Protein AF-A0A2V4A3V2-F1 (afdb_monomer_lite)

Secondary structure (DSSP, 8-state):
--SHHHHHHHHHHHHHHHHHHHHHHHHHHHHHHHHHHHHHHHHHHHHHHHHHHHHHHHHHHHHTT-HHHHHHHHHHHHHH-TT-HHHHHHHHHHS-TT-HHHHHHHHHHHHH-TT-HHHHHHHHHHHHHHHHHHHHTT--HHHHHHHHHHHHHHHHHHHHH-TT-HHHHHHHHHHHHHS-GGGT--HHHHHHHHHHHHHH-HHHHHHHHHHH--S---HHHHHHHHHHHH---HHHHHHHHHHHHHTT-HHHHHHHHHHHHHH-GGGTTHHHHHHHHHHHHHHTTSS-HHHHHHHHHHHHHHHHT--S---HHHHHHHHHHHHHHHHHTT-HHHHHHHHHHHHHH-TT---SSSPPP-PPPTTS-------SS---

InterPro domains:
  IPR011990 Tetratricopeptide-like helical domain superfamily [G3DSA:1.25.40.10] (43-217)
  IPR011990 Tetratricopeptide-like helical domain superfamily [G3DSA:1.25.40.10] (218-358)
  IPR011990 Tetratricopeptide-like helical domain superfamily [SSF48452] (54-351)
  IPR019734 Tetratricopeptide repeat [PF13174] (236-266)
  IPR019734 Tetratricopeptide repeat [PS50005] (234-267)
  IPR019734 Tetratricopeptide repeat [SM00028] (51-84)
  IPR019734 Tetratricopeptide repeat [SM00028] (234-267)
  IPR019734 Tetratricopeptide repeat [SM00028] (316-349)

Foldseek 3Di:
DVPVVVVVVVVVVVVVVVVVVVVVVVVVVVVVVVVVVVVVVVVVVVLVVVLQVLQLVLLVCVLQVVLVVSLVSLVVSCVVPVQPLLSLQSNLSSDDLLDPSNLVSLVSSCVSCVLQLQSLLVNLVSLVVVLLVCVVVVHDLQVSLVSLVVSLVSLVSSCVNVVLPLLSLLQNLLSQLQDDVSNPHNLVVSVVSLVSCVVRPVVSSLVSCVSNDPDPPQQLVSLVVVCVVPHDDLVSLQSNLLSCLVVVNLVSSCVSQVVSCVVPVVSLCSLQVSLLSLVVCCVVVVDPLVVSLVSNLVSLVSSVPRPDDDSLLQVLQSLQVQLVSCVVVVVNVSNVVSPVVSCVSHVDHDPDSQRDDDDDRSPDSDDDHDRPRDND

Sequence (376 aa):
MKNNNIIRKRLLGCFRYLMNAVRLFGKCSLLLVLIQGTIVFNSLQAQNTNSKDQILKAYELRLSGNNDEAQTILKSVLQADSTNAMAHYELAKTFPMLSDQRLHHYQKASEYEPENPMYCFYHADYIMLQAYVAMKKNEPEQSIKEIVNRSCDHLKEVLKIKPECKETLLFLVDIYGSLPENFGGNKAEAQKYVEKLKKSAPVYAAQGEWILSSDKMELSQYWLAYMDKNGKQKDVQIKLGKAYLLNDNIDKAKECFNKIITNNPDECILYLDLARAHLYRAMRGASAPEVEIPEIKKYINKYLDMEQNKPLNIEAWCYGWLGTLSGKIGEKEEAEMYFAKAKETLPNYSRASAIPKKENPPNIVAYQFSSYFSPF

Organism: NCBI:txid2184082

Radius of gyration: 30.03 Å; chains: 1; bounding box: 50×108×85 Å

Structure (mmCIF, N/CA/C/O backbone):
data_AF-A0A2V4A3V2-F1
#
_entry.id   AF-A0A2V4A3V2-F1
#
loop_
_atom_site.group_PDB
_atom_site.id
_atom_site.type_symbol
_atom_site.label_atom_id
_atom_site.label_alt_id
_atom_site.label_comp_id
_atom_site.label_asym_id
_atom_site.label_entity_id
_atom_site.label_seq_id
_atom_site.pdbx_PDB_ins_code
_atom_site.Cartn_x
_atom_site.Cartn_y
_atom_site.Cartn_z
_atom_site.occupancy
_atom_site.B_iso_or_equiv
_atom_site.auth_seq_id
_atom_site.auth_comp_id
_atom_site.auth_asym_id
_atom_site.auth_atom_id
_atom_site.pdbx_PDB_model_num
ATOM 1 N N . MET A 1 1 ? 6.192 -84.585 -54.159 1.00 55.28 1 MET A N 1
ATOM 2 C CA . MET A 1 1 ? 5.935 -83.121 -54.174 1.00 55.28 1 MET A CA 1
ATOM 3 C C . MET A 1 1 ? 4.705 -82.637 -53.370 1.00 55.28 1 MET A C 1
ATOM 5 O O . MET A 1 1 ? 4.537 -81.431 -53.259 1.00 55.28 1 MET A O 1
ATOM 9 N N . LYS A 1 2 ? 3.878 -83.491 -52.731 1.00 52.41 2 LYS A N 1
ATOM 10 C CA . LYS A 1 2 ? 2.710 -83.034 -51.930 1.00 52.41 2 LYS A CA 1
ATOM 11 C C . LYS A 1 2 ? 3.025 -82.537 -50.499 1.00 52.41 2 LYS A C 1
ATOM 13 O O . LYS A 1 2 ? 2.215 -81.806 -49.940 1.00 52.41 2 LYS A O 1
ATOM 18 N N . ASN A 1 3 ? 4.198 -82.844 -49.930 1.00 51.62 3 ASN A N 1
ATOM 19 C CA . ASN A 1 3 ? 4.523 -82.496 -48.531 1.00 51.62 3 ASN A CA 1
ATOM 20 C C . ASN A 1 3 ? 5.002 -81.043 -48.309 1.00 51.62 3 ASN A C 1
ATOM 22 O O . ASN A 1 3 ? 4.765 -80.474 -47.245 1.00 51.62 3 ASN A O 1
ATOM 26 N N . ASN A 1 4 ? 5.587 -80.387 -49.321 1.00 53.81 4 ASN A N 1
ATOM 27 C CA . ASN A 1 4 ? 6.122 -79.022 -49.167 1.00 53.81 4 ASN A CA 1
ATOM 28 C C . ASN A 1 4 ? 5.033 -77.935 -49.079 1.00 53.81 4 ASN A C 1
ATOM 30 O O . ASN A 1 4 ? 5.261 -76.878 -48.492 1.00 53.81 4 ASN A O 1
ATOM 34 N N . ASN A 1 5 ? 3.825 -78.193 -49.594 1.00 63.28 5 ASN A N 1
ATOM 35 C CA . ASN A 1 5 ? 2.715 -77.234 -49.519 1.00 63.28 5 ASN A CA 1
ATOM 36 C C . ASN A 1 5 ? 2.067 -77.159 -48.126 1.00 63.28 5 ASN A C 1
ATOM 38 O O . ASN A 1 5 ? 1.536 -76.112 -47.754 1.00 63.28 5 ASN A O 1
ATOM 42 N N . ILE A 1 6 ? 2.135 -78.235 -47.335 1.00 69.56 6 ILE A N 1
ATOM 43 C CA . ILE A 1 6 ? 1.562 -78.269 -45.981 1.00 69.56 6 ILE A CA 1
ATOM 44 C C . ILE A 1 6 ? 2.446 -77.474 -45.013 1.00 69.56 6 ILE A C 1
ATOM 46 O O . ILE A 1 6 ? 1.937 -76.669 -44.232 1.00 69.56 6 ILE A O 1
ATOM 50 N N . ILE A 1 7 ? 3.769 -77.621 -45.123 1.00 71.19 7 ILE A N 1
ATOM 51 C CA . ILE A 1 7 ? 4.740 -76.890 -44.295 1.00 71.19 7 ILE A CA 1
ATOM 52 C C . ILE A 1 7 ? 4.656 -75.383 -44.575 1.00 71.19 7 ILE A C 1
ATOM 54 O O . ILE A 1 7 ? 4.591 -74.583 -43.643 1.00 71.19 7 ILE A O 1
ATOM 58 N N . ARG A 1 8 ? 4.543 -74.982 -45.850 1.00 72.19 8 ARG A N 1
ATOM 59 C CA . ARG A 1 8 ? 4.442 -73.565 -46.236 1.00 72.19 8 ARG A CA 1
ATOM 60 C C . ARG A 1 8 ? 3.152 -72.904 -45.734 1.00 72.19 8 ARG A C 1
ATOM 62 O O . ARG A 1 8 ? 3.200 -71.777 -45.249 1.00 72.19 8 ARG A O 1
ATOM 69 N N . LYS A 1 9 ? 2.011 -73.611 -45.775 1.00 72.69 9 LYS A N 1
ATOM 70 C CA . LYS A 1 9 ? 0.744 -73.114 -45.202 1.00 72.69 9 LYS A CA 1
ATOM 71 C C . LYS A 1 9 ? 0.790 -73.010 -43.674 1.00 72.69 9 LYS A C 1
ATOM 73 O O . LYS A 1 9 ? 0.275 -72.033 -43.135 1.00 72.69 9 LYS A O 1
ATOM 78 N N . ARG A 1 10 ? 1.433 -73.958 -42.979 1.00 72.44 10 ARG A N 1
ATOM 79 C CA . ARG A 1 10 ? 1.604 -73.894 -41.515 1.00 72.44 10 ARG A CA 1
ATOM 80 C C . ARG A 1 10 ? 2.523 -72.742 -41.092 1.00 72.44 10 ARG A C 1
ATOM 82 O O . ARG A 1 10 ? 2.165 -72.002 -40.182 1.00 72.44 10 ARG A O 1
ATOM 89 N N . LEU A 1 11 ? 3.629 -72.513 -41.803 1.00 71.00 11 LEU A N 1
ATOM 90 C CA . LEU A 1 11 ? 4.541 -71.390 -41.534 1.00 71.00 11 LEU A CA 1
ATOM 91 C C . LEU A 1 11 ? 3.880 -70.020 -41.763 1.00 71.00 11 LEU A C 1
ATOM 93 O O . LEU A 1 11 ? 4.028 -69.124 -40.935 1.00 71.00 11 LEU A O 1
ATOM 97 N N . LEU A 1 12 ? 3.087 -69.866 -42.831 1.00 74.44 12 LEU A N 1
ATOM 98 C CA . LEU A 1 12 ? 2.322 -68.635 -43.089 1.00 74.44 12 LEU A CA 1
ATOM 99 C C . LEU A 1 12 ? 1.233 -68.379 -42.032 1.00 74.44 12 LEU A C 1
ATOM 101 O O . LEU A 1 12 ? 0.977 -67.226 -41.681 1.00 74.44 12 LEU A O 1
ATOM 105 N N . GLY A 1 13 ? 0.613 -69.439 -41.502 1.00 77.69 13 GLY A N 1
ATOM 106 C CA . GLY A 1 13 ? -0.334 -69.351 -40.387 1.00 77.69 13 GLY A CA 1
ATOM 107 C C . GLY A 1 13 ? 0.330 -68.863 -39.098 1.00 77.69 13 GLY A C 1
ATOM 108 O O . GLY A 1 13 ? -0.148 -67.902 -38.495 1.00 77.69 13 GLY A O 1
ATOM 109 N N . CYS A 1 14 ? 1.472 -69.453 -38.724 1.00 72.62 14 CYS A N 1
ATOM 110 C CA . CYS A 1 14 ? 2.240 -69.033 -37.548 1.00 72.62 14 CYS A CA 1
ATOM 111 C C . CYS A 1 14 ? 2.731 -67.582 -37.663 1.00 72.62 14 CYS A C 1
ATOM 113 O O . CYS A 1 14 ? 2.642 -66.829 -36.696 1.00 72.62 14 CYS A O 1
ATOM 115 N N . PHE A 1 15 ? 3.174 -67.151 -38.849 1.00 73.25 15 PHE A N 1
ATOM 116 C CA . PHE A 1 15 ? 3.637 -65.776 -39.061 1.00 73.25 15 PHE A CA 1
ATOM 117 C C . PHE A 1 15 ? 2.504 -64.743 -38.929 1.00 73.25 15 PHE A C 1
ATOM 11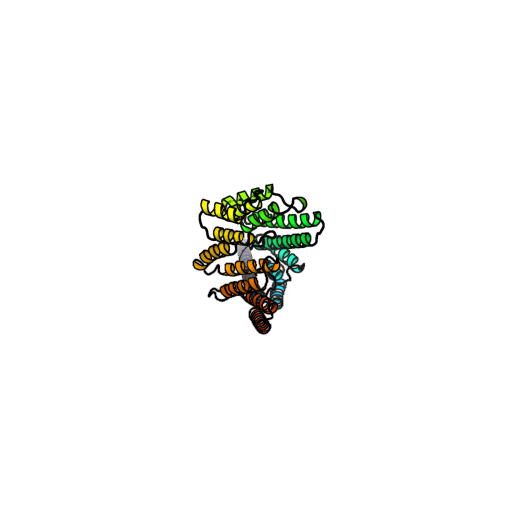9 O O . PHE A 1 15 ? 2.697 -63.678 -38.342 1.00 73.25 15 PHE A O 1
ATOM 126 N N . ARG A 1 16 ? 1.289 -65.064 -39.404 1.00 75.44 16 ARG A N 1
ATOM 127 C CA . ARG A 1 16 ? 0.104 -64.207 -39.201 1.00 75.44 16 ARG A CA 1
ATOM 128 C C . ARG A 1 16 ? -0.304 -64.114 -37.730 1.00 75.44 16 ARG A C 1
ATOM 130 O O . ARG A 1 16 ? -0.651 -63.025 -37.280 1.00 75.44 16 ARG A O 1
ATOM 137 N N . TYR A 1 17 ? -0.230 -65.216 -36.983 1.00 73.94 17 TYR A N 1
ATOM 138 C CA . TYR A 1 17 ? -0.486 -65.205 -35.539 1.00 73.94 17 TYR A CA 1
ATOM 139 C C . TYR A 1 17 ? 0.538 -64.353 -34.783 1.00 73.94 17 TYR A C 1
ATOM 141 O O . TYR A 1 17 ? 0.144 -63.540 -33.950 1.00 73.94 17 TYR A O 1
ATOM 149 N N . LEU A 1 18 ? 1.824 -64.461 -35.129 1.00 68.62 18 LEU A N 1
ATOM 150 C CA . LEU A 1 18 ? 2.887 -63.663 -34.515 1.00 68.62 18 LEU A CA 1
ATOM 151 C C . LEU A 1 18 ? 2.709 -62.159 -34.796 1.00 68.62 18 LEU A C 1
ATOM 153 O O . LEU A 1 18 ? 2.764 -61.345 -33.881 1.00 68.62 18 LEU A O 1
ATOM 157 N N . MET A 1 19 ? 2.405 -61.783 -36.043 1.00 73.62 19 MET A N 1
ATOM 158 C CA . MET A 1 19 ? 2.160 -60.384 -36.434 1.00 73.62 19 MET A CA 1
ATOM 159 C C . MET A 1 19 ? 0.915 -59.784 -35.761 1.00 73.62 19 MET A C 1
ATOM 161 O O . MET A 1 19 ? 0.917 -58.610 -35.383 1.00 73.62 19 MET A O 1
ATOM 165 N N . ASN A 1 20 ? -0.146 -60.577 -35.578 1.00 74.00 20 ASN A N 1
ATOM 166 C CA . ASN A 1 20 ? -1.336 -60.144 -34.844 1.00 74.00 20 ASN A CA 1
ATOM 167 C C . ASN A 1 20 ? -1.065 -60.020 -33.339 1.00 74.00 20 ASN A C 1
ATOM 169 O O . ASN A 1 20 ? -1.529 -59.056 -32.734 1.00 74.00 20 ASN A O 1
ATOM 173 N N . ALA A 1 21 ? -0.273 -60.923 -32.753 1.00 66.94 21 ALA A N 1
ATOM 174 C CA . ALA A 1 21 ? 0.145 -60.835 -31.356 1.00 66.94 21 ALA A CA 1
ATOM 175 C C . ALA A 1 21 ? 0.999 -59.584 -31.094 1.00 66.94 21 ALA A C 1
ATOM 177 O O . ALA A 1 21 ? 0.727 -58.867 -30.138 1.00 66.94 21 ALA A O 1
ATOM 178 N N . VAL A 1 22 ? 1.947 -59.250 -31.981 1.00 65.38 22 VAL A N 1
ATOM 179 C CA . VAL A 1 22 ? 2.772 -58.029 -31.878 1.00 65.38 22 VAL A CA 1
ATOM 180 C C . VAL A 1 22 ? 1.923 -56.756 -32.002 1.00 65.38 22 VAL A C 1
ATOM 182 O O . VAL A 1 22 ? 2.094 -55.823 -31.218 1.00 65.38 22 VAL A O 1
ATOM 185 N N . ARG A 1 23 ? 0.950 -56.713 -32.926 1.00 67.88 23 ARG A N 1
ATOM 186 C CA . ARG A 1 23 ? 0.009 -55.579 -33.039 1.00 67.88 23 ARG A CA 1
ATOM 187 C C . ARG A 1 23 ? -0.904 -55.443 -31.821 1.00 67.88 23 ARG A C 1
ATOM 189 O O . ARG A 1 23 ? -1.220 -54.321 -31.434 1.00 67.88 23 ARG A O 1
ATOM 196 N N . LEU A 1 24 ? -1.335 -56.558 -31.232 1.00 70.31 24 LEU A N 1
ATOM 197 C CA . LEU A 1 24 ? -2.150 -56.553 -30.019 1.00 70.31 24 LEU A CA 1
ATOM 198 C C . LEU A 1 24 ? -1.323 -56.081 -28.814 1.00 70.31 24 LEU A C 1
ATOM 200 O O . LEU A 1 24 ? -1.781 -55.217 -28.074 1.00 70.31 24 LEU A O 1
ATOM 204 N N . PHE A 1 25 ? -0.078 -56.550 -28.682 1.00 66.00 25 PHE A N 1
ATOM 205 C CA . PHE A 1 25 ? 0.846 -56.117 -27.629 1.00 66.00 25 PHE A CA 1
ATOM 206 C C . PHE A 1 25 ? 1.169 -54.622 -27.725 1.00 66.00 25 PHE A C 1
ATOM 208 O O . PHE A 1 25 ? 1.138 -53.933 -26.708 1.00 66.00 25 PHE A O 1
ATOM 215 N N . GLY A 1 26 ? 1.397 -54.099 -28.937 1.00 69.06 26 GLY A N 1
ATOM 216 C CA . GLY A 1 26 ? 1.618 -52.668 -29.179 1.00 69.06 26 GLY A CA 1
ATOM 217 C C . GLY A 1 26 ? 0.403 -51.795 -28.836 1.00 69.06 26 GLY A C 1
ATOM 218 O O . GLY A 1 26 ? 0.551 -50.717 -28.268 1.00 69.06 26 GLY A O 1
ATOM 219 N N . LYS A 1 27 ? -0.818 -52.272 -29.116 1.00 69.75 27 LYS A N 1
ATOM 220 C CA . LYS A 1 27 ? -2.054 -51.563 -28.737 1.00 69.75 27 LYS A CA 1
ATOM 221 C C . LYS A 1 27 ? -2.316 -51.606 -27.229 1.00 69.75 27 LYS A C 1
ATOM 223 O O . LYS A 1 27 ? -2.709 -50.590 -26.665 1.00 69.75 27 LYS A O 1
ATOM 228 N N . CYS A 1 28 ? -2.068 -52.741 -26.571 1.00 67.56 28 CYS A N 1
ATOM 229 C CA . CYS A 1 28 ? -2.228 -52.870 -25.120 1.00 67.56 28 CYS A CA 1
ATOM 230 C C . CYS A 1 28 ? -1.209 -52.025 -24.342 1.00 67.56 28 CYS A C 1
ATOM 232 O O . CYS A 1 28 ? -1.570 -51.425 -23.335 1.00 67.56 28 CYS A O 1
ATOM 234 N N . SER A 1 29 ? 0.036 -51.931 -24.818 1.00 61.75 29 SER A N 1
ATOM 235 C CA . SER A 1 29 ? 1.067 -51.089 -24.191 1.00 61.75 29 SER A CA 1
ATOM 236 C C . SER A 1 29 ? 0.776 -49.593 -24.347 1.00 61.75 29 SER A C 1
ATOM 238 O O . SER A 1 29 ? 0.912 -48.855 -23.375 1.00 61.75 29 SER A O 1
ATOM 240 N N . LEU A 1 30 ? 0.264 -49.148 -25.502 1.00 65.38 30 LEU A N 1
ATOM 241 C CA . LEU A 1 30 ? -0.198 -47.764 -25.676 1.00 65.38 30 LEU A CA 1
ATOM 242 C C . LEU A 1 30 ? -1.379 -47.427 -24.746 1.00 65.38 30 LEU A C 1
ATOM 244 O O . LEU A 1 30 ? -1.418 -46.352 -24.154 1.00 65.38 30 LEU A O 1
ATOM 248 N N . LEU A 1 31 ? -2.326 -48.358 -24.581 1.00 67.56 31 LEU A N 1
ATOM 249 C CA . LEU A 1 31 ? -3.481 -48.178 -23.697 1.00 67.56 31 LEU A CA 1
ATOM 250 C C . LEU A 1 31 ? -3.060 -48.070 -22.221 1.00 67.56 31 LEU A C 1
ATOM 252 O O . LEU A 1 31 ? -3.586 -47.233 -21.496 1.00 67.56 31 LEU A O 1
ATOM 256 N N . LEU A 1 32 ? -2.086 -48.875 -21.784 1.00 66.44 32 LEU A N 1
ATOM 257 C CA . LEU A 1 32 ? -1.547 -48.844 -20.420 1.00 66.44 32 LEU A CA 1
ATOM 258 C C . LEU A 1 32 ? -0.839 -47.518 -20.106 1.00 66.44 32 LEU A C 1
ATOM 260 O O . LEU A 1 32 ? -1.061 -46.958 -19.035 1.00 66.44 32 LEU A O 1
ATOM 264 N N . VAL A 1 33 ? -0.061 -46.980 -21.053 1.00 67.88 33 VAL A N 1
ATOM 265 C CA . VAL A 1 33 ? 0.578 -45.656 -20.926 1.00 67.88 33 VAL A CA 1
ATOM 266 C C . VAL A 1 33 ? -0.466 -44.539 -20.858 1.00 67.88 33 VAL A C 1
ATOM 268 O O . VAL A 1 33 ? -0.338 -43.634 -20.037 1.00 67.88 33 VAL A O 1
ATOM 271 N N . LEU A 1 34 ? -1.534 -44.614 -21.662 1.00 67.81 34 LEU A N 1
ATOM 272 C CA . LEU A 1 34 ? -2.628 -43.639 -21.608 1.00 67.81 34 LEU A CA 1
ATOM 273 C C . LEU A 1 34 ? -3.394 -43.711 -20.279 1.00 67.81 34 LEU A C 1
ATOM 275 O O . LEU A 1 34 ? -3.658 -42.672 -19.680 1.00 67.81 34 LEU A O 1
ATOM 279 N N . ILE A 1 35 ? -3.693 -44.912 -19.773 1.00 70.06 35 ILE A N 1
ATOM 280 C CA . ILE A 1 35 ? -4.374 -45.094 -18.481 1.00 70.06 35 ILE A CA 1
ATOM 281 C C . ILE A 1 35 ? -3.503 -44.563 -17.334 1.00 70.06 35 ILE A C 1
ATOM 283 O O . ILE A 1 35 ? -3.987 -43.774 -16.521 1.00 70.06 35 ILE A O 1
ATOM 287 N N . GLN A 1 36 ? -2.213 -44.913 -17.291 1.00 66.44 36 GLN A N 1
ATOM 288 C CA . GLN A 1 36 ? -1.283 -44.381 -16.287 1.00 66.44 36 GLN A CA 1
ATOM 289 C C . GLN A 1 36 ? -1.159 -42.854 -16.379 1.00 66.44 36 GLN A C 1
ATOM 291 O O . GLN A 1 36 ? -1.213 -42.180 -15.353 1.00 66.44 36 GLN A O 1
ATOM 296 N N . GLY A 1 37 ? -1.099 -42.300 -17.595 1.00 64.00 37 GLY A N 1
ATOM 297 C CA . GLY A 1 37 ? -1.116 -40.855 -17.826 1.00 64.00 37 GLY A CA 1
ATOM 298 C C . GLY A 1 37 ? -2.376 -40.180 -17.279 1.00 64.00 37 GLY A C 1
ATOM 299 O O . GLY A 1 37 ? -2.273 -39.168 -16.591 1.00 64.00 37 GLY A O 1
ATOM 300 N N . THR A 1 38 ? -3.560 -40.760 -17.503 1.00 66.38 38 THR A N 1
ATOM 301 C CA . THR A 1 38 ? -4.823 -40.200 -16.983 1.00 66.38 38 THR A CA 1
ATOM 302 C C . THR A 1 38 ? -4.934 -40.269 -15.460 1.00 66.38 38 THR A C 1
ATOM 304 O O . THR A 1 38 ? -5.436 -39.329 -14.851 1.00 66.38 38 THR A O 1
ATOM 307 N N . ILE A 1 39 ? -4.433 -41.335 -14.823 1.00 65.44 39 ILE A N 1
ATOM 308 C CA . ILE A 1 39 ? -4.452 -41.466 -13.357 1.00 65.44 39 ILE A CA 1
ATOM 309 C C . ILE A 1 39 ? -3.522 -40.427 -12.722 1.00 65.44 39 ILE A C 1
ATOM 311 O O . ILE A 1 39 ? -3.938 -39.728 -11.800 1.00 65.44 39 ILE A O 1
ATOM 315 N N . VAL A 1 40 ? -2.302 -40.274 -13.252 1.00 65.81 40 VAL A N 1
ATOM 316 C CA . VAL A 1 40 ? -1.334 -39.276 -12.769 1.00 65.81 40 VAL A CA 1
ATOM 317 C C . VAL A 1 40 ? -1.870 -37.856 -12.968 1.00 65.81 40 VAL A C 1
ATOM 319 O O . VAL A 1 40 ? -1.812 -37.040 -12.048 1.00 65.81 40 VAL A O 1
ATOM 322 N N . PHE A 1 41 ? -2.471 -37.571 -14.126 1.00 61.50 41 PHE A N 1
ATOM 323 C CA . PHE A 1 41 ? -3.055 -36.263 -14.417 1.00 61.50 41 PHE A CA 1
ATOM 324 C C . PHE A 1 41 ? -4.226 -35.921 -13.481 1.00 61.50 41 PHE A C 1
ATOM 326 O O . PHE A 1 41 ? -4.261 -34.828 -12.919 1.00 61.50 41 PHE A O 1
ATOM 333 N N . ASN A 1 42 ? -5.131 -36.874 -13.227 1.00 58.97 42 ASN A N 1
ATOM 334 C CA . ASN A 1 42 ? -6.239 -36.680 -12.290 1.00 58.97 42 ASN A CA 1
ATOM 335 C C . ASN A 1 42 ? -5.750 -36.498 -10.843 1.00 58.97 42 ASN A C 1
ATOM 337 O O . ASN A 1 42 ? -6.292 -35.662 -10.120 1.00 58.97 42 ASN A O 1
ATOM 341 N N . SER A 1 43 ? -4.706 -37.224 -10.417 1.00 60.59 43 SER A N 1
ATOM 342 C CA . SER A 1 43 ? -4.124 -37.033 -9.081 1.00 60.59 43 SER A CA 1
ATOM 343 C C . SER A 1 43 ? -3.452 -35.668 -8.916 1.00 60.59 43 SER A C 1
ATOM 345 O O . SER A 1 43 ? -3.616 -35.042 -7.872 1.00 60.59 43 SER A O 1
ATOM 347 N N . LEU A 1 44 ? -2.770 -35.167 -9.953 1.00 60.34 44 LEU A N 1
ATOM 348 C CA . LEU A 1 44 ? -2.132 -33.848 -9.937 1.00 60.34 44 LEU A CA 1
ATOM 349 C C . LEU A 1 44 ? -3.169 -32.721 -9.905 1.00 60.34 44 LEU A C 1
ATOM 351 O O . LEU A 1 44 ? -3.011 -31.763 -9.151 1.00 60.34 44 LEU A O 1
ATOM 355 N N . GLN A 1 45 ? -4.256 -32.842 -10.674 1.00 57.12 45 GLN A N 1
ATOM 356 C CA . GLN A 1 45 ? -5.345 -31.863 -10.639 1.00 57.12 45 GLN A CA 1
ATOM 357 C C . GLN A 1 45 ? -6.039 -31.830 -9.272 1.00 57.12 45 GLN A C 1
ATOM 359 O O . GLN A 1 45 ? -6.233 -30.748 -8.723 1.00 57.12 45 GLN A O 1
ATOM 364 N N . ALA A 1 46 ? -6.346 -32.993 -8.687 1.00 60.00 46 ALA A N 1
ATOM 365 C CA . ALA A 1 46 ? -6.962 -33.071 -7.362 1.00 60.00 46 ALA A CA 1
ATOM 366 C C . ALA A 1 46 ? -6.054 -32.501 -6.255 1.00 60.00 46 ALA A C 1
ATOM 368 O O . ALA A 1 46 ? -6.531 -31.786 -5.372 1.00 60.00 46 ALA A O 1
ATOM 369 N N . GLN A 1 47 ? -4.744 -32.768 -6.318 1.00 66.44 47 GLN A N 1
ATOM 370 C CA . GLN A 1 47 ? -3.768 -32.188 -5.392 1.00 66.44 47 GLN A CA 1
ATOM 371 C C . GLN A 1 47 ? -3.674 -30.665 -5.536 1.00 66.44 47 GLN A C 1
ATOM 373 O O . GLN A 1 47 ? -3.674 -29.965 -4.529 1.00 66.44 47 GLN A O 1
ATOM 378 N N . ASN A 1 48 ? -3.661 -30.138 -6.764 1.00 67.75 48 ASN A N 1
ATOM 379 C CA . ASN A 1 48 ? -3.544 -28.700 -7.007 1.00 67.75 48 ASN A CA 1
ATOM 380 C C . ASN A 1 48 ? -4.782 -27.920 -6.517 1.00 67.75 48 ASN A C 1
ATOM 382 O O . ASN A 1 48 ? -4.650 -26.886 -5.862 1.00 67.75 48 ASN A O 1
ATOM 386 N N . THR A 1 49 ? -5.992 -28.445 -6.747 1.00 73.69 49 THR A N 1
ATOM 387 C CA . THR A 1 49 ? -7.224 -27.846 -6.202 1.00 73.69 49 THR A CA 1
ATOM 388 C C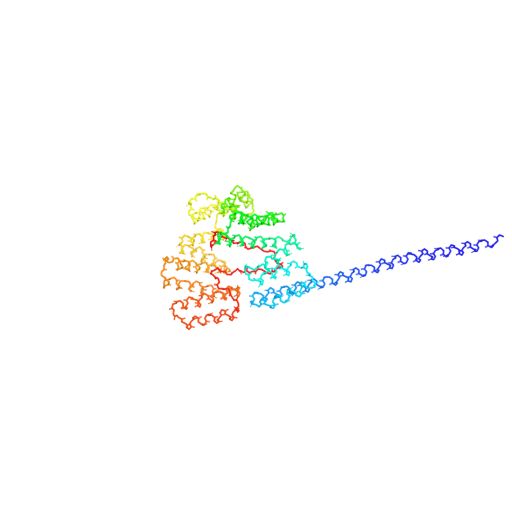 . THR A 1 49 ? -7.208 -27.830 -4.673 1.00 73.69 49 THR A C 1
ATOM 390 O O . THR A 1 49 ? -7.483 -26.792 -4.075 1.00 73.69 49 THR A O 1
ATOM 393 N N . ASN A 1 50 ? -6.793 -28.933 -4.042 1.00 88.00 50 ASN A N 1
ATOM 394 C CA . ASN A 1 50 ? -6.685 -29.009 -2.586 1.00 88.00 50 ASN A CA 1
ATOM 395 C C . ASN A 1 50 ? -5.659 -28.004 -2.021 1.00 88.00 50 ASN A C 1
ATOM 397 O O . ASN A 1 50 ? -5.956 -27.304 -1.055 1.00 88.00 50 ASN A O 1
ATOM 401 N N . SER A 1 51 ? -4.485 -27.867 -2.650 1.00 94.06 51 SER A N 1
ATOM 402 C CA . SER A 1 51 ? -3.462 -26.899 -2.228 1.00 94.06 51 SER A CA 1
ATOM 403 C C . SER A 1 51 ? -3.956 -25.456 -2.325 1.00 94.06 51 SER A C 1
ATOM 405 O O . SER A 1 51 ? -3.743 -24.669 -1.404 1.00 94.06 51 SER A O 1
ATOM 407 N N . LYS A 1 52 ? -4.655 -25.095 -3.408 1.00 96.50 52 LYS A N 1
ATOM 408 C CA . LYS A 1 52 ? -5.217 -23.748 -3.570 1.00 96.50 52 LYS A CA 1
ATOM 409 C C . LYS A 1 52 ? -6.211 -23.411 -2.456 1.00 96.50 52 LYS A C 1
ATOM 411 O O . LYS A 1 52 ? -6.104 -22.340 -1.862 1.00 96.50 52 LYS A O 1
ATOM 416 N N . ASP A 1 53 ? -7.131 -24.317 -2.139 1.00 96.88 53 ASP A N 1
ATOM 417 C CA . ASP A 1 53 ? -8.125 -24.096 -1.083 1.00 96.88 53 ASP A CA 1
ATOM 418 C C . ASP A 1 53 ? -7.464 -23.971 0.299 1.00 96.88 53 ASP A C 1
ATOM 420 O O . ASP A 1 53 ? -7.845 -23.120 1.106 1.00 96.88 53 ASP A O 1
ATOM 424 N N . GLN A 1 54 ? -6.412 -24.755 0.558 1.00 97.94 54 GLN A N 1
ATOM 425 C CA . GLN A 1 54 ? -5.598 -24.629 1.769 1.00 97.94 54 GLN A CA 1
ATOM 426 C C . GLN A 1 54 ? -4.896 -23.267 1.862 1.00 97.94 54 GLN A C 1
ATOM 428 O O . GLN A 1 54 ? -4.899 -22.652 2.929 1.00 97.94 54 GLN A O 1
ATOM 433 N N . ILE A 1 55 ? -4.332 -22.762 0.760 1.00 98.50 55 ILE A N 1
ATOM 434 C CA . ILE A 1 55 ? -3.688 -21.441 0.727 1.00 98.50 55 ILE A CA 1
ATOM 435 C C . ILE A 1 55 ? -4.715 -20.326 0.959 1.00 98.50 55 ILE A C 1
ATOM 437 O O . ILE A 1 55 ? -4.445 -19.401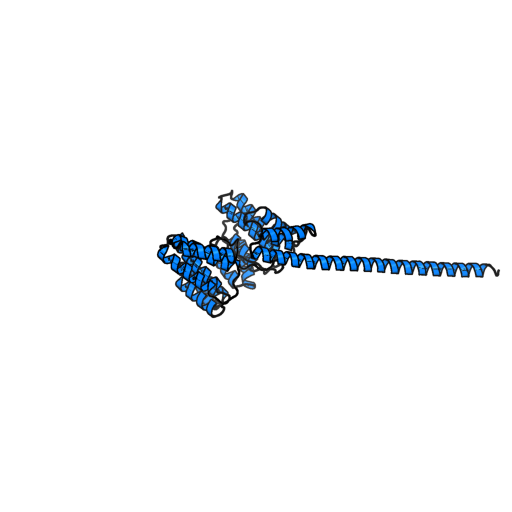 1.723 1.00 98.50 55 ILE A O 1
ATOM 441 N N . LEU A 1 56 ? -5.911 -20.420 0.368 1.00 98.12 56 LEU A N 1
ATOM 442 C CA . LEU A 1 56 ? -6.985 -19.447 0.602 1.00 98.12 56 LEU A CA 1
ATOM 443 C C . LEU A 1 56 ? -7.479 -19.474 2.050 1.00 98.12 56 LEU A C 1
ATOM 445 O O . LEU A 1 56 ? -7.678 -18.422 2.651 1.00 98.12 56 LEU A O 1
ATOM 449 N N . LYS A 1 57 ? -7.580 -20.658 2.659 1.00 97.88 57 LYS A N 1
ATOM 450 C CA . LYS A 1 57 ? -7.854 -20.778 4.094 1.00 97.88 57 LYS A CA 1
ATOM 451 C C . LYS A 1 57 ? -6.764 -20.110 4.941 1.00 97.88 57 LYS A C 1
ATOM 453 O O . LYS A 1 57 ? -7.082 -19.429 5.913 1.00 97.88 57 LYS A O 1
ATOM 458 N N . ALA A 1 58 ? -5.489 -20.291 4.591 1.00 98.25 58 ALA A N 1
ATOM 459 C CA . ALA A 1 58 ? -4.383 -19.636 5.286 1.00 98.25 58 ALA A CA 1
ATOM 460 C C . ALA A 1 58 ? -4.413 -18.106 5.124 1.00 98.25 58 ALA A C 1
ATOM 462 O O . ALA A 1 58 ? -4.123 -17.390 6.081 1.00 98.25 58 ALA A O 1
ATOM 463 N N . TYR A 1 59 ? -4.816 -17.610 3.952 1.00 97.69 59 TYR A N 1
ATOM 464 C CA . TYR A 1 59 ? -5.048 -16.186 3.712 1.00 97.69 59 TYR A CA 1
ATOM 465 C C . TYR A 1 59 ? -6.115 -15.611 4.651 1.00 97.69 59 TYR A C 1
ATOM 467 O O . TYR A 1 59 ? -5.847 -14.618 5.328 1.00 97.69 59 TYR A O 1
ATOM 475 N N . GLU A 1 60 ? -7.273 -16.265 4.772 1.00 95.88 60 GLU A N 1
ATOM 476 C CA . GLU A 1 60 ? -8.332 -15.825 5.692 1.00 95.88 60 GLU A CA 1
ATOM 477 C C . GLU A 1 60 ? -7.860 -15.840 7.154 1.00 95.88 60 GLU A C 1
ATOM 479 O O . GLU A 1 60 ? -8.069 -14.875 7.887 1.00 95.88 60 GLU A O 1
ATOM 484 N N . LEU A 1 61 ? -7.133 -16.888 7.565 1.00 95.44 61 LEU A N 1
ATOM 485 C CA . LEU A 1 61 ? -6.536 -16.968 8.904 1.00 95.44 61 LEU A CA 1
ATOM 486 C C . LEU A 1 61 ? -5.549 -15.826 9.168 1.00 95.44 61 LEU A C 1
ATOM 488 O O . LEU A 1 61 ? -5.541 -15.255 10.257 1.00 95.44 61 LEU A O 1
ATOM 492 N N . ARG A 1 62 ? -4.723 -15.456 8.183 1.00 95.56 62 ARG A N 1
ATOM 493 C CA . ARG A 1 62 ? -3.811 -14.314 8.313 1.00 95.56 62 ARG A CA 1
ATOM 494 C C . ARG A 1 62 ? -4.586 -13.003 8.440 1.00 95.56 62 ARG A C 1
ATOM 496 O O . ARG A 1 62 ? -4.238 -12.179 9.285 1.00 95.56 62 ARG A O 1
ATOM 503 N N . LEU A 1 63 ? -5.635 -12.802 7.640 1.00 92.56 63 LEU A N 1
ATOM 504 C CA . LEU A 1 63 ? -6.482 -11.611 7.739 1.00 92.56 63 LEU A CA 1
ATOM 505 C C . LEU A 1 63 ? -7.220 -11.516 9.080 1.00 92.56 63 LEU A C 1
ATOM 507 O O . LEU A 1 63 ? -7.434 -10.405 9.563 1.00 92.56 63 LEU A O 1
ATOM 511 N N . SER A 1 64 ? -7.532 -12.653 9.706 1.00 90.81 64 SER A N 1
ATOM 512 C CA . SER A 1 64 ? -8.088 -12.733 11.061 1.00 90.81 64 SER A CA 1
ATOM 513 C C . SER A 1 64 ? -7.024 -12.746 12.170 1.00 90.81 64 SER A C 1
ATOM 515 O O . SER A 1 64 ? -7.351 -12.944 13.339 1.00 90.81 64 SER A O 1
ATOM 517 N N . GLY A 1 65 ? -5.745 -12.529 11.840 1.00 89.50 65 GLY A N 1
ATOM 518 C CA . GLY A 1 65 ? -4.652 -12.384 12.807 1.00 89.50 65 GLY A CA 1
ATOM 519 C C . GLY A 1 65 ? -4.066 -13.699 13.330 1.00 89.50 65 GLY A C 1
ATOM 520 O O . GLY A 1 65 ? -3.150 -13.662 14.154 1.00 89.50 65 GLY A O 1
ATOM 521 N N . ASN A 1 66 ? -4.528 -14.847 12.833 1.00 92.81 66 ASN A N 1
ATOM 522 C CA . ASN A 1 66 ? -4.085 -16.193 13.209 1.00 92.81 66 ASN A CA 1
ATOM 523 C C . ASN A 1 66 ? -2.859 -16.623 12.381 1.00 92.81 66 ASN A C 1
ATOM 525 O O . ASN A 1 66 ? -2.874 -17.621 11.657 1.00 92.81 66 ASN A O 1
ATOM 529 N N . ASN A 1 67 ? -1.776 -15.843 12.474 1.00 93.75 67 ASN A N 1
ATOM 530 C CA . ASN A 1 67 ? -0.577 -16.014 11.644 1.00 93.75 67 ASN A CA 1
ATOM 531 C C . ASN A 1 67 ? 0.117 -17.371 11.830 1.00 93.75 67 ASN A C 1
ATOM 533 O O . ASN A 1 67 ? 0.667 -17.897 10.865 1.00 93.75 67 ASN A O 1
ATOM 537 N N . ASP A 1 68 ? 0.106 -17.942 13.035 1.00 95.00 68 ASP A N 1
ATOM 538 C CA . ASP A 1 68 ? 0.783 -19.215 13.316 1.00 95.00 68 ASP A CA 1
ATOM 539 C C . ASP A 1 68 ? 0.056 -20.401 12.665 1.00 95.00 68 ASP A C 1
ATOM 541 O O . ASP A 1 68 ? 0.682 -21.285 12.071 1.00 95.00 68 ASP A O 1
ATOM 545 N N . GLU A 1 69 ? -1.279 -20.390 12.691 1.00 96.31 69 GLU A N 1
ATOM 546 C CA . GLU A 1 69 ? -2.108 -21.382 12.001 1.00 96.31 69 GLU A CA 1
ATOM 547 C C . GLU A 1 69 ? -1.976 -21.254 10.481 1.00 96.31 69 GLU A C 1
ATOM 549 O O . GLU A 1 69 ? -1.767 -22.256 9.792 1.00 96.31 69 GLU A O 1
ATOM 554 N N . ALA A 1 70 ? -2.007 -20.021 9.960 1.00 97.81 70 ALA A N 1
ATOM 555 C CA . ALA A 1 70 ? -1.758 -19.750 8.546 1.00 97.81 70 ALA A CA 1
ATOM 556 C C . ALA A 1 70 ? -0.387 -20.294 8.106 1.00 97.81 70 ALA A C 1
ATOM 558 O O . ALA A 1 70 ? -0.298 -21.041 7.132 1.00 97.81 70 ALA A O 1
ATOM 559 N N . GLN A 1 71 ? 0.678 -20.002 8.865 1.00 98.31 71 GLN A N 1
ATOM 560 C CA . GLN A 1 71 ? 2.019 -20.538 8.609 1.00 98.31 71 GLN A CA 1
ATOM 561 C C . GLN A 1 71 ? 2.054 -22.064 8.620 1.00 98.31 71 GLN A C 1
ATOM 563 O O . GLN A 1 71 ? 2.757 -22.662 7.809 1.00 98.31 71 GLN A O 1
ATOM 568 N N . THR A 1 72 ? 1.326 -22.694 9.542 1.00 98.25 72 THR A N 1
ATOM 569 C CA . THR A 1 72 ? 1.289 -24.154 9.678 1.00 98.25 72 THR A CA 1
ATOM 570 C C . THR A 1 72 ? 0.683 -24.795 8.432 1.00 98.25 72 THR A C 1
ATOM 572 O O . THR A 1 72 ? 1.273 -25.717 7.867 1.00 98.25 72 THR A O 1
ATOM 575 N N . ILE A 1 73 ? -0.437 -24.255 7.943 1.00 98.31 73 ILE A N 1
ATOM 576 C CA . ILE A 1 73 ? -1.082 -24.718 6.708 1.00 98.31 73 ILE A CA 1
ATOM 577 C C . ILE A 1 73 ? -0.158 -24.506 5.503 1.00 98.31 73 ILE A C 1
ATOM 579 O O . ILE A 1 73 ? 0.076 -25.439 4.739 1.00 98.31 73 ILE A O 1
ATOM 583 N N . LEU A 1 74 ? 0.423 -23.314 5.355 1.00 98.62 74 LEU A N 1
ATOM 584 C CA . LEU A 1 74 ? 1.294 -22.987 4.219 1.00 98.62 74 LEU A CA 1
ATOM 585 C C . LEU A 1 74 ? 2.559 -23.852 4.193 1.00 98.62 74 LEU A C 1
ATOM 587 O O . LEU A 1 74 ? 2.962 -24.324 3.134 1.00 98.62 74 LEU A O 1
ATOM 591 N N . LYS A 1 75 ? 3.160 -24.130 5.356 1.00 98.38 75 LYS A N 1
ATOM 592 C CA . LYS A 1 75 ? 4.298 -25.055 5.470 1.00 98.38 75 LYS A CA 1
ATOM 593 C C . LYS A 1 75 ? 3.909 -26.484 5.094 1.00 98.38 75 LYS A C 1
ATOM 595 O O . LYS A 1 75 ? 4.702 -27.153 4.445 1.00 98.38 75 LYS A O 1
ATOM 600 N N . SER A 1 76 ? 2.704 -26.941 5.444 1.00 97.44 76 SER A N 1
ATOM 601 C CA . SER A 1 76 ? 2.200 -28.248 4.998 1.00 97.44 76 SER A CA 1
ATOM 602 C C . SER A 1 76 ? 2.014 -28.307 3.480 1.00 97.44 76 SER A C 1
ATOM 604 O O . SER A 1 76 ? 2.349 -29.328 2.883 1.00 97.44 76 SER A O 1
ATOM 606 N N . VAL A 1 77 ? 1.522 -27.234 2.849 1.00 98.00 77 VAL A N 1
ATOM 607 C CA . VAL A 1 77 ? 1.433 -27.150 1.380 1.00 98.00 77 VAL A CA 1
ATOM 608 C C . VAL A 1 77 ? 2.831 -27.237 0.762 1.00 98.00 77 VAL A C 1
ATOM 610 O O . VAL A 1 77 ? 3.052 -28.044 -0.135 1.00 98.00 77 VAL A O 1
ATOM 613 N N . LEU A 1 78 ? 3.800 -26.491 1.302 1.00 97.88 78 LEU A N 1
ATOM 614 C CA . LEU A 1 78 ? 5.186 -26.484 0.817 1.00 97.88 78 LEU A CA 1
ATOM 615 C C . LEU A 1 78 ? 5.959 -27.787 1.087 1.00 97.88 78 LEU A C 1
ATOM 617 O O . LEU A 1 78 ? 6.953 -28.060 0.421 1.00 97.88 78 LEU A O 1
ATOM 621 N N . GLN A 1 79 ? 5.526 -28.606 2.049 1.00 97.00 79 GLN A N 1
ATOM 622 C CA . GLN A 1 79 ? 6.058 -29.962 2.233 1.00 97.00 79 GLN A CA 1
ATOM 623 C C . GLN A 1 79 ? 5.606 -30.910 1.117 1.00 97.00 79 GLN A C 1
ATOM 625 O O . GLN A 1 79 ? 6.365 -31.801 0.740 1.00 97.00 79 GLN A O 1
ATOM 630 N N . ALA A 1 80 ? 4.387 -30.731 0.600 1.00 95.94 80 ALA A N 1
ATOM 631 C CA . ALA A 1 80 ? 3.856 -31.523 -0.507 1.00 95.94 80 ALA A CA 1
ATOM 632 C C . ALA A 1 80 ? 4.353 -31.019 -1.874 1.00 95.94 80 ALA A C 1
ATOM 634 O O . ALA A 1 80 ? 4.665 -31.823 -2.748 1.00 95.94 80 ALA A O 1
ATOM 635 N N . ASP A 1 81 ? 4.452 -29.699 -2.038 1.00 97.38 81 ASP A N 1
ATOM 636 C CA . ASP A 1 81 ? 4.967 -29.023 -3.228 1.00 97.38 81 ASP A CA 1
ATOM 637 C C . ASP A 1 81 ? 5.825 -27.822 -2.814 1.00 97.38 81 ASP A C 1
ATOM 639 O O . ASP A 1 81 ? 5.332 -26.717 -2.577 1.00 97.38 81 ASP A O 1
ATOM 643 N N . SER A 1 82 ? 7.138 -28.038 -2.749 1.00 97.56 82 SER A N 1
ATOM 644 C CA . SER A 1 82 ? 8.111 -27.015 -2.352 1.00 97.56 82 SER A CA 1
ATOM 645 C C . SER A 1 82 ? 8.290 -25.897 -3.379 1.00 97.56 82 SER A C 1
ATOM 647 O O . SER A 1 82 ? 8.992 -24.929 -3.097 1.00 97.56 82 SER A O 1
ATOM 649 N N . THR A 1 83 ? 7.672 -26.021 -4.555 1.00 97.94 83 THR A N 1
ATOM 650 C CA . THR A 1 83 ? 7.722 -25.029 -5.633 1.00 97.94 83 THR A CA 1
ATOM 651 C C . THR A 1 83 ? 6.434 -24.220 -5.755 1.00 97.94 83 THR A C 1
ATOM 653 O O . THR A 1 83 ? 6.306 -23.399 -6.659 1.00 97.94 83 THR A O 1
ATOM 656 N N . ASN A 1 84 ? 5.480 -24.392 -4.834 1.00 98.19 84 ASN A N 1
ATOM 657 C CA . ASN A 1 84 ? 4.210 -23.680 -4.888 1.00 98.19 84 ASN A CA 1
ATOM 658 C C . ASN A 1 84 ? 4.394 -22.166 -4.652 1.00 98.19 84 ASN A C 1
ATOM 660 O O . ASN A 1 84 ? 4.516 -21.696 -3.514 1.00 98.19 84 ASN A O 1
ATOM 664 N N . ALA A 1 85 ? 4.401 -21.387 -5.737 1.00 98.38 85 ALA A N 1
ATOM 665 C CA . ALA A 1 85 ? 4.651 -19.947 -5.701 1.00 98.38 85 ALA A CA 1
ATOM 666 C C . ALA A 1 85 ? 3.612 -19.184 -4.865 1.00 98.38 85 ALA A C 1
ATOM 668 O O . ALA A 1 85 ? 3.971 -18.301 -4.084 1.00 98.38 85 ALA A O 1
ATOM 669 N N . MET A 1 86 ? 2.335 -19.566 -4.960 1.00 98.38 86 MET A N 1
ATOM 670 C CA . MET A 1 86 ? 1.249 -18.937 -4.207 1.00 98.38 86 MET A CA 1
ATOM 671 C C . MET A 1 86 ? 1.381 -19.170 -2.697 1.00 98.38 86 MET A C 1
ATOM 673 O O . MET A 1 86 ? 1.182 -18.235 -1.918 1.00 98.38 86 MET A O 1
ATOM 677 N N . ALA A 1 87 ? 1.772 -20.378 -2.275 1.00 98.62 87 ALA A N 1
ATOM 678 C CA . ALA A 1 87 ? 2.034 -20.673 -0.869 1.00 98.62 87 ALA A CA 1
ATOM 679 C C . ALA A 1 87 ? 3.236 -19.879 -0.342 1.00 98.62 87 ALA A C 1
ATOM 681 O O . ALA A 1 87 ? 3.167 -19.322 0.751 1.00 98.62 87 ALA A O 1
ATOM 682 N N . HIS A 1 88 ? 4.314 -19.765 -1.126 1.00 98.75 88 HIS A N 1
ATOM 683 C CA . HIS A 1 88 ? 5.446 -18.907 -0.781 1.00 98.75 88 HIS A CA 1
ATOM 684 C C . HIS A 1 88 ? 5.044 -17.432 -0.661 1.00 98.75 88 HIS A C 1
ATOM 686 O O . HIS A 1 88 ? 5.373 -16.789 0.335 1.00 98.75 88 HIS A O 1
ATOM 692 N N . TYR A 1 89 ? 4.288 -16.903 -1.623 1.00 98.56 89 TYR A N 1
ATOM 693 C CA . TYR A 1 89 ? 3.805 -15.524 -1.591 1.00 98.56 89 TYR A CA 1
ATOM 694 C C . TYR A 1 89 ? 2.969 -15.239 -0.338 1.00 98.56 89 TYR A C 1
ATOM 696 O O . TYR A 1 89 ? 3.208 -14.250 0.357 1.00 98.56 89 TYR A O 1
ATOM 704 N N . GLU A 1 90 ? 2.020 -16.118 -0.013 1.00 98.56 90 GLU A N 1
ATOM 705 C CA . GLU A 1 90 ? 1.166 -15.933 1.158 1.00 98.56 90 GLU A CA 1
ATOM 706 C C . GLU A 1 90 ? 1.947 -16.120 2.471 1.00 98.56 90 GLU A C 1
ATOM 708 O O . GLU A 1 90 ? 1.746 -15.372 3.429 1.00 98.56 90 GLU A O 1
ATOM 713 N N . LEU A 1 91 ? 2.919 -17.038 2.500 1.00 98.50 91 LEU A N 1
ATOM 714 C CA . LEU A 1 91 ? 3.787 -17.272 3.655 1.00 98.50 91 LEU A CA 1
ATOM 715 C C . LEU A 1 91 ? 4.721 -16.085 3.928 1.00 98.50 91 LEU A C 1
ATOM 717 O O . LEU A 1 91 ? 4.953 -15.734 5.081 1.00 98.50 91 LEU A O 1
ATOM 721 N N . ALA A 1 92 ? 5.206 -15.388 2.897 1.00 98.31 92 ALA A N 1
ATOM 722 C CA . ALA A 1 92 ? 5.971 -14.151 3.082 1.00 98.31 92 ALA A CA 1
ATOM 723 C C . ALA A 1 92 ? 5.188 -13.119 3.922 1.00 98.31 92 ALA A C 1
ATOM 725 O O . ALA A 1 92 ? 5.746 -12.431 4.787 1.00 98.31 92 ALA A O 1
ATOM 726 N N . LYS A 1 93 ? 3.869 -13.045 3.715 1.00 96.31 93 LYS A N 1
ATOM 727 C CA . LYS A 1 93 ? 2.980 -12.065 4.352 1.00 96.31 93 LYS A CA 1
ATOM 728 C C . LYS A 1 93 ? 2.666 -12.388 5.812 1.00 96.31 93 LYS A C 1
ATOM 730 O O . LYS A 1 93 ? 2.287 -11.473 6.541 1.00 96.31 93 LYS A O 1
ATOM 735 N N . THR A 1 94 ? 2.878 -13.623 6.274 1.00 96.38 94 THR A N 1
ATOM 736 C CA . THR A 1 94 ? 2.718 -13.982 7.696 1.00 96.38 94 THR A CA 1
ATOM 737 C C . THR A 1 94 ? 3.901 -13.543 8.560 1.00 96.38 94 THR A C 1
ATOM 739 O O . THR A 1 94 ? 3.769 -13.445 9.778 1.00 96.38 94 THR A O 1
ATOM 742 N N . PHE A 1 95 ? 5.072 -13.297 7.963 1.00 95.81 95 PHE A N 1
ATOM 743 C CA . PHE A 1 95 ? 6.266 -12.872 8.698 1.00 95.81 95 PHE A CA 1
ATOM 744 C C . PHE A 1 95 ? 6.250 -11.377 9.032 1.00 95.81 95 PHE A C 1
ATOM 746 O O . PHE A 1 95 ? 5.586 -10.609 8.335 1.00 95.81 95 PHE A O 1
ATOM 753 N N . PRO A 1 96 ? 7.011 -10.919 10.044 1.00 92.25 96 PRO A N 1
ATOM 754 C CA . PRO A 1 96 ? 7.187 -9.496 10.319 1.00 92.25 96 PRO A CA 1
ATOM 755 C C . PRO A 1 96 ? 7.712 -8.706 9.113 1.00 92.25 96 PRO A C 1
ATOM 757 O O . PRO A 1 96 ? 8.438 -9.228 8.267 1.00 92.25 96 PRO A O 1
ATOM 760 N N . MET A 1 97 ? 7.387 -7.412 9.071 1.00 89.56 97 MET A N 1
ATOM 761 C CA . MET A 1 97 ? 7.657 -6.533 7.928 1.00 89.56 97 MET A CA 1
ATOM 762 C C . MET A 1 97 ? 9.141 -6.393 7.552 1.00 89.56 97 MET A C 1
ATOM 764 O O . MET A 1 97 ? 9.413 -6.076 6.409 1.00 89.56 97 MET A O 1
ATOM 768 N N . LEU A 1 98 ? 10.088 -6.614 8.466 1.00 90.19 98 LEU A N 1
ATOM 769 C CA . LEU A 1 98 ? 11.532 -6.510 8.190 1.00 90.19 98 LEU A CA 1
ATOM 770 C C . LEU A 1 98 ? 12.263 -7.840 8.437 1.00 90.19 98 LEU A C 1
ATOM 772 O O . LEU A 1 98 ? 13.385 -7.857 8.929 1.00 90.19 98 LEU A O 1
ATOM 776 N N . SER A 1 99 ? 11.601 -8.962 8.151 1.00 94.50 99 SER A N 1
ATOM 777 C CA . SER A 1 99 ? 12.168 -10.304 8.310 1.00 94.50 99 SER A CA 1
ATOM 778 C C . SER A 1 99 ? 12.891 -10.784 7.047 1.00 94.50 99 SER A C 1
ATOM 780 O O . SER A 1 99 ? 12.359 -10.665 5.943 1.00 94.50 99 SER A O 1
ATOM 782 N N . ASP A 1 100 ? 14.046 -11.432 7.203 1.00 94.62 100 ASP A N 1
ATOM 783 C CA . ASP A 1 100 ? 14.732 -12.109 6.090 1.00 94.62 100 ASP A CA 1
ATOM 784 C C . ASP A 1 100 ? 13.889 -13.248 5.495 1.00 94.62 100 ASP A C 1
ATOM 786 O O . ASP A 1 100 ? 13.922 -13.488 4.289 1.00 94.62 100 ASP A O 1
ATOM 790 N N . GLN A 1 101 ? 13.059 -13.904 6.317 1.00 97.44 101 GLN A N 1
ATOM 791 C CA . GLN A 1 101 ? 12.135 -14.952 5.865 1.00 97.44 101 GLN A CA 1
ATOM 792 C C . GLN A 1 101 ? 11.099 -14.404 4.877 1.00 97.44 101 GLN A C 1
ATOM 794 O O . GLN A 1 101 ? 10.749 -15.068 3.902 1.00 97.44 101 GLN A O 1
ATOM 799 N N . ARG A 1 102 ? 10.637 -13.163 5.087 1.00 97.44 102 ARG A N 1
ATOM 800 C CA . ARG A 1 102 ? 9.696 -12.503 4.175 1.00 97.44 102 ARG A CA 1
ATOM 801 C C . ARG A 1 102 ? 10.324 -12.280 2.798 1.00 97.44 102 ARG A C 1
ATOM 803 O O . ARG A 1 102 ? 9.700 -12.631 1.799 1.00 97.44 102 ARG A O 1
ATOM 810 N N . LEU A 1 103 ? 11.557 -11.762 2.740 1.00 96.44 103 LEU A N 1
ATOM 811 C CA . LEU A 1 103 ? 12.283 -11.596 1.473 1.00 96.44 103 LEU A CA 1
ATOM 812 C C . LEU A 1 103 ? 12.492 -12.939 0.777 1.00 96.44 103 LEU A C 1
ATOM 814 O O . LEU A 1 103 ? 12.185 -13.066 -0.405 1.00 96.44 103 LEU A O 1
ATOM 818 N N . HIS A 1 104 ? 12.973 -13.938 1.522 1.00 97.88 104 HIS A N 1
ATOM 819 C CA . HIS A 1 104 ? 13.227 -15.274 0.994 1.00 97.88 104 HIS A CA 1
ATOM 820 C C . HIS A 1 104 ? 11.995 -15.853 0.289 1.00 97.88 104 HIS A C 1
ATOM 822 O O . HIS A 1 104 ? 12.089 -16.350 -0.832 1.00 97.88 104 HIS A O 1
ATOM 828 N N . HIS A 1 105 ? 10.821 -15.753 0.910 1.00 98.69 105 HIS A N 1
ATOM 829 C CA . HIS A 1 105 ? 9.602 -16.302 0.332 1.00 98.69 105 HIS A CA 1
ATOM 830 C C . HIS A 1 105 ? 9.031 -15.475 -0.826 1.00 98.69 105 HIS A C 1
ATOM 832 O O . HIS A 1 105 ? 8.535 -16.069 -1.783 1.00 98.69 105 HIS A O 1
ATOM 838 N N . TYR A 1 106 ? 9.157 -14.143 -0.820 1.00 98.44 106 TYR A N 1
ATOM 839 C CA . TYR A 1 106 ? 8.830 -13.354 -2.015 1.00 98.44 106 TYR A CA 1
ATOM 840 C C . TYR A 1 106 ? 9.742 -13.692 -3.196 1.00 98.44 106 TYR A C 1
ATOM 842 O O . TYR A 1 106 ? 9.255 -13.849 -4.317 1.00 98.44 106 TYR A O 1
ATOM 850 N N . GLN A 1 107 ? 11.040 -13.873 -2.940 1.00 98.38 107 GLN A N 1
ATOM 851 C CA . GLN A 1 107 ? 11.987 -14.329 -3.948 1.00 98.38 107 GLN A CA 1
ATOM 852 C C . GLN A 1 107 ? 11.554 -15.681 -4.526 1.00 98.38 107 GLN A C 1
ATOM 854 O O . GLN A 1 107 ? 11.400 -15.788 -5.741 1.00 98.38 107 GLN A O 1
ATOM 859 N N . LYS A 1 108 ? 11.260 -16.674 -3.674 1.00 98.69 108 LYS A N 1
ATOM 860 C CA . LYS A 1 108 ? 10.781 -17.995 -4.114 1.00 98.69 108 LYS A CA 1
ATOM 861 C C . LYS A 1 108 ? 9.503 -17.939 -4.940 1.00 98.69 108 LYS A C 1
ATOM 863 O O . LYS A 1 108 ? 9.450 -18.574 -5.987 1.00 98.69 108 LYS A O 1
ATOM 868 N N . ALA A 1 109 ? 8.516 -17.144 -4.535 1.00 98.69 109 ALA A N 1
ATOM 869 C CA . ALA A 1 109 ? 7.301 -16.966 -5.326 1.00 98.69 109 ALA A CA 1
ATOM 870 C C . ALA A 1 109 ? 7.607 -16.439 -6.740 1.00 98.69 109 ALA A C 1
ATOM 872 O O . ALA A 1 109 ? 7.089 -16.966 -7.719 1.00 98.69 109 ALA A O 1
ATOM 873 N N . SER A 1 110 ? 8.497 -15.445 -6.858 1.00 97.88 110 SER A N 1
ATOM 874 C CA . SER A 1 110 ? 8.897 -14.895 -8.161 1.00 97.88 110 SER A CA 1
ATOM 875 C C . SER A 1 110 ? 9.799 -15.820 -8.993 1.00 97.88 110 SER A C 1
ATOM 877 O O . SER A 1 110 ? 9.800 -15.713 -10.213 1.00 97.88 110 SER A O 1
ATOM 879 N N . GLU A 1 111 ? 10.564 -16.715 -8.358 1.00 98.19 111 GLU A N 1
ATOM 880 C CA . GLU A 1 111 ? 11.403 -17.712 -9.044 1.00 98.19 111 GLU A CA 1
ATOM 881 C C . GLU A 1 111 ? 10.575 -18.872 -9.606 1.00 98.19 111 GLU A C 1
ATOM 883 O O . GLU A 1 111 ? 10.877 -19.365 -10.692 1.00 98.19 111 GLU A O 1
ATOM 888 N N . TYR A 1 112 ? 9.560 -19.327 -8.865 1.00 98.50 112 TYR A N 1
ATOM 889 C CA . TYR A 1 112 ? 8.771 -20.500 -9.239 1.00 98.50 112 TYR A CA 1
ATOM 890 C C . TYR A 1 112 ? 7.631 -20.203 -10.218 1.00 98.50 112 TYR A C 1
ATOM 892 O O . TYR A 1 112 ? 7.267 -21.090 -10.983 1.00 98.50 112 TYR A O 1
ATOM 900 N N . GLU A 1 113 ? 7.104 -18.977 -10.237 1.00 97.81 113 GLU A N 1
ATOM 901 C CA . GLU A 1 113 ? 6.094 -18.536 -11.212 1.00 97.81 113 GLU A CA 1
ATOM 902 C C . GLU A 1 113 ? 6.503 -17.172 -11.806 1.00 97.81 113 GLU A C 1
ATOM 904 O O . GLU A 1 113 ? 5.900 -16.136 -11.497 1.00 97.81 113 GLU A O 1
ATOM 909 N N . PRO A 1 114 ? 7.583 -17.129 -12.614 1.00 96.94 114 PRO A N 1
ATOM 910 C CA . PRO A 1 114 ? 8.151 -15.886 -13.138 1.00 96.94 114 PRO A CA 1
ATOM 911 C C . PRO A 1 114 ? 7.202 -15.128 -14.073 1.00 96.94 114 PRO A C 1
ATOM 913 O O . PRO A 1 114 ? 7.357 -13.925 -14.253 1.00 96.94 114 PRO A O 1
ATOM 916 N N . GLU A 1 115 ? 6.210 -15.796 -14.656 1.00 96.50 115 GLU A N 1
ATOM 917 C CA . GLU A 1 115 ? 5.153 -15.208 -15.475 1.00 96.50 115 GLU A CA 1
ATOM 918 C C . GLU A 1 115 ? 4.066 -14.497 -14.660 1.00 96.50 115 GLU A C 1
ATOM 920 O O . GLU A 1 115 ? 3.216 -13.827 -15.249 1.00 96.50 115 GLU A O 1
ATOM 925 N N . ASN A 1 116 ? 4.078 -14.611 -13.327 1.00 97.44 116 ASN A N 1
ATOM 926 C CA . ASN A 1 116 ? 3.140 -13.913 -12.463 1.00 97.44 116 ASN A CA 1
ATOM 927 C C . ASN A 1 116 ? 3.698 -12.539 -12.054 1.00 97.44 116 ASN A C 1
ATOM 929 O O . ASN A 1 116 ? 4.514 -12.423 -11.129 1.00 97.44 116 ASN A O 1
ATOM 933 N N . PRO A 1 117 ? 3.235 -11.446 -12.689 1.00 97.19 117 PRO A N 1
ATOM 934 C CA . PRO A 1 117 ? 3.786 -10.117 -12.448 1.00 97.19 117 PRO A CA 1
ATOM 935 C C . PRO A 1 117 ? 3.534 -9.617 -11.020 1.00 97.19 117 PRO A C 1
ATOM 937 O O . PRO A 1 117 ? 4.219 -8.700 -10.571 1.00 97.19 117 PRO A O 1
ATOM 940 N N . MET A 1 118 ? 2.556 -10.180 -10.301 1.00 97.75 118 MET A N 1
ATOM 941 C CA . MET A 1 118 ? 2.275 -9.800 -8.918 1.00 97.75 118 MET A CA 1
ATOM 942 C C . MET A 1 118 ? 3.409 -10.227 -7.983 1.00 97.75 118 MET A C 1
ATOM 944 O O . MET A 1 118 ? 3.852 -9.423 -7.163 1.00 97.75 118 MET A O 1
ATOM 948 N N . TYR A 1 119 ? 3.907 -11.460 -8.104 1.00 98.06 119 TYR A N 1
ATOM 949 C CA . TYR A 1 119 ? 4.969 -11.961 -7.225 1.00 98.06 119 TYR A CA 1
ATOM 950 C C . TYR A 1 119 ? 6.267 -11.184 -7.425 1.00 98.06 119 TYR A C 1
ATOM 952 O O . TYR A 1 119 ? 6.893 -10.766 -6.452 1.00 98.06 119 TYR A O 1
ATOM 960 N N . CYS A 1 120 ? 6.614 -10.895 -8.680 1.00 98.00 120 CYS A N 1
ATOM 961 C CA . CYS A 1 120 ? 7.763 -10.054 -8.993 1.00 98.00 120 CYS A CA 1
ATOM 962 C C . CYS A 1 120 ? 7.586 -8.611 -8.470 1.00 98.00 120 CYS A C 1
ATOM 964 O O . CYS A 1 120 ? 8.515 -8.051 -7.889 1.00 98.00 120 CYS A O 1
ATOM 966 N N . PHE A 1 121 ? 6.380 -8.034 -8.572 1.00 98.44 121 PHE A N 1
ATOM 967 C CA . PHE A 1 121 ? 6.082 -6.702 -8.028 1.00 98.44 121 PHE A CA 1
ATOM 968 C C . PHE A 1 121 ? 6.267 -6.632 -6.507 1.00 98.44 121 PHE A C 1
ATOM 970 O O . PHE A 1 121 ? 6.939 -5.728 -6.019 1.00 98.44 121 PHE A O 1
ATOM 977 N N . TYR A 1 122 ? 5.705 -7.578 -5.746 1.00 97.88 122 TYR A N 1
ATOM 978 C CA . TYR A 1 122 ? 5.823 -7.567 -4.282 1.00 97.88 122 TYR A CA 1
ATOM 979 C C . TYR A 1 122 ? 7.237 -7.906 -3.796 1.00 97.88 122 TYR A C 1
ATOM 981 O O . TYR A 1 122 ? 7.665 -7.383 -2.766 1.00 97.88 122 TYR A O 1
ATOM 989 N N . HIS A 1 123 ? 7.989 -8.714 -4.548 1.00 98.06 123 HIS A N 1
ATOM 990 C CA . HIS A 1 123 ? 9.417 -8.896 -4.302 1.00 98.06 123 HIS A CA 1
ATOM 991 C C . HIS A 1 123 ? 10.176 -7.567 -4.470 1.00 98.06 123 HIS A C 1
ATOM 993 O O . HIS A 1 123 ? 10.919 -7.165 -3.573 1.00 98.06 123 HIS A O 1
ATOM 999 N N . ALA A 1 124 ? 9.925 -6.833 -5.559 1.00 98.31 124 ALA A N 1
ATOM 1000 C CA . ALA A 1 124 ? 10.539 -5.530 -5.802 1.00 98.31 124 ALA A CA 1
ATOM 1001 C C . ALA A 1 124 ? 10.168 -4.475 -4.745 1.00 98.31 124 ALA A C 1
ATOM 1003 O O . ALA A 1 124 ? 11.046 -3.749 -4.271 1.00 98.31 124 ALA A O 1
ATOM 1004 N N . ASP A 1 125 ? 8.892 -4.413 -4.355 1.00 97.75 125 ASP A N 1
ATOM 1005 C CA . ASP A 1 125 ? 8.391 -3.521 -3.303 1.00 97.75 125 ASP A CA 1
ATOM 1006 C C . ASP A 1 125 ? 9.095 -3.793 -1.967 1.00 97.75 125 ASP A C 1
ATOM 1008 O O . ASP A 1 125 ? 9.558 -2.870 -1.297 1.00 97.75 125 ASP A O 1
ATOM 1012 N N . TYR A 1 126 ? 9.287 -5.068 -1.614 1.00 97.38 126 TYR A N 1
ATOM 1013 C CA . TYR A 1 126 ? 10.006 -5.428 -0.396 1.00 97.38 126 TYR A CA 1
ATOM 1014 C C . TYR A 1 126 ? 11.482 -5.010 -0.423 1.00 97.38 126 TYR A C 1
ATOM 1016 O O . TYR A 1 126 ? 12.004 -4.510 0.575 1.00 97.38 126 TYR A O 1
ATOM 1024 N N . ILE A 1 127 ? 12.160 -5.172 -1.564 1.00 98.19 127 ILE A N 1
ATOM 1025 C CA . ILE A 1 127 ? 13.539 -4.690 -1.736 1.00 98.19 127 ILE A CA 1
ATOM 1026 C C . ILE A 1 127 ? 13.583 -3.159 -1.589 1.00 98.19 127 ILE A C 1
ATOM 1028 O O . ILE A 1 127 ? 14.484 -2.629 -0.938 1.00 98.19 127 ILE A O 1
ATOM 1032 N N . MET A 1 128 ? 12.590 -2.434 -2.117 1.00 98.00 128 MET A N 1
ATOM 1033 C CA . MET A 1 128 ? 12.516 -0.978 -1.955 1.00 98.00 128 MET A CA 1
ATOM 1034 C C . MET A 1 128 ? 12.301 -0.572 -0.492 1.00 98.00 128 MET A C 1
ATOM 1036 O O . MET A 1 128 ? 12.927 0.377 -0.017 1.00 98.00 128 MET A O 1
ATOM 1040 N N . LEU A 1 129 ? 11.490 -1.316 0.265 1.00 96.69 129 LEU A N 1
ATOM 1041 C CA . LEU A 1 129 ? 11.360 -1.110 1.707 1.00 96.69 129 LEU A CA 1
ATOM 1042 C C . LEU A 1 129 ? 12.708 -1.279 2.428 1.00 96.69 129 LEU A C 1
ATOM 1044 O O . LEU A 1 129 ? 13.028 -0.484 3.314 1.00 96.69 129 LEU A O 1
ATOM 1048 N N . GLN A 1 130 ? 13.520 -2.270 2.044 1.00 97.38 130 GLN A N 1
ATOM 1049 C CA . GLN A 1 130 ? 14.871 -2.427 2.593 1.00 97.38 130 GLN A CA 1
ATOM 1050 C C . GLN A 1 130 ? 15.761 -1.224 2.259 1.00 97.38 130 GLN A C 1
ATOM 1052 O O . GLN A 1 130 ? 16.437 -0.717 3.156 1.00 97.38 130 GLN A O 1
ATOM 1057 N N . ALA A 1 131 ? 15.710 -0.712 1.023 1.00 97.94 131 ALA A N 1
ATOM 1058 C CA . ALA A 1 131 ? 16.420 0.513 0.646 1.00 97.94 131 ALA A CA 1
ATOM 1059 C C . ALA A 1 131 ? 15.957 1.715 1.482 1.00 97.94 131 ALA A C 1
ATOM 1061 O O . ALA A 1 131 ? 16.780 2.483 1.976 1.00 97.94 131 ALA A O 1
ATOM 1062 N N . TYR A 1 132 ? 14.647 1.857 1.703 1.00 96.94 132 TYR A N 1
ATOM 1063 C CA . TYR A 1 132 ? 14.090 2.919 2.538 1.00 96.94 132 TYR A CA 1
ATOM 1064 C C . TYR A 1 132 ? 14.586 2.848 3.985 1.00 96.94 132 TYR A C 1
ATOM 1066 O O . TYR A 1 132 ? 14.996 3.860 4.555 1.00 96.94 132 TYR A O 1
ATOM 1074 N N . VAL A 1 133 ? 14.611 1.654 4.580 1.00 96.38 133 VAL A N 1
ATOM 1075 C CA . VAL A 1 133 ? 15.159 1.458 5.929 1.00 96.38 133 VAL A CA 1
ATOM 1076 C C . VAL A 1 133 ? 16.662 1.748 5.968 1.00 96.38 133 VAL A C 1
ATOM 1078 O O . VAL A 1 133 ? 17.115 2.403 6.905 1.00 96.38 133 VAL A O 1
ATOM 1081 N N . ALA A 1 134 ? 17.424 1.319 4.958 1.00 97.31 134 ALA A N 1
ATOM 1082 C CA . ALA A 1 134 ? 18.854 1.602 4.846 1.00 97.31 134 ALA A CA 1
ATOM 1083 C C . ALA A 1 134 ? 19.134 3.115 4.760 1.00 97.31 134 ALA A C 1
ATOM 1085 O O . ALA A 1 134 ? 19.984 3.623 5.491 1.00 97.31 134 ALA A O 1
ATOM 1086 N N . MET A 1 135 ? 18.341 3.861 3.977 1.00 97.38 135 MET A N 1
ATOM 1087 C CA . MET A 1 135 ? 18.394 5.329 3.936 1.00 97.38 135 MET A CA 1
ATOM 1088 C C . MET A 1 135 ? 18.142 5.947 5.317 1.00 97.38 135 MET A C 1
ATOM 1090 O O . MET A 1 135 ? 18.878 6.832 5.742 1.00 97.38 135 MET A O 1
ATOM 1094 N N . LYS A 1 136 ? 17.139 5.466 6.065 1.00 95.81 136 LYS A N 1
ATOM 1095 C CA . LYS A 1 136 ? 16.844 5.971 7.421 1.00 95.81 136 LYS A CA 1
ATOM 1096 C C . LYS A 1 136 ? 17.924 5.645 8.451 1.00 95.81 136 LYS A C 1
ATOM 1098 O O . LYS A 1 136 ? 18.025 6.349 9.453 1.00 95.81 136 LYS A O 1
ATOM 1103 N N . LYS A 1 137 ? 18.708 4.595 8.216 1.00 97.31 137 LYS A N 1
ATOM 1104 C CA . LYS A 1 137 ? 19.847 4.204 9.053 1.00 97.31 137 LYS A CA 1
ATOM 1105 C C . LYS A 1 137 ? 21.162 4.871 8.639 1.00 97.31 137 LYS A C 1
ATOM 1107 O O . LYS A 1 137 ? 22.159 4.657 9.318 1.00 97.31 137 LYS A O 1
ATOM 1112 N N . ASN A 1 138 ? 21.158 5.697 7.588 1.00 96.88 138 ASN A N 1
ATOM 1113 C CA . ASN A 1 138 ? 22.358 6.295 6.996 1.00 96.88 138 ASN A CA 1
ATOM 1114 C C . ASN A 1 138 ? 23.407 5.241 6.597 1.00 96.88 138 ASN A C 1
ATOM 1116 O O . ASN A 1 138 ? 24.603 5.435 6.809 1.00 96.88 138 ASN A O 1
ATOM 1120 N N . GLU A 1 139 ? 22.953 4.112 6.044 1.00 97.88 139 GLU A N 1
ATOM 1121 C CA . GLU A 1 139 ? 23.849 3.117 5.448 1.00 97.88 139 GLU A CA 1
ATOM 1122 C C . GLU A 1 139 ? 24.638 3.729 4.269 1.00 97.88 139 GLU A C 1
ATOM 1124 O O . GLU A 1 139 ? 24.204 4.733 3.693 1.00 97.88 139 GLU A O 1
ATOM 1129 N N . PRO A 1 140 ? 25.784 3.148 3.865 1.00 98.19 140 PRO A N 1
ATOM 1130 C CA . PRO A 1 140 ? 26.599 3.697 2.783 1.00 98.19 140 PRO A CA 1
ATOM 1131 C C . PRO A 1 140 ? 25.817 3.877 1.475 1.00 98.19 140 PRO A C 1
ATOM 1133 O O . PRO A 1 140 ? 25.096 2.975 1.045 1.00 98.19 140 PRO A O 1
ATOM 1136 N N . GLU A 1 141 ? 26.018 5.011 0.794 1.00 98.06 141 GLU A N 1
ATOM 1137 C CA . GLU A 1 141 ? 25.240 5.379 -0.400 1.00 98.06 141 GLU A CA 1
ATOM 1138 C C . GLU A 1 141 ? 25.293 4.322 -1.503 1.00 98.06 141 GLU A C 1
ATOM 1140 O O . GLU A 1 141 ? 24.277 4.006 -2.119 1.00 98.06 141 GLU A O 1
ATOM 1145 N N . GLN A 1 142 ? 26.466 3.717 -1.692 1.00 98.00 142 GLN A N 1
ATOM 1146 C CA . GLN A 1 142 ? 26.668 2.648 -2.661 1.00 98.00 142 GLN A CA 1
ATOM 1147 C C . GLN A 1 142 ? 25.809 1.410 -2.351 1.00 98.00 142 GLN A C 1
ATOM 1149 O O . GLN A 1 142 ? 25.198 0.852 -3.258 1.00 98.00 142 GLN A O 1
ATOM 1154 N N . SER A 1 143 ? 25.696 1.027 -1.074 1.00 98.06 143 SER A N 1
ATOM 1155 C CA . SER A 1 143 ? 24.846 -0.091 -0.637 1.00 98.06 143 SER A CA 1
ATOM 1156 C C . SER A 1 143 ? 23.367 0.212 -0.895 1.00 98.06 143 SER A C 1
ATOM 1158 O O . SER A 1 143 ? 22.647 -0.599 -1.476 1.00 98.06 143 SER A O 1
ATOM 1160 N N . ILE A 1 144 ? 22.917 1.428 -0.561 1.00 98.50 144 ILE A N 1
ATOM 1161 C CA . ILE A 1 144 ? 21.545 1.878 -0.841 1.00 98.50 144 ILE A CA 1
ATOM 1162 C C . ILE A 1 144 ? 21.264 1.831 -2.348 1.00 98.50 144 ILE A C 1
ATOM 1164 O O . ILE A 1 144 ? 20.248 1.272 -2.764 1.00 98.50 144 ILE A O 1
ATOM 1168 N N . LYS A 1 145 ? 22.175 2.365 -3.170 1.00 98.50 145 LYS A N 1
ATOM 1169 C CA . LYS A 1 145 ? 22.051 2.383 -4.633 1.00 98.50 145 LYS A CA 1
ATOM 1170 C C . LYS A 1 145 ? 21.942 0.979 -5.224 1.00 98.50 145 LYS A C 1
ATOM 1172 O O . LYS A 1 145 ? 21.150 0.764 -6.138 1.00 98.50 145 LYS A O 1
ATOM 1177 N N . GLU A 1 146 ? 22.701 0.017 -4.708 1.00 98.56 146 GLU A N 1
ATOM 1178 C CA . GLU A 1 146 ? 22.625 -1.383 -5.135 1.00 98.56 146 GLU A CA 1
ATOM 1179 C C . GLU A 1 146 ? 21.263 -2.011 -4.816 1.00 98.56 146 GLU A C 1
ATOM 1181 O O . GLU A 1 146 ? 20.680 -2.678 -5.673 1.00 98.56 146 GLU A O 1
ATOM 1186 N N . ILE A 1 147 ? 20.710 -1.753 -3.626 1.00 98.44 147 ILE A N 1
ATOM 1187 C CA . ILE A 1 147 ? 19.373 -2.236 -3.246 1.00 98.44 147 ILE A CA 1
ATOM 1188 C C . ILE A 1 147 ? 18.294 -1.585 -4.130 1.00 98.44 147 ILE A C 1
ATOM 1190 O O . ILE A 1 147 ? 17.426 -2.287 -4.653 1.00 98.44 147 ILE A O 1
ATOM 1194 N N . VAL A 1 148 ? 18.369 -0.269 -4.359 1.00 98.69 148 VAL A N 1
ATOM 1195 C CA . VAL A 1 148 ? 17.437 0.460 -5.240 1.00 98.69 148 VAL A CA 1
ATOM 1196 C C . VAL A 1 148 ? 17.485 -0.086 -6.667 1.00 98.69 148 VAL A C 1
ATOM 1198 O O . VAL A 1 148 ? 16.440 -0.396 -7.238 1.00 98.69 148 VAL A O 1
ATOM 1201 N N . ASN A 1 149 ? 18.680 -0.273 -7.235 1.00 98.62 149 ASN A N 1
ATOM 1202 C CA . ASN A 1 149 ? 18.831 -0.816 -8.586 1.00 98.62 149 ASN A CA 1
ATOM 1203 C C . ASN A 1 149 ? 18.214 -2.216 -8.708 1.00 98.62 149 ASN A C 1
ATOM 1205 O O . ASN A 1 149 ? 17.477 -2.467 -9.659 1.00 98.62 149 ASN A O 1
ATOM 1209 N N . ARG A 1 150 ? 18.425 -3.091 -7.714 1.00 98.44 150 ARG A N 1
ATOM 1210 C CA . ARG A 1 150 ? 17.801 -4.424 -7.675 1.00 98.44 150 ARG A CA 1
ATOM 1211 C C . ARG A 1 150 ? 16.273 -4.352 -7.668 1.00 98.44 150 ARG A C 1
ATOM 1213 O O . ARG A 1 150 ? 15.632 -5.103 -8.399 1.00 98.44 150 ARG A O 1
ATOM 1220 N N . SER A 1 151 ? 15.682 -3.451 -6.880 1.00 98.62 151 SER A N 1
ATOM 1221 C CA . SER A 1 151 ? 14.228 -3.230 -6.891 1.00 98.62 151 SER A CA 1
ATOM 1222 C C . SER A 1 151 ? 13.743 -2.788 -8.278 1.00 98.62 151 SER A C 1
ATOM 1224 O O . SER A 1 151 ? 12.828 -3.392 -8.842 1.00 98.62 151 SER A O 1
ATOM 1226 N N . CYS A 1 152 ? 14.410 -1.798 -8.880 1.00 98.69 152 CYS A N 1
ATOM 1227 C CA . CYS A 1 152 ? 14.091 -1.310 -10.221 1.00 98.69 152 CYS A CA 1
ATOM 1228 C C . CYS A 1 152 ? 14.203 -2.394 -11.300 1.00 98.69 152 CYS A C 1
ATOM 1230 O O . CYS A 1 152 ? 13.383 -2.420 -12.217 1.00 98.69 152 CYS A O 1
ATOM 1232 N N . ASP A 1 153 ? 15.184 -3.289 -11.212 1.00 98.50 153 ASP A N 1
ATOM 1233 C CA . ASP A 1 153 ? 15.341 -4.375 -12.177 1.00 98.50 153 ASP A CA 1
ATOM 1234 C C . ASP A 1 153 ? 14.195 -5.389 -12.073 1.00 98.50 153 ASP A C 1
ATOM 1236 O O . ASP A 1 153 ? 13.607 -5.738 -13.097 1.00 98.50 153 ASP A O 1
ATOM 1240 N N . HIS A 1 154 ? 13.754 -5.749 -10.863 1.00 98.44 154 HIS A N 1
ATOM 1241 C CA . HIS A 1 154 ? 12.543 -6.560 -10.693 1.00 98.44 154 HIS A CA 1
ATOM 1242 C C . HIS A 1 154 ? 11.278 -5.848 -11.204 1.00 98.44 154 HIS A C 1
ATOM 1244 O O . HIS A 1 154 ? 10.456 -6.461 -11.885 1.00 98.44 154 HIS A O 1
ATOM 1250 N N . LEU A 1 155 ? 11.125 -4.538 -10.975 1.00 98.62 155 LEU A N 1
ATOM 1251 C CA . LEU A 1 155 ? 10.014 -3.774 -11.561 1.00 98.62 155 LEU A CA 1
ATOM 1252 C C . LEU A 1 155 ? 10.060 -3.780 -13.101 1.00 98.62 155 LEU A C 1
ATOM 1254 O O . LEU A 1 155 ? 9.014 -3.846 -13.747 1.00 98.62 155 LEU A O 1
ATOM 1258 N N . LYS A 1 156 ? 11.245 -3.759 -13.720 1.00 98.62 156 LYS A N 1
ATOM 1259 C CA . LYS A 1 156 ? 11.373 -3.896 -15.181 1.00 98.62 156 LYS A CA 1
ATOM 1260 C C . LYS A 1 156 ? 10.984 -5.293 -15.665 1.00 98.62 156 LYS A C 1
ATOM 1262 O O . LYS A 1 156 ? 10.362 -5.380 -16.721 1.00 98.62 156 LYS A O 1
ATOM 1267 N N . GLU A 1 157 ? 11.272 -6.359 -14.914 1.00 98.31 157 GLU A N 1
ATOM 1268 C CA . GLU A 1 157 ? 10.774 -7.709 -15.236 1.00 98.31 157 GLU A CA 1
ATOM 1269 C C . GLU A 1 157 ? 9.239 -7.754 -15.234 1.00 98.31 157 GLU A C 1
ATOM 1271 O O . GLU A 1 157 ? 8.638 -8.278 -16.173 1.00 98.31 157 GLU A O 1
ATOM 1276 N N . VAL A 1 158 ? 8.586 -7.094 -14.267 1.00 98.50 158 VAL A N 1
ATOM 1277 C CA . VAL A 1 158 ? 7.119 -6.939 -14.271 1.00 98.50 158 VAL A CA 1
ATOM 1278 C C . VAL A 1 158 ? 6.632 -6.297 -15.575 1.00 98.50 158 VAL A C 1
ATOM 1280 O O . VAL A 1 158 ? 5.635 -6.744 -16.140 1.00 98.50 158 VAL A O 1
ATOM 1283 N N . LEU A 1 159 ? 7.338 -5.285 -16.093 1.00 98.31 159 LEU A N 1
ATOM 1284 C CA . LEU A 1 159 ? 6.984 -4.626 -17.356 1.00 98.31 159 LEU A CA 1
ATOM 1285 C C . LEU A 1 159 ? 7.283 -5.463 -18.606 1.00 98.31 159 LEU A C 1
ATOM 1287 O O . LEU A 1 159 ? 6.690 -5.191 -19.647 1.00 98.31 159 LEU A O 1
ATOM 1291 N N . LYS A 1 160 ? 8.157 -6.475 -18.543 1.00 98.19 160 LYS A N 1
ATOM 1292 C CA . LYS A 1 160 ? 8.311 -7.430 -19.655 1.00 98.19 160 LYS A CA 1
ATOM 1293 C C . LYS A 1 160 ? 7.072 -8.313 -19.800 1.00 98.19 160 LYS A C 1
ATOM 1295 O O . LYS A 1 160 ? 6.678 -8.621 -20.919 1.00 98.19 160 LYS A O 1
ATOM 1300 N N . ILE A 1 161 ? 6.449 -8.675 -18.677 1.00 97.62 161 ILE A N 1
ATOM 1301 C CA . ILE A 1 161 ? 5.243 -9.514 -18.625 1.00 97.62 161 ILE A CA 1
ATOM 1302 C C . ILE A 1 161 ? 3.986 -8.675 -18.878 1.00 97.62 161 ILE A C 1
ATOM 1304 O O . ILE A 1 161 ? 3.111 -9.053 -19.654 1.00 97.62 161 ILE A O 1
ATOM 1308 N N . LYS A 1 162 ? 3.896 -7.510 -18.224 1.00 97.69 162 LYS A N 1
ATOM 1309 C CA . LYS A 1 162 ? 2.759 -6.589 -18.297 1.00 97.69 162 LYS A CA 1
ATOM 1310 C C . LYS A 1 162 ? 3.239 -5.158 -18.594 1.00 97.69 162 LYS A C 1
ATOM 1312 O O . LYS A 1 162 ? 3.332 -4.341 -17.673 1.00 97.69 162 LYS A O 1
ATOM 1317 N N . PRO A 1 163 ? 3.497 -4.820 -19.875 1.00 97.50 163 PRO A N 1
ATOM 1318 C CA . PRO A 1 163 ? 4.073 -3.528 -20.274 1.00 97.50 163 PRO A CA 1
ATOM 1319 C C . PRO A 1 163 ? 3.269 -2.291 -19.860 1.00 97.50 163 PRO A C 1
ATOM 1321 O O . PRO A 1 163 ? 3.839 -1.213 -19.695 1.00 97.50 163 PRO A O 1
ATOM 1324 N N . GLU A 1 164 ? 1.956 -2.441 -19.677 1.00 96.44 164 GLU A N 1
ATOM 1325 C CA . GLU A 1 164 ? 1.031 -1.358 -19.319 1.00 96.44 164 GLU A CA 1
ATOM 1326 C C . GLU A 1 164 ? 0.640 -1.360 -17.831 1.00 96.44 164 GLU A C 1
ATOM 1328 O O . GLU A 1 164 ? -0.363 -0.760 -17.446 1.00 96.44 164 GLU A O 1
ATOM 1333 N N . CYS A 1 165 ? 1.403 -2.042 -16.967 1.00 97.44 165 CYS A N 1
ATOM 1334 C CA . CYS A 1 165 ? 1.153 -2.038 -15.525 1.00 97.44 165 CYS A CA 1
ATOM 1335 C C . CYS A 1 165 ? 1.367 -0.632 -14.937 1.00 97.44 165 CYS A C 1
ATOM 1337 O O . CYS A 1 165 ? 2.492 -0.244 -14.618 1.00 97.44 165 CYS A O 1
ATOM 1339 N N . LYS A 1 166 ? 0.283 0.144 -14.805 1.00 97.62 166 LYS A N 1
ATOM 1340 C CA . LYS A 1 166 ? 0.316 1.543 -14.352 1.00 97.62 166 LYS A CA 1
ATOM 1341 C C . LYS A 1 166 ? 0.943 1.707 -12.966 1.00 97.62 166 LYS A C 1
ATOM 1343 O O . LYS A 1 166 ? 1.657 2.679 -12.744 1.00 97.62 166 LYS A O 1
ATOM 1348 N N . GLU A 1 167 ? 0.728 0.754 -12.059 1.00 97.50 167 GLU A N 1
ATOM 1349 C CA . GLU A 1 167 ? 1.321 0.751 -10.723 1.00 97.50 167 GLU A CA 1
ATOM 1350 C C . GLU A 1 167 ? 2.841 0.602 -10.796 1.00 97.50 167 GLU A C 1
ATOM 1352 O O . GLU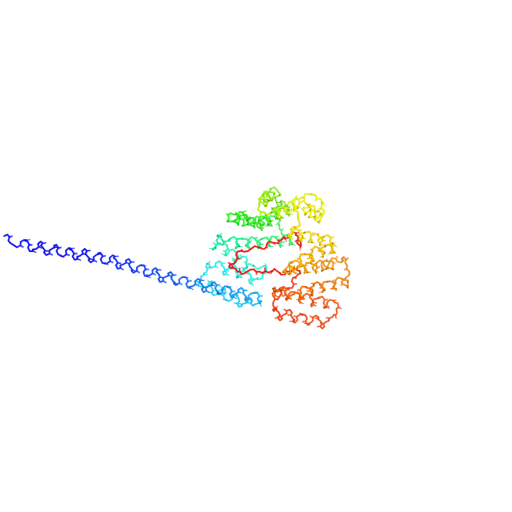 A 1 167 ? 3.552 1.386 -10.178 1.00 97.50 167 GLU A O 1
ATOM 1357 N N . THR A 1 168 ? 3.347 -0.338 -11.598 1.00 98.31 168 THR A N 1
ATOM 1358 C CA . THR A 1 168 ? 4.791 -0.538 -11.805 1.00 98.31 168 THR A CA 1
ATOM 1359 C C . THR A 1 168 ? 5.435 0.649 -12.514 1.00 98.31 168 THR A C 1
ATOM 1361 O O . THR A 1 168 ? 6.506 1.098 -12.113 1.00 98.31 168 THR A O 1
ATOM 1364 N N . LEU A 1 169 ? 4.783 1.176 -13.555 1.00 98.62 169 LEU A N 1
ATOM 1365 C CA . LEU A 1 169 ? 5.262 2.356 -14.272 1.00 98.62 169 LEU A CA 1
ATOM 1366 C C . LEU A 1 169 ? 5.378 3.555 -13.325 1.00 98.62 169 LEU A C 1
ATOM 1368 O O . LEU A 1 169 ? 6.424 4.195 -13.292 1.00 98.62 169 LEU A O 1
ATOM 1372 N N . LEU A 1 170 ? 4.343 3.834 -12.525 1.00 98.25 170 LEU A N 1
ATOM 1373 C CA . LEU A 1 170 ? 4.376 4.927 -11.554 1.00 98.25 170 LEU A CA 1
ATOM 1374 C C . LEU A 1 170 ? 5.388 4.673 -10.433 1.00 98.25 170 LEU A C 1
ATOM 1376 O O . LEU A 1 170 ? 6.034 5.618 -10.002 1.00 98.25 170 LEU A O 1
ATOM 1380 N N . PHE A 1 171 ? 5.582 3.425 -10.000 1.00 98.44 171 PHE A N 1
ATOM 1381 C CA . PHE A 1 171 ? 6.588 3.100 -8.988 1.00 98.44 171 PHE A CA 1
ATOM 1382 C C . PHE A 1 171 ? 8.009 3.392 -9.489 1.00 98.44 171 PHE A C 1
ATOM 1384 O O . PHE A 1 171 ? 8.798 4.018 -8.786 1.00 98.44 171 PHE A O 1
ATOM 1391 N N . LEU A 1 172 ? 8.319 3.038 -10.740 1.00 98.69 172 LEU A N 1
ATOM 1392 C CA . LEU A 1 172 ? 9.592 3.406 -11.364 1.00 98.69 172 LEU A CA 1
ATOM 1393 C C . LEU A 1 172 ? 9.746 4.926 -11.510 1.00 98.69 172 LEU A C 1
ATOM 1395 O O . LEU A 1 172 ? 10.843 5.436 -11.298 1.00 98.69 172 LEU A O 1
ATOM 1399 N N . VAL A 1 173 ? 8.672 5.658 -11.838 1.00 98.50 173 VAL A N 1
ATOM 1400 C CA . VAL A 1 173 ? 8.700 7.133 -11.858 1.00 98.50 173 VAL A CA 1
ATOM 1401 C C . VAL A 1 173 ? 8.979 7.704 -10.469 1.00 98.50 173 VAL A C 1
ATOM 1403 O O . VAL A 1 173 ? 9.799 8.607 -10.354 1.00 98.50 173 VAL A O 1
ATOM 1406 N N . ASP A 1 174 ? 8.339 7.174 -9.428 1.00 97.75 174 ASP A N 1
ATOM 1407 C CA . ASP A 1 174 ? 8.508 7.615 -8.040 1.00 97.75 174 ASP A CA 1
ATOM 1408 C C . ASP A 1 174 ? 9.954 7.394 -7.569 1.00 97.75 174 ASP A C 1
ATOM 1410 O O . ASP A 1 174 ? 10.610 8.323 -7.110 1.00 97.75 174 ASP A O 1
ATOM 1414 N N . ILE A 1 175 ? 10.516 6.199 -7.789 1.00 98.38 175 ILE A N 1
ATOM 1415 C CA . ILE A 1 175 ? 11.910 5.892 -7.428 1.00 98.38 175 ILE A CA 1
ATOM 1416 C C . ILE A 1 175 ? 12.885 6.782 -8.206 1.00 98.38 175 ILE A C 1
ATOM 1418 O O . ILE A 1 175 ? 13.708 7.480 -7.612 1.00 98.38 175 ILE A O 1
ATOM 1422 N N . TYR A 1 176 ? 12.804 6.776 -9.539 1.00 98.56 176 TYR A N 1
ATOM 1423 C CA . TYR A 1 176 ? 13.769 7.488 -10.372 1.00 98.56 176 TYR A CA 1
ATOM 1424 C C . TYR A 1 176 ? 13.616 9.012 -10.320 1.00 98.56 176 TYR A C 1
ATOM 1426 O O . TYR A 1 176 ? 14.596 9.724 -10.544 1.00 98.56 176 TYR A O 1
ATOM 1434 N N . GLY A 1 177 ? 12.411 9.515 -10.064 1.00 97.19 177 GLY A N 1
ATOM 1435 C CA . GLY A 1 177 ? 12.111 10.940 -9.998 1.00 97.19 177 GLY A CA 1
ATOM 1436 C C . GLY A 1 177 ? 12.409 11.566 -8.638 1.00 97.19 177 GLY A C 1
ATOM 1437 O O . GLY A 1 177 ? 12.864 12.711 -8.597 1.00 97.19 177 GLY A O 1
ATOM 1438 N N . SER A 1 178 ? 12.183 10.829 -7.544 1.00 96.06 178 SER A N 1
ATOM 1439 C CA . SER A 1 178 ? 12.329 11.353 -6.180 1.00 96.06 178 SER A CA 1
ATOM 1440 C C . SER A 1 178 ? 13.706 11.123 -5.562 1.00 96.06 178 SER A C 1
ATOM 1442 O O . SER A 1 178 ? 14.117 11.917 -4.713 1.00 96.06 178 SER A O 1
ATOM 1444 N N . LEU A 1 179 ? 14.431 10.069 -5.951 1.00 97.19 179 LEU A N 1
ATOM 1445 C CA . LEU A 1 179 ? 15.762 9.818 -5.398 1.00 97.19 179 LEU A CA 1
ATOM 1446 C C . LEU A 1 179 ? 16.848 10.682 -6.067 1.00 97.19 179 LEU A C 1
ATOM 1448 O O . LEU A 1 179 ? 16.798 10.940 -7.270 1.00 97.19 179 LEU A O 1
ATOM 1452 N N . PRO A 1 180 ? 17.880 11.087 -5.310 1.00 96.81 180 PRO A N 1
ATOM 1453 C CA . PRO A 1 180 ? 19.156 11.547 -5.852 1.00 96.81 180 PRO A CA 1
ATOM 1454 C C . PRO A 1 180 ? 19.877 10.489 -6.710 1.00 96.81 180 PRO A C 1
ATOM 1456 O O . PRO A 1 180 ? 19.738 9.286 -6.483 1.00 96.81 180 PRO A O 1
ATOM 1459 N N . GLU A 1 181 ? 20.720 10.916 -7.657 1.00 97.50 181 GLU A N 1
ATOM 1460 C CA . GLU A 1 181 ? 21.466 10.011 -8.561 1.00 97.50 181 GLU A CA 1
ATOM 1461 C C . GLU A 1 181 ? 22.435 9.062 -7.829 1.00 97.50 181 GLU A C 1
ATOM 1463 O O . GLU A 1 181 ? 22.656 7.914 -8.244 1.00 97.50 181 GLU A O 1
ATOM 1468 N N . ASN A 1 182 ? 23.003 9.509 -6.707 1.00 96.94 182 ASN A N 1
ATOM 1469 C CA . ASN A 1 182 ? 23.863 8.689 -5.852 1.00 96.94 182 ASN A CA 1
ATOM 1470 C C . ASN A 1 182 ? 23.088 7.592 -5.103 1.00 96.94 182 ASN A C 1
ATOM 1472 O O . ASN A 1 182 ? 23.696 6.591 -4.750 1.00 96.94 182 ASN A O 1
ATOM 1476 N N . PHE A 1 183 ? 21.761 7.698 -4.970 1.00 97.31 183 PHE A N 1
ATOM 1477 C CA . PHE A 1 183 ? 20.891 6.623 -4.468 1.00 97.31 183 PHE A CA 1
ATOM 1478 C C . PHE A 1 183 ? 20.160 5.847 -5.574 1.00 97.31 183 PHE A C 1
ATOM 1480 O O . PHE A 1 183 ? 19.350 4.977 -5.272 1.00 97.31 183 PHE A O 1
ATOM 1487 N N . GLY A 1 184 ? 20.451 6.117 -6.851 1.00 97.00 184 GLY A N 1
ATOM 1488 C CA . GLY A 1 184 ? 19.836 5.414 -7.985 1.00 97.00 184 GLY A CA 1
ATOM 1489 C C . GLY A 1 184 ? 18.710 6.178 -8.684 1.00 97.00 184 GLY A C 1
ATOM 1490 O O . GLY A 1 184 ? 18.073 5.623 -9.577 1.00 97.00 184 GLY A O 1
ATOM 1491 N N . GLY A 1 185 ? 18.487 7.447 -8.333 1.00 97.88 185 GLY A N 1
ATOM 1492 C CA . GLY A 1 185 ? 17.627 8.354 -9.091 1.00 97.88 185 GLY A CA 1
ATOM 1493 C C . GLY A 1 185 ? 18.067 8.522 -10.547 1.00 97.88 185 GLY A C 1
ATOM 1494 O O . GLY A 1 185 ? 19.257 8.465 -10.859 1.00 97.88 185 GLY A O 1
ATOM 1495 N N . ASN A 1 186 ? 17.106 8.727 -11.449 1.00 98.19 186 ASN A N 1
ATOM 1496 C CA . ASN A 1 186 ? 17.351 8.941 -12.875 1.00 98.19 186 ASN A CA 1
ATOM 1497 C C . ASN A 1 186 ? 16.144 9.623 -13.550 1.00 98.19 186 ASN A C 1
ATOM 1499 O O . ASN A 1 186 ? 15.287 8.969 -14.149 1.00 98.19 186 ASN A O 1
ATOM 1503 N N . LYS A 1 187 ? 16.080 10.958 -13.496 1.00 97.56 187 LYS A N 1
ATOM 1504 C CA . LYS A 1 187 ? 14.939 11.726 -14.034 1.00 97.56 187 LYS A CA 1
ATOM 1505 C C . LYS A 1 187 ? 14.679 11.487 -15.526 1.00 97.56 187 LYS A C 1
ATOM 1507 O O . LYS A 1 187 ? 13.524 11.476 -15.947 1.00 97.56 187 LYS A O 1
ATOM 1512 N N . ALA A 1 188 ? 15.725 11.263 -16.324 1.00 98.19 188 ALA A N 1
ATOM 1513 C CA . ALA A 1 188 ? 15.577 10.971 -17.750 1.00 98.19 188 ALA A CA 1
ATOM 1514 C C . ALA A 1 188 ? 14.873 9.626 -17.985 1.00 98.19 188 ALA A C 1
ATOM 1516 O O . ALA A 1 188 ? 14.026 9.508 -18.868 1.00 98.19 188 ALA A O 1
ATOM 1517 N N . GLU A 1 189 ? 15.197 8.614 -17.181 1.00 98.25 189 GLU A N 1
ATOM 1518 C CA . GLU A 1 189 ? 14.537 7.312 -17.228 1.00 98.25 189 GLU A CA 1
ATOM 1519 C C . GLU A 1 189 ? 13.096 7.393 -16.699 1.00 98.25 189 GLU A C 1
ATOM 1521 O O . GLU A 1 189 ? 12.181 6.862 -17.331 1.00 98.25 189 GLU A O 1
ATOM 1526 N N . ALA A 1 190 ? 12.863 8.140 -15.615 1.00 98.50 190 ALA A N 1
ATOM 1527 C CA . ALA A 1 190 ? 11.519 8.412 -15.109 1.00 98.50 190 ALA A CA 1
ATOM 1528 C C . ALA A 1 190 ? 10.615 9.046 -16.182 1.00 98.50 190 ALA A C 1
ATOM 1530 O O . ALA A 1 190 ? 9.489 8.589 -16.388 1.00 98.50 190 ALA A O 1
ATOM 1531 N N . GLN A 1 191 ? 11.123 10.030 -16.937 1.00 98.50 191 GLN A N 1
ATOM 1532 C CA . GLN A 1 191 ? 10.367 10.671 -18.018 1.00 98.50 191 GLN A CA 1
ATOM 1533 C C . GLN A 1 191 ? 9.894 9.655 -19.067 1.00 98.50 191 GLN A C 1
ATOM 1535 O O . GLN A 1 191 ? 8.760 9.735 -19.535 1.00 98.50 191 GLN A O 1
ATOM 1540 N N . LYS A 1 192 ? 10.710 8.649 -19.409 1.00 98.38 192 LYS A N 1
ATOM 1541 C CA . LYS A 1 192 ? 10.300 7.600 -20.361 1.00 98.38 192 LYS A CA 1
ATOM 1542 C C . LYS A 1 192 ? 9.093 6.807 -19.855 1.00 98.38 192 LYS A C 1
ATOM 1544 O O . LYS A 1 192 ? 8.229 6.446 -20.653 1.00 98.38 192 LYS A O 1
ATOM 1549 N N . TYR A 1 193 ? 9.014 6.527 -18.553 1.00 98.56 193 TYR A N 1
ATOM 1550 C CA . TYR A 1 193 ? 7.863 5.834 -17.964 1.00 98.56 193 TYR A CA 1
ATOM 1551 C C . TYR A 1 193 ? 6.630 6.735 -17.866 1.00 98.56 193 TYR A C 1
ATOM 1553 O O . TYR A 1 193 ? 5.522 6.254 -18.107 1.00 98.56 193 TYR A O 1
ATOM 1561 N N . VAL A 1 194 ? 6.806 8.039 -17.629 1.00 98.56 194 VAL A N 1
ATOM 1562 C CA . VAL A 1 194 ? 5.719 9.027 -17.744 1.00 98.56 194 VAL A CA 1
ATOM 1563 C C . VAL A 1 194 ? 5.128 9.030 -19.155 1.00 98.56 194 VAL A C 1
ATOM 1565 O O . VAL A 1 194 ? 3.912 8.937 -19.307 1.00 98.56 194 VAL A O 1
ATOM 1568 N N . GLU A 1 195 ? 5.958 9.037 -20.202 1.00 98.00 195 GLU A N 1
ATOM 1569 C CA . GLU A 1 195 ? 5.472 8.982 -21.590 1.00 98.00 195 GLU A CA 1
ATOM 1570 C C . GLU A 1 195 ? 4.714 7.684 -21.914 1.00 98.00 195 GLU A C 1
ATOM 1572 O O . GLU A 1 195 ? 3.772 7.692 -22.711 1.00 98.00 195 GLU A O 1
ATOM 1577 N N . LYS A 1 196 ? 5.070 6.560 -21.277 1.00 97.88 196 LYS A N 1
ATOM 1578 C CA . LYS A 1 196 ? 4.282 5.318 -21.368 1.00 97.88 196 LYS A CA 1
ATOM 1579 C C . LYS A 1 196 ? 2.934 5.462 -20.659 1.00 97.88 196 LYS A C 1
ATOM 1581 O O . LYS A 1 196 ? 1.910 5.116 -21.243 1.00 97.88 196 LYS A O 1
ATOM 1586 N N . LEU A 1 197 ? 2.919 6.021 -19.446 1.00 98.12 197 LEU A N 1
ATOM 1587 C CA . LEU A 1 197 ? 1.693 6.262 -18.678 1.00 98.12 197 LEU A CA 1
ATOM 1588 C C . LEU A 1 197 ? 0.722 7.197 -19.403 1.00 98.12 197 LEU A C 1
ATOM 1590 O O . LEU A 1 197 ? -0.480 6.983 -19.315 1.00 98.12 197 LEU A O 1
ATOM 1594 N N . LYS A 1 198 ? 1.199 8.198 -20.153 1.00 97.25 198 LYS A N 1
ATOM 1595 C CA . LYS A 1 198 ? 0.315 9.106 -20.913 1.00 97.25 198 LYS A CA 1
ATOM 1596 C C . LYS A 1 198 ? -0.625 8.368 -21.859 1.00 97.25 198 LYS A C 1
ATOM 1598 O O . LYS A 1 198 ? -1.742 8.822 -22.085 1.00 97.25 198 LYS A O 1
ATOM 1603 N N . LYS A 1 199 ? -0.170 7.238 -22.407 1.00 94.44 199 LYS A N 1
ATOM 1604 C CA . LYS A 1 199 ? -0.930 6.441 -23.373 1.00 94.44 199 LYS A CA 1
ATOM 1605 C C . LYS A 1 199 ? -1.992 5.567 -22.707 1.00 94.44 199 LYS A C 1
ATOM 1607 O O . LYS A 1 199 ? -3.055 5.389 -23.287 1.00 94.44 199 LYS A O 1
ATOM 1612 N N . SER A 1 200 ? -1.712 5.032 -21.516 1.00 94.44 200 SER A N 1
ATOM 1613 C CA . SER A 1 200 ? -2.547 4.004 -20.873 1.00 94.44 200 SER A CA 1
ATOM 1614 C C . SER A 1 200 ? -3.258 4.460 -19.593 1.00 94.44 200 SER A C 1
ATOM 1616 O O . SER A 1 200 ? -4.327 3.951 -19.267 1.00 94.44 200 SER A O 1
ATOM 1618 N N . ALA A 1 201 ? -2.696 5.417 -18.855 1.00 96.81 201 ALA A N 1
ATOM 1619 C CA . ALA A 1 201 ? -3.202 5.889 -17.568 1.00 96.81 201 ALA A CA 1
ATOM 1620 C C . ALA A 1 201 ? -2.891 7.390 -17.350 1.00 96.81 201 ALA A C 1
ATOM 1622 O O . ALA A 1 201 ? -2.008 7.730 -16.556 1.00 96.81 201 ALA A O 1
ATOM 1623 N N . PRO A 1 202 ? -3.633 8.314 -17.995 1.00 96.25 202 PRO A N 1
ATOM 1624 C CA . PRO A 1 202 ? -3.328 9.750 -17.981 1.00 96.25 202 PRO A CA 1
ATOM 1625 C C . PRO A 1 202 ? -3.239 10.378 -16.584 1.00 96.25 202 PRO A C 1
ATOM 1627 O O . PRO A 1 202 ? -2.364 11.199 -16.334 1.00 96.25 202 PRO A O 1
ATOM 1630 N N . VAL A 1 203 ? -4.085 9.953 -15.637 1.00 96.75 203 VAL A N 1
ATOM 1631 C CA . VAL A 1 203 ? -4.036 10.450 -14.246 1.00 96.75 203 VAL A CA 1
ATOM 1632 C C . VAL A 1 203 ? -2.738 10.032 -13.542 1.00 96.75 203 VAL A C 1
ATOM 1634 O O . VAL A 1 203 ? -2.164 10.808 -12.784 1.00 96.75 203 VAL A O 1
ATOM 1637 N N . TYR A 1 204 ? -2.235 8.825 -13.815 1.00 97.00 204 TYR A N 1
ATOM 1638 C CA . TYR A 1 204 ? -0.949 8.364 -13.283 1.00 97.00 204 TYR A CA 1
ATOM 1639 C C . TYR A 1 204 ? 0.211 9.089 -13.971 1.00 97.00 204 TYR A C 1
ATOM 1641 O O . TYR A 1 204 ? 1.194 9.427 -13.318 1.00 97.00 204 TYR A O 1
ATOM 1649 N N . ALA A 1 205 ? 0.082 9.371 -15.270 1.00 97.62 205 ALA A N 1
ATOM 1650 C CA . ALA A 1 205 ? 1.054 10.173 -16.001 1.00 97.62 205 ALA A CA 1
ATOM 1651 C C . ALA A 1 205 ? 1.175 11.578 -15.405 1.00 97.62 205 ALA A C 1
ATOM 1653 O O . ALA A 1 205 ? 2.286 12.011 -15.136 1.00 97.62 205 ALA A O 1
ATOM 1654 N N . ALA A 1 206 ? 0.048 12.234 -15.120 1.00 96.94 206 ALA A N 1
ATOM 1655 C CA . ALA A 1 206 ? 0.003 13.542 -14.472 1.00 96.94 206 ALA A CA 1
ATOM 1656 C C . ALA A 1 206 ? 0.689 13.526 -13.098 1.00 96.94 206 ALA A C 1
ATOM 1658 O O . ALA A 1 206 ? 1.500 14.391 -12.778 1.00 96.94 206 ALA A O 1
ATOM 1659 N N . GLN A 1 207 ? 0.444 12.483 -12.297 1.00 96.25 207 GLN A N 1
ATOM 1660 C CA . GLN A 1 207 ? 1.177 12.309 -11.043 1.00 96.25 207 GLN A CA 1
ATOM 1661 C C . GLN A 1 207 ? 2.690 12.199 -11.283 1.00 96.25 207 GLN A C 1
ATOM 1663 O O . GLN A 1 207 ? 3.468 12.820 -10.564 1.00 96.25 207 GLN A O 1
ATOM 1668 N N . GLY A 1 208 ? 3.107 11.434 -12.292 1.00 96.50 208 GLY A N 1
ATOM 1669 C CA . GLY A 1 208 ? 4.510 11.311 -12.665 1.00 96.50 208 GLY A CA 1
ATOM 1670 C C . GLY A 1 208 ? 5.135 12.615 -13.170 1.00 96.50 208 GLY A C 1
ATOM 1671 O O . GLY A 1 208 ? 6.251 12.944 -12.786 1.00 96.50 208 GLY A O 1
ATOM 1672 N N . GLU A 1 209 ? 4.412 13.395 -13.973 1.00 96.50 209 GLU A N 1
ATOM 1673 C CA . GLU A 1 209 ? 4.842 14.728 -14.411 1.00 96.50 209 GLU A CA 1
ATOM 1674 C C . GLU A 1 209 ? 5.046 15.667 -13.225 1.00 96.50 209 GLU A C 1
ATOM 1676 O O . GLU A 1 209 ? 6.040 16.388 -13.189 1.00 96.50 209 GLU A O 1
ATOM 1681 N N . TRP A 1 210 ? 4.148 15.630 -12.236 1.00 95.06 210 TRP A N 1
ATOM 1682 C CA . TRP A 1 210 ? 4.322 16.413 -11.018 1.00 95.06 210 TRP A CA 1
ATOM 1683 C C . TRP A 1 210 ? 5.561 15.975 -10.226 1.00 95.06 210 TRP A C 1
ATOM 1685 O O . TRP A 1 210 ? 6.339 16.835 -9.827 1.00 95.06 210 TRP A O 1
ATOM 1695 N N . ILE A 1 211 ? 5.795 14.665 -10.063 1.00 94.50 211 ILE A N 1
ATOM 1696 C CA . ILE A 1 211 ? 7.002 14.134 -9.395 1.00 94.50 211 ILE A CA 1
ATOM 1697 C C . ILE A 1 211 ? 8.283 14.654 -10.069 1.00 94.50 211 ILE A C 1
ATOM 1699 O O . ILE A 1 211 ? 9.265 14.957 -9.392 1.00 94.50 211 ILE A O 1
ATOM 1703 N N . LEU A 1 212 ? 8.287 14.758 -11.401 1.00 95.19 212 LEU A N 1
ATOM 1704 C CA . LEU A 1 212 ? 9.445 15.224 -12.172 1.00 95.19 212 LEU A CA 1
ATOM 1705 C C . LEU A 1 212 ? 9.546 16.742 -12.293 1.00 95.19 212 LEU A C 1
ATOM 1707 O O . LEU A 1 212 ? 10.607 17.248 -12.677 1.00 95.19 212 LEU A O 1
ATOM 1711 N N . SER A 1 213 ? 8.476 17.463 -11.972 1.00 91.62 213 SER A N 1
ATOM 1712 C CA . SER A 1 213 ? 8.435 18.911 -12.070 1.00 91.62 213 SER A CA 1
ATOM 1713 C C . SER A 1 213 ? 9.483 19.542 -11.154 1.00 91.62 213 SER A C 1
ATOM 1715 O O . SER A 1 213 ? 9.579 19.238 -9.967 1.00 91.62 213 SER A O 1
ATOM 1717 N N . SER A 1 214 ? 10.279 20.455 -11.709 1.00 79.00 214 SER A N 1
ATOM 1718 C CA . SER A 1 214 ? 11.113 21.368 -10.921 1.00 79.00 214 SER A CA 1
ATOM 1719 C C . SER A 1 214 ? 10.332 22.588 -10.428 1.00 79.00 214 SER A C 1
ATOM 1721 O O . SER A 1 214 ? 10.892 23.422 -9.717 1.00 79.00 214 SER A O 1
ATOM 1723 N N . ASP A 1 215 ? 9.079 22.736 -10.868 1.00 76.38 215 ASP A N 1
ATOM 1724 C CA . ASP A 1 215 ? 8.238 23.871 -10.525 1.00 76.38 215 ASP A CA 1
ATOM 1725 C C . ASP A 1 215 ? 7.753 23.762 -9.077 1.00 76.38 215 ASP A C 1
ATOM 1727 O O . ASP A 1 215 ? 7.358 22.697 -8.605 1.00 76.38 215 ASP A O 1
ATOM 1731 N N . LYS A 1 216 ? 7.746 24.899 -8.384 1.00 70.25 216 LYS A N 1
ATOM 1732 C CA . LYS A 1 216 ? 7.266 25.028 -7.005 1.00 70.25 216 LYS A CA 1
ATOM 1733 C C . LYS A 1 216 ? 5.743 25.146 -6.934 1.00 70.25 216 LYS A C 1
ATOM 1735 O O . LYS A 1 216 ? 5.222 25.579 -5.908 1.00 70.25 216 LYS A O 1
ATOM 1740 N N . MET A 1 217 ? 5.029 24.822 -8.014 1.00 87.50 217 MET A N 1
ATOM 1741 C CA . MET A 1 217 ? 3.574 24.828 -8.008 1.00 87.50 217 MET A CA 1
ATOM 1742 C C . MET A 1 217 ? 3.074 23.901 -6.902 1.00 87.50 217 MET A C 1
ATOM 1744 O O . MET A 1 217 ? 3.397 22.712 -6.852 1.00 87.50 217 MET A O 1
ATOM 1748 N N . GLU A 1 218 ? 2.256 24.467 -6.023 1.00 91.31 218 GLU A N 1
ATOM 1749 C CA . GLU A 1 218 ? 1.576 23.726 -4.974 1.00 91.31 218 GLU A CA 1
ATOM 1750 C C . GLU A 1 218 ? 0.795 22.556 -5.586 1.00 91.31 218 GLU A C 1
ATOM 1752 O O . GLU A 1 218 ? 0.027 22.738 -6.536 1.00 91.31 218 GLU A O 1
ATOM 1757 N N . LEU A 1 219 ? 0.945 21.351 -5.029 1.00 92.75 219 LEU A N 1
ATOM 1758 C CA . LEU A 1 219 ? 0.343 20.128 -5.582 1.00 92.75 219 LEU A CA 1
ATOM 1759 C C . LEU A 1 219 ? -1.179 20.260 -5.766 1.00 92.75 219 LEU A C 1
ATOM 1761 O O . LEU A 1 219 ? -1.755 19.756 -6.730 1.00 92.75 219 LEU A O 1
ATOM 1765 N N . SER A 1 220 ? -1.844 20.981 -4.863 1.00 95.25 220 SER A N 1
ATOM 1766 C CA . SER A 1 220 ? -3.283 21.246 -4.959 1.00 95.25 220 SER A CA 1
ATOM 1767 C C . SER A 1 220 ? -3.647 22.145 -6.144 1.00 95.25 220 SER A C 1
ATOM 1769 O O . SER A 1 220 ? -4.675 21.924 -6.781 1.00 95.25 220 SER A O 1
ATOM 1771 N N . GLN A 1 221 ? -2.801 23.119 -6.488 1.00 95.62 221 GLN A N 1
ATOM 1772 C CA . GLN A 1 221 ? -2.998 23.949 -7.676 1.00 95.62 221 GLN A CA 1
ATOM 1773 C C . GLN A 1 221 ? -2.772 23.127 -8.948 1.00 95.62 221 GLN A C 1
ATOM 1775 O O . GLN A 1 221 ? -3.546 23.261 -9.895 1.00 95.62 221 GLN A O 1
ATOM 1780 N N . TYR A 1 222 ? -1.760 22.251 -8.959 1.00 95.88 222 TYR A N 1
ATOM 1781 C CA . TYR A 1 222 ? -1.496 21.356 -10.088 1.00 95.88 222 TYR A CA 1
ATOM 1782 C C . TYR A 1 222 ? -2.721 20.487 -10.407 1.00 95.88 222 TYR A C 1
ATOM 1784 O O . TYR A 1 222 ? -3.209 20.480 -11.538 1.00 95.88 222 TYR A O 1
ATOM 1792 N N . TRP A 1 223 ? -3.279 19.806 -9.399 1.00 96.75 223 TRP A N 1
ATOM 1793 C CA . TRP A 1 223 ? -4.455 18.955 -9.601 1.00 96.75 223 TRP A CA 1
ATOM 1794 C C . TRP A 1 223 ? -5.717 19.739 -9.953 1.00 96.75 223 TRP A C 1
ATOM 1796 O O . TRP A 1 223 ? -6.539 19.232 -10.716 1.00 96.75 223 TRP A O 1
ATOM 1806 N N . LEU A 1 224 ? -5.870 20.965 -9.444 1.00 96.44 224 LEU A N 1
ATOM 1807 C CA . LEU A 1 224 ? -6.976 21.840 -9.827 1.00 96.44 224 LEU A CA 1
ATOM 1808 C C . LEU A 1 224 ? -6.895 22.196 -11.319 1.00 96.44 224 LEU A C 1
ATOM 1810 O O . LEU A 1 224 ? -7.850 21.952 -12.050 1.00 96.44 224 LEU A O 1
ATOM 1814 N N . ALA A 1 225 ? -5.731 22.653 -11.790 1.00 95.88 225 ALA A N 1
ATOM 1815 C CA . ALA A 1 225 ? -5.508 22.965 -13.201 1.00 95.88 225 ALA A CA 1
ATOM 1816 C C . ALA A 1 225 ? -5.684 21.730 -14.104 1.00 95.88 225 ALA A C 1
ATOM 1818 O O . ALA A 1 225 ? -6.279 21.812 -15.182 1.00 95.88 225 ALA A O 1
ATOM 1819 N N . TYR A 1 226 ? -5.214 20.560 -13.656 1.00 96.25 226 TYR A N 1
ATOM 1820 C CA . TYR A 1 226 ? -5.427 19.305 -14.372 1.00 96.25 226 TYR A CA 1
ATOM 1821 C C . TYR A 1 226 ? -6.918 18.953 -14.474 1.00 96.25 226 TYR A C 1
ATOM 1823 O O . TYR A 1 226 ? -7.383 18.561 -15.546 1.00 96.25 226 TYR A O 1
ATOM 1831 N N . MET A 1 227 ? -7.674 19.101 -13.384 1.00 96.25 227 MET A N 1
ATOM 1832 C CA . MET A 1 227 ? -9.115 18.837 -13.343 1.00 96.25 227 MET A CA 1
ATOM 1833 C C . MET A 1 227 ? -9.904 19.801 -14.238 1.00 96.25 227 MET A C 1
ATOM 1835 O O . MET A 1 227 ? -10.821 19.359 -14.929 1.00 96.25 227 MET A O 1
ATOM 1839 N N . ASP A 1 228 ? -9.538 21.084 -14.274 1.00 96.75 228 ASP A N 1
ATOM 1840 C CA . ASP A 1 228 ? -10.193 22.088 -15.125 1.00 96.75 228 ASP A CA 1
ATOM 1841 C C . ASP A 1 228 ? -10.011 21.776 -16.617 1.00 96.75 228 ASP A C 1
ATOM 1843 O O . ASP A 1 228 ? -10.931 21.953 -17.414 1.00 96.75 228 ASP A O 1
ATOM 1847 N N . LYS A 1 229 ? -8.844 21.239 -16.993 1.00 96.81 229 LYS A N 1
ATOM 1848 C CA . LYS A 1 229 ? -8.536 20.855 -18.376 1.00 96.81 229 LYS A CA 1
ATOM 1849 C C . LYS A 1 229 ? -9.124 19.500 -18.787 1.00 96.81 229 LYS A C 1
ATOM 1851 O O . LYS A 1 229 ? -9.518 19.339 -19.939 1.00 96.81 229 LYS A O 1
ATOM 1856 N N . ASN A 1 230 ? -9.142 18.516 -17.885 1.00 95.56 230 ASN A N 1
ATOM 1857 C CA . ASN A 1 230 ? -9.420 17.107 -18.219 1.00 95.56 230 ASN A CA 1
ATOM 1858 C C . ASN A 1 230 ? -10.727 16.560 -17.613 1.00 95.56 230 ASN A C 1
ATOM 1860 O O . ASN A 1 230 ? -11.058 15.386 -17.798 1.00 95.56 230 ASN A O 1
ATOM 1864 N N . GLY A 1 231 ? -11.470 17.393 -16.886 1.00 92.81 231 GLY A N 1
ATOM 1865 C CA . GLY A 1 231 ? -12.745 17.046 -16.270 1.00 92.81 231 GLY A CA 1
ATOM 1866 C C . GLY A 1 231 ? -12.640 16.448 -14.861 1.00 92.81 231 GLY A C 1
ATOM 1867 O O . GLY A 1 231 ? -11.579 16.069 -14.362 1.00 92.81 231 GLY A O 1
ATOM 1868 N N . LYS A 1 232 ? -13.803 16.355 -14.204 1.00 92.06 232 LYS A N 1
ATOM 1869 C CA . LYS A 1 232 ? -13.964 15.908 -12.810 1.00 92.06 232 LYS A CA 1
ATOM 1870 C C . LYS A 1 232 ? -14.055 14.384 -12.711 1.00 92.06 232 LYS A C 1
ATOM 1872 O O . LYS A 1 232 ? -15.130 13.830 -12.505 1.00 92.06 232 LYS A O 1
ATOM 1877 N N . GLN A 1 233 ? -12.922 13.711 -12.870 1.00 94.06 233 GLN A N 1
ATOM 1878 C CA . GLN A 1 233 ? -12.816 12.264 -12.655 1.00 94.06 233 GLN A CA 1
ATOM 1879 C C . GLN A 1 233 ? -12.621 11.960 -11.161 1.00 94.06 233 GLN A C 1
ATOM 1881 O O . GLN A 1 233 ? -11.917 12.704 -10.475 1.00 94.06 233 GLN A O 1
ATOM 1886 N N . LYS A 1 234 ? -13.196 10.856 -10.661 1.00 95.38 234 LYS A N 1
ATOM 1887 C CA . LYS A 1 234 ? -13.104 10.452 -9.242 1.00 95.38 234 LYS A CA 1
ATOM 1888 C C . LYS A 1 234 ? -11.654 10.428 -8.744 1.00 95.38 234 LYS A C 1
ATOM 1890 O O . LYS A 1 234 ? -11.339 11.061 -7.742 1.00 95.38 234 LYS A O 1
ATOM 1895 N N . ASP A 1 235 ? -10.763 9.769 -9.482 1.00 95.00 235 ASP A N 1
ATOM 1896 C CA . ASP A 1 235 ? -9.354 9.633 -9.098 1.00 95.00 235 ASP A CA 1
ATOM 1897 C C . ASP A 1 235 ? -8.649 10.994 -9.016 1.00 95.00 235 ASP A C 1
ATOM 1899 O O . ASP A 1 235 ? -7.883 11.239 -8.088 1.00 95.00 235 ASP A O 1
ATOM 1903 N N . VAL A 1 236 ? -8.958 11.919 -9.932 1.00 96.69 236 VAL A N 1
ATOM 1904 C CA . VAL A 1 236 ? -8.421 13.291 -9.915 1.00 96.69 236 VAL A CA 1
ATOM 1905 C C . VAL A 1 236 ? -8.923 14.055 -8.689 1.00 96.69 236 VAL A C 1
ATOM 1907 O O . VAL A 1 236 ? -8.144 14.741 -8.034 1.00 96.69 236 VAL A O 1
ATOM 1910 N N . GLN A 1 237 ? -10.200 13.902 -8.327 1.00 96.88 237 GLN A N 1
ATOM 1911 C CA . GLN A 1 237 ? -10.761 14.515 -7.119 1.00 96.88 237 GLN A CA 1
ATOM 1912 C C . GLN A 1 237 ? -10.137 13.946 -5.837 1.00 96.88 237 GLN A C 1
ATOM 1914 O O . GLN A 1 237 ? -9.873 14.706 -4.906 1.00 96.88 237 GLN A O 1
ATOM 1919 N N . ILE A 1 238 ? -9.845 12.639 -5.794 1.00 97.12 238 ILE A N 1
ATOM 1920 C CA . ILE A 1 238 ? -9.107 12.020 -4.683 1.00 97.12 238 ILE A CA 1
ATOM 1921 C C . ILE A 1 238 ? -7.699 12.617 -4.595 1.00 97.12 238 ILE A C 1
ATOM 1923 O O . ILE A 1 238 ? -7.268 13.010 -3.511 1.00 97.12 238 ILE A O 1
ATOM 1927 N N . LYS A 1 239 ? -6.985 12.729 -5.724 1.00 96.56 239 LYS A N 1
ATOM 1928 C CA . LYS A 1 239 ? -5.636 13.317 -5.765 1.00 96.56 239 LYS A CA 1
ATOM 1929 C C . LYS A 1 239 ? -5.635 14.781 -5.328 1.00 96.56 239 LYS A C 1
ATOM 1931 O O . LYS A 1 239 ? -4.789 15.161 -4.525 1.00 96.56 239 LYS A O 1
ATOM 1936 N N . LEU A 1 240 ? -6.617 15.568 -5.765 1.00 97.50 240 LEU A N 1
ATOM 1937 C CA . LEU A 1 240 ? -6.805 16.948 -5.320 1.00 97.50 240 LEU A CA 1
ATOM 1938 C C . LEU A 1 240 ? -7.100 17.030 -3.815 1.00 97.50 240 LEU A C 1
ATOM 1940 O O . LEU A 1 240 ? -6.496 17.839 -3.115 1.00 97.50 240 LEU A O 1
ATOM 1944 N N . GLY A 1 241 ? -7.981 16.173 -3.293 1.00 97.75 241 GLY A N 1
ATOM 1945 C CA . GLY A 1 241 ? -8.275 16.121 -1.861 1.00 97.75 241 GLY A CA 1
ATOM 1946 C C . GLY A 1 241 ? -7.033 15.792 -1.027 1.00 97.75 241 GLY A C 1
ATOM 1947 O O . GLY A 1 241 ? -6.731 16.492 -0.066 1.00 97.75 241 GLY A O 1
ATOM 1948 N N . LYS A 1 242 ? -6.244 14.798 -1.444 1.00 96.62 242 LYS A N 1
ATOM 1949 C CA . LYS A 1 242 ? -4.967 14.444 -0.800 1.00 96.62 242 LYS A CA 1
ATOM 1950 C C . LYS A 1 242 ? -3.919 15.552 -0.900 1.00 96.62 242 LYS A C 1
ATOM 1952 O O . LYS A 1 242 ? -3.196 15.800 0.059 1.00 96.62 242 LYS A O 1
ATOM 1957 N N . ALA A 1 243 ? -3.877 16.264 -2.022 1.00 95.81 243 ALA A N 1
ATOM 1958 C CA . ALA A 1 243 ? -3.040 17.444 -2.182 1.00 95.81 243 ALA A CA 1
ATOM 1959 C C . ALA A 1 243 ? -3.425 18.567 -1.210 1.00 95.81 243 ALA A C 1
ATOM 1961 O O . ALA A 1 243 ? -2.555 19.217 -0.638 1.00 95.81 243 ALA A O 1
ATOM 1962 N N . TYR A 1 244 ? -4.724 18.771 -0.979 1.00 97.56 244 TYR A N 1
ATOM 1963 C CA . TYR A 1 244 ? -5.184 19.693 0.054 1.00 97.56 244 TYR A CA 1
ATOM 1964 C C . TYR A 1 244 ? -4.759 19.245 1.457 1.00 97.56 244 TYR A C 1
ATOM 1966 O O . TYR A 1 244 ? -4.335 20.098 2.231 1.00 97.56 244 TYR A O 1
ATOM 1974 N N . LEU A 1 245 ? -4.779 17.943 1.774 1.00 96.12 245 LEU A N 1
ATOM 1975 C CA . LEU A 1 245 ? -4.266 17.440 3.059 1.00 96.12 245 LEU A CA 1
ATOM 1976 C C . LEU A 1 245 ? -2.766 17.691 3.245 1.00 96.12 245 LEU A C 1
ATOM 1978 O O . LEU A 1 245 ? -2.344 18.087 4.330 1.00 96.12 245 LEU A O 1
ATOM 1982 N N . LEU A 1 246 ? -1.962 17.484 2.197 1.00 91.25 246 LEU A N 1
ATOM 1983 C CA . LEU A 1 246 ? -0.523 17.772 2.224 1.00 91.25 246 LEU A CA 1
ATOM 1984 C C . LEU A 1 246 ? -0.237 19.253 2.513 1.00 91.25 246 LEU A C 1
ATOM 1986 O O . LEU A 1 246 ? 0.711 19.560 3.234 1.00 91.25 246 LEU A O 1
ATOM 1990 N N . ASN A 1 247 ? -1.110 20.140 2.037 1.00 91.50 247 ASN A N 1
ATOM 1991 C CA . ASN A 1 247 ? -1.027 21.589 2.225 1.00 91.50 247 ASN A CA 1
ATOM 1992 C C . ASN A 1 247 ? -1.788 22.093 3.472 1.00 91.50 247 ASN A C 1
ATOM 1994 O O . ASN A 1 247 ? -2.109 23.277 3.555 1.00 91.50 247 ASN A O 1
ATOM 1998 N N . ASP A 1 248 ? -2.130 21.201 4.409 1.00 92.69 248 ASP A N 1
ATOM 1999 C CA . ASP A 1 248 ? -2.894 21.485 5.638 1.00 92.69 248 ASP A CA 1
ATOM 2000 C C . ASP A 1 248 ? -4.283 22.126 5.418 1.00 92.69 248 ASP A C 1
ATOM 2002 O O . ASP A 1 248 ? -4.885 22.691 6.328 1.00 92.69 248 ASP A O 1
ATOM 2006 N N . ASN A 1 249 ? -4.844 22.016 4.210 1.00 96.06 249 ASN A N 1
ATOM 2007 C CA . ASN A 1 249 ? -6.163 22.541 3.860 1.00 96.06 249 ASN A CA 1
ATOM 2008 C C . ASN A 1 249 ? -7.250 21.464 4.010 1.00 96.06 249 ASN A C 1
ATOM 2010 O O . ASN A 1 249 ? -7.859 21.006 3.039 1.00 96.06 249 ASN A O 1
ATOM 2014 N N . ILE A 1 250 ? -7.485 21.036 5.251 1.00 96.69 250 ILE A N 1
ATOM 2015 C CA . ILE A 1 250 ? -8.403 19.929 5.558 1.00 96.69 250 ILE A CA 1
ATOM 2016 C C . ILE A 1 250 ? -9.841 20.232 5.106 1.00 96.69 250 ILE A C 1
ATOM 2018 O O . ILE A 1 250 ? -10.534 19.330 4.635 1.00 96.69 250 ILE A O 1
ATOM 2022 N N . ASP A 1 251 ? -10.291 21.487 5.167 1.00 97.44 251 ASP A N 1
ATOM 2023 C CA . ASP A 1 251 ? -11.652 21.850 4.759 1.00 97.44 251 ASP A CA 1
ATOM 2024 C C . ASP A 1 251 ? -11.912 21.616 3.269 1.00 97.44 251 ASP A C 1
ATOM 2026 O O . ASP A 1 251 ? -12.919 20.996 2.912 1.00 97.44 251 ASP A O 1
ATOM 2030 N N . LYS A 1 252 ? -10.985 22.014 2.390 1.00 98.00 252 LYS A N 1
ATOM 2031 C CA . LYS A 1 252 ? -11.125 21.736 0.953 1.00 98.00 252 LYS A CA 1
ATOM 2032 C C . LYS A 1 252 ? -10.981 20.249 0.635 1.00 98.00 252 LYS A C 1
ATOM 2034 O O . LYS A 1 252 ? -11.683 19.740 -0.242 1.00 98.00 252 LYS A O 1
ATOM 2039 N N . ALA A 1 253 ? -10.119 19.528 1.355 1.00 98.19 253 ALA A N 1
ATOM 2040 C CA . ALA A 1 253 ? -10.030 18.074 1.225 1.00 98.19 253 ALA A CA 1
ATOM 2041 C C . ALA A 1 253 ? -11.360 17.396 1.592 1.00 98.19 253 ALA A C 1
ATOM 2043 O O . ALA A 1 253 ? -11.866 16.568 0.835 1.00 98.19 253 ALA A O 1
ATOM 2044 N N . LYS A 1 254 ? -11.972 17.815 2.706 1.00 98.19 254 LYS A N 1
ATOM 2045 C CA . LYS A 1 254 ? -13.284 17.356 3.176 1.00 98.19 254 LYS A CA 1
ATOM 2046 C C . LYS A 1 254 ? -14.378 17.601 2.139 1.00 98.19 254 LYS A C 1
ATOM 2048 O O . LYS A 1 254 ? -15.190 16.712 1.900 1.00 98.19 254 LYS A O 1
ATOM 2053 N N . GLU A 1 255 ? -14.398 18.763 1.486 1.00 97.50 255 GLU A N 1
ATOM 2054 C CA . GLU A 1 255 ? -15.340 19.028 0.389 1.00 97.50 255 GLU A CA 1
ATOM 2055 C C . GLU A 1 255 ? -15.154 18.073 -0.796 1.00 97.50 255 GLU A C 1
ATOM 2057 O O . GLU A 1 255 ? -16.143 17.594 -1.357 1.00 97.50 255 GLU A O 1
ATOM 2062 N N . CYS A 1 256 ? -13.903 17.790 -1.178 1.00 97.38 256 CYS A N 1
ATOM 2063 C CA . CYS A 1 256 ? -13.597 16.844 -2.252 1.00 97.38 256 CYS A CA 1
ATOM 2064 C C . CYS A 1 256 ? -14.082 15.437 -1.886 1.00 97.38 256 CYS A C 1
ATOM 2066 O O . CYS A 1 256 ? -14.813 14.814 -2.656 1.00 97.38 256 CYS A O 1
ATOM 2068 N N . PHE A 1 257 ? -13.724 14.959 -0.694 1.00 98.25 257 PHE A N 1
ATOM 2069 C CA . PHE A 1 257 ? -14.042 13.606 -0.253 1.00 98.25 257 PHE A CA 1
ATOM 2070 C C . PHE A 1 257 ? -15.528 13.402 0.014 1.00 98.25 257 PHE A C 1
ATOM 2072 O O . PHE A 1 257 ? -16.065 12.390 -0.416 1.00 98.25 257 PHE A O 1
ATOM 2079 N N . ASN A 1 258 ? -16.231 14.364 0.622 1.00 97.19 258 ASN A N 1
ATOM 2080 C CA . ASN A 1 258 ? -17.674 14.237 0.843 1.00 97.19 258 ASN A CA 1
ATOM 2081 C C . ASN A 1 258 ? -18.433 14.069 -0.480 1.00 97.19 258 ASN A C 1
ATOM 2083 O O . ASN A 1 258 ? -19.315 13.225 -0.563 1.00 97.19 258 ASN A O 1
ATOM 2087 N N . LYS A 1 259 ? -18.061 14.803 -1.540 1.00 96.12 259 LYS A N 1
ATOM 2088 C CA . LYS A 1 259 ? -18.672 14.619 -2.870 1.00 96.12 259 LYS A CA 1
ATOM 2089 C C . LYS A 1 259 ? -18.440 13.210 -3.418 1.00 96.12 259 LYS A C 1
ATOM 2091 O O . LYS A 1 259 ? -19.335 12.648 -4.042 1.00 96.12 259 LYS A O 1
ATOM 2096 N N . ILE A 1 260 ? -17.252 12.647 -3.200 1.00 97.19 260 ILE A N 1
ATOM 2097 C CA . ILE A 1 260 ? -16.919 11.288 -3.637 1.00 97.19 260 ILE A CA 1
ATOM 2098 C C . ILE A 1 260 ? -17.713 10.255 -2.833 1.00 97.19 260 ILE A C 1
ATOM 2100 O O . ILE A 1 260 ? -18.361 9.415 -3.445 1.00 97.19 260 ILE A O 1
ATOM 2104 N N . ILE A 1 261 ? -17.704 10.351 -1.501 1.00 97.00 261 ILE A N 1
ATOM 2105 C CA . ILE A 1 261 ? -18.362 9.406 -0.586 1.00 97.00 261 ILE A CA 1
ATOM 2106 C C . ILE A 1 261 ? -19.882 9.421 -0.776 1.00 97.00 261 ILE A C 1
ATOM 2108 O O . ILE A 1 261 ? -20.490 8.361 -0.847 1.00 97.00 261 ILE A O 1
ATOM 2112 N N . THR A 1 262 ? -20.504 10.597 -0.932 1.00 95.81 262 THR A N 1
ATOM 2113 C CA . THR A 1 262 ? -21.950 10.699 -1.204 1.00 95.81 262 THR A CA 1
ATOM 2114 C C . THR A 1 262 ? -22.343 9.957 -2.483 1.00 95.81 262 THR A C 1
ATOM 2116 O O . THR A 1 262 ? -23.401 9.339 -2.530 1.00 95.81 262 THR A O 1
ATOM 2119 N N . ASN A 1 263 ? -21.499 10.005 -3.516 1.00 96.06 263 ASN A N 1
ATOM 2120 C CA . ASN A 1 263 ? -21.769 9.336 -4.789 1.00 96.06 263 ASN A CA 1
ATOM 2121 C C . ASN A 1 263 ? -21.329 7.864 -4.796 1.00 96.06 263 ASN A C 1
ATOM 2123 O O . ASN A 1 263 ? -21.880 7.072 -5.552 1.00 96.06 263 ASN A O 1
ATOM 2127 N N . ASN A 1 264 ? -20.324 7.507 -3.992 1.00 95.62 264 ASN A N 1
ATOM 2128 C CA . ASN A 1 264 ? -19.748 6.169 -3.895 1.00 95.62 264 ASN A CA 1
ATOM 2129 C C . ASN A 1 264 ? -19.413 5.861 -2.424 1.00 95.62 264 ASN A C 1
ATOM 2131 O O . ASN A 1 264 ? -18.274 6.080 -1.999 1.00 95.62 264 ASN A O 1
ATOM 2135 N N . PRO A 1 265 ? -20.376 5.344 -1.642 1.00 9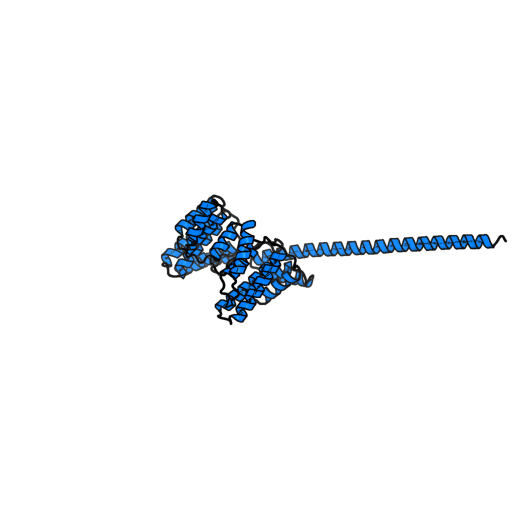5.44 265 PRO A N 1
ATOM 2136 C CA . PRO A 1 265 ? -20.170 5.064 -0.219 1.00 95.44 265 PRO A CA 1
ATOM 2137 C C . PRO A 1 265 ? -19.012 4.095 0.089 1.00 95.44 265 PRO A C 1
ATOM 2139 O O . PRO A 1 265 ? -18.414 4.171 1.160 1.00 95.44 265 PRO A O 1
ATOM 2142 N N . ASP A 1 266 ? -18.622 3.246 -0.869 1.00 94.12 266 ASP A N 1
ATOM 2143 C CA . ASP A 1 266 ? -17.456 2.349 -0.762 1.00 94.12 266 ASP A CA 1
ATOM 2144 C C . ASP A 1 266 ? -16.116 3.094 -0.608 1.00 94.12 266 ASP A C 1
ATOM 2146 O O . ASP A 1 266 ? -15.129 2.522 -0.147 1.00 94.12 266 ASP A O 1
ATOM 2150 N N . GLU A 1 267 ? -16.073 4.387 -0.941 1.00 95.62 267 GLU A N 1
ATOM 2151 C CA . GLU A 1 267 ? -14.903 5.258 -0.769 1.00 95.62 267 GLU A CA 1
ATOM 2152 C C . GLU A 1 267 ? -14.841 5.893 0.632 1.00 95.62 267 GLU A C 1
ATOM 2154 O O . GLU A 1 267 ? -14.090 6.844 0.865 1.00 95.62 267 GLU A O 1
ATOM 2159 N N . CYS A 1 268 ? -15.611 5.384 1.599 1.00 96.00 268 CYS A N 1
ATOM 2160 C CA . CYS A 1 268 ? -15.622 5.877 2.978 1.00 96.00 268 CYS A CA 1
ATOM 2161 C C . CYS A 1 268 ? -14.254 5.841 3.674 1.00 96.00 268 CYS A C 1
ATOM 2163 O O . CYS A 1 268 ? -14.047 6.567 4.648 1.00 96.00 268 CYS A O 1
ATOM 2165 N N . ILE A 1 269 ? -13.290 5.077 3.148 1.00 96.56 269 ILE A N 1
ATOM 2166 C CA . ILE A 1 269 ? -11.896 5.091 3.607 1.00 96.56 269 ILE A CA 1
ATOM 2167 C C . ILE A 1 269 ? -11.277 6.499 3.578 1.00 96.56 269 ILE A C 1
ATOM 2169 O O . ILE A 1 269 ? -10.378 6.797 4.361 1.00 96.56 269 ILE A O 1
ATOM 2173 N N . LEU A 1 270 ? -11.795 7.402 2.739 1.00 97.50 270 LEU A N 1
ATOM 2174 C CA . LEU A 1 270 ? -11.363 8.799 2.678 1.00 97.50 270 LEU A CA 1
ATOM 2175 C C . LEU A 1 270 ? -11.661 9.580 3.973 1.00 97.50 270 LEU A C 1
ATOM 2177 O O . LEU A 1 270 ? -10.984 10.571 4.251 1.00 97.50 270 LEU A O 1
ATOM 2181 N N . TYR A 1 271 ? -12.601 9.130 4.818 1.00 98.38 271 TYR A N 1
ATOM 2182 C CA . TYR A 1 271 ? -12.737 9.681 6.172 1.00 98.38 271 TYR A CA 1
ATOM 2183 C C . TYR A 1 271 ? -11.491 9.411 7.020 1.00 98.38 271 TYR A C 1
ATOM 2185 O O . TYR A 1 271 ? -11.062 10.280 7.776 1.00 98.38 271 TYR A O 1
ATOM 2193 N N . LEU A 1 272 ? -10.844 8.258 6.850 1.00 98.00 272 LEU A N 1
ATOM 2194 C CA . LEU A 1 272 ? -9.618 7.944 7.580 1.00 98.00 272 LEU A CA 1
ATOM 2195 C C . LEU A 1 272 ? -8.414 8.756 7.080 1.00 98.00 272 LEU A C 1
ATOM 2197 O O . LEU A 1 272 ? -7.512 9.042 7.866 1.00 98.00 272 LEU A O 1
ATOM 2201 N N . ASP A 1 273 ? -8.401 9.197 5.817 1.00 97.62 273 ASP A N 1
ATOM 2202 C CA . ASP A 1 273 ? -7.396 10.156 5.336 1.00 97.62 273 ASP A CA 1
ATOM 2203 C C . ASP A 1 273 ? -7.558 11.532 6.023 1.00 97.62 273 ASP A C 1
ATOM 2205 O O . ASP A 1 273 ? -6.554 12.142 6.399 1.00 97.62 273 ASP A O 1
ATOM 2209 N N . LEU A 1 274 ? -8.795 11.985 6.292 1.00 98.25 274 LEU A N 1
ATOM 2210 C CA . LEU A 1 274 ? -9.054 13.190 7.105 1.00 98.25 274 LEU A CA 1
ATOM 2211 C C . LEU A 1 274 ? -8.602 12.999 8.559 1.00 98.25 274 LEU A C 1
ATOM 2213 O O . LEU A 1 274 ? -7.908 13.858 9.103 1.00 98.25 274 LEU A O 1
ATOM 2217 N N . ALA A 1 275 ? -8.927 11.854 9.169 1.00 97.88 275 ALA A N 1
ATOM 2218 C CA . ALA A 1 275 ? -8.462 11.513 10.514 1.00 97.88 275 ALA A CA 1
ATOM 2219 C C . ALA A 1 275 ? -6.923 11.527 10.600 1.00 97.88 275 ALA A C 1
ATOM 2221 O O . ALA A 1 275 ? -6.348 12.094 11.531 1.00 97.88 275 ALA A O 1
ATOM 2222 N N . ARG A 1 276 ? -6.238 10.958 9.597 1.00 95.94 276 ARG A N 1
ATOM 2223 C CA . ARG A 1 276 ? -4.770 10.918 9.540 1.00 95.94 276 ARG A CA 1
ATOM 2224 C C . ARG A 1 276 ? -4.153 12.309 9.363 1.00 95.94 276 ARG A C 1
ATOM 2226 O O . ARG A 1 276 ? -3.097 12.570 9.935 1.00 95.94 276 ARG A O 1
ATOM 2233 N N . ALA A 1 277 ? -4.803 13.215 8.634 1.00 95.88 277 ALA A N 1
ATOM 2234 C CA . ALA A 1 277 ? -4.342 14.598 8.518 1.00 95.88 277 ALA A CA 1
ATOM 2235 C C . ALA A 1 277 ? -4.351 15.327 9.873 1.00 95.88 277 ALA A C 1
ATOM 2237 O O . ALA A 1 277 ? -3.327 15.897 10.254 1.00 95.88 277 ALA A O 1
ATOM 2238 N N . HIS A 1 278 ? -5.443 15.223 10.639 1.00 96.81 278 HIS A N 1
ATOM 2239 C CA . HIS A 1 278 ? -5.516 15.755 12.007 1.00 96.81 278 HIS A CA 1
ATOM 2240 C C . HIS A 1 278 ? -4.471 15.110 12.935 1.00 96.81 278 HIS A C 1
ATOM 2242 O O . HIS A 1 278 ? -3.763 15.805 13.667 1.00 96.81 278 HIS A O 1
ATOM 2248 N N . LEU A 1 279 ? -4.271 13.789 12.833 1.00 93.75 279 LEU A N 1
ATOM 2249 C CA . LEU A 1 279 ? -3.210 13.088 13.564 1.00 93.75 279 LEU A CA 1
ATOM 2250 C C . LEU A 1 279 ? -1.823 13.669 13.249 1.00 93.75 279 LEU A C 1
ATOM 2252 O O . LEU A 1 279 ? -1.040 13.929 14.162 1.00 93.75 279 LEU A O 1
ATOM 2256 N N . TYR A 1 280 ? -1.515 13.927 11.977 1.00 92.06 280 TYR A N 1
ATOM 2257 C CA . TYR A 1 280 ? -0.243 14.538 11.598 1.00 92.06 280 TYR A CA 1
ATOM 2258 C C . TYR A 1 280 ? -0.111 15.998 12.037 1.00 92.06 280 TYR A C 1
ATOM 2260 O O . TYR A 1 280 ? 1.015 16.428 12.289 1.00 92.06 280 TYR A O 1
ATOM 2268 N N . ARG A 1 281 ? -1.196 16.778 12.139 1.00 93.19 281 ARG A N 1
ATOM 2269 C CA . ARG A 1 281 ? -1.143 18.131 12.730 1.00 93.19 281 ARG A CA 1
ATOM 2270 C C . ARG A 1 281 ? -0.771 18.066 14.207 1.00 93.19 281 ARG A C 1
ATOM 2272 O O . ARG A 1 281 ? 0.161 18.755 14.620 1.00 93.19 281 ARG A O 1
ATOM 2279 N N . ALA A 1 282 ? -1.411 17.167 14.957 1.00 91.88 282 ALA A N 1
ATOM 2280 C CA . ALA A 1 282 ? -1.102 16.933 16.365 1.00 91.88 282 ALA A CA 1
ATOM 2281 C C . ALA A 1 282 ? 0.353 16.472 16.564 1.00 91.88 282 ALA A C 1
ATOM 2283 O O . ALA A 1 282 ? 1.080 17.025 17.385 1.00 91.88 282 ALA A O 1
ATOM 2284 N N . MET A 1 283 ? 0.821 15.498 15.772 1.00 89.00 283 MET A N 1
ATOM 2285 C CA . MET A 1 283 ? 2.190 14.971 15.874 1.00 89.00 283 MET A CA 1
ATOM 2286 C C . MET A 1 283 ? 3.272 16.002 15.528 1.00 89.00 283 MET A C 1
ATOM 2288 O O . MET A 1 283 ? 4.373 15.928 16.066 1.00 89.00 283 MET A O 1
ATOM 2292 N N . ARG A 1 284 ? 2.977 16.951 14.631 1.00 90.50 284 ARG A N 1
ATOM 2293 C CA . ARG A 1 284 ? 3.900 18.031 14.243 1.00 90.50 284 ARG A CA 1
ATOM 2294 C C . ARG A 1 284 ? 3.861 19.230 15.198 1.00 90.50 284 ARG A C 1
ATOM 2296 O O . ARG A 1 284 ? 4.616 20.173 14.989 1.00 90.50 284 ARG A O 1
ATOM 2303 N N . GLY A 1 285 ? 2.983 19.221 16.205 1.00 88.62 285 GLY A N 1
ATOM 2304 C CA . GLY A 1 285 ? 2.770 20.368 17.091 1.00 88.62 285 GLY A CA 1
ATOM 2305 C C . GLY A 1 285 ? 2.147 21.578 16.388 1.00 88.62 285 GLY A C 1
ATOM 2306 O O . GLY A 1 285 ? 2.235 22.689 16.899 1.00 88.62 285 GLY A O 1
ATOM 2307 N N . ALA A 1 286 ? 1.524 21.383 15.220 1.00 83.88 286 ALA A N 1
ATOM 2308 C CA . ALA A 1 286 ? 0.863 22.455 14.473 1.00 83.88 286 ALA A CA 1
ATOM 2309 C C . ALA A 1 286 ? -0.448 22.912 15.141 1.00 83.88 286 ALA A C 1
ATOM 2311 O O . ALA A 1 286 ? -0.978 23.972 14.819 1.00 83.88 286 ALA A O 1
ATOM 2312 N N . SER A 1 287 ? -0.982 22.091 16.045 1.00 88.62 287 SER A N 1
ATOM 2313 C CA . SER A 1 287 ? -2.205 22.337 16.798 1.00 88.62 287 SER A CA 1
ATOM 2314 C C . SER A 1 287 ? -2.181 21.522 18.089 1.00 88.62 287 SER A C 1
ATOM 2316 O O . SER A 1 287 ? -1.500 20.493 18.174 1.00 88.62 287 SER A O 1
ATOM 2318 N N . ALA A 1 288 ? -2.896 22.004 19.101 1.00 88.94 288 ALA A N 1
ATOM 2319 C CA . ALA A 1 288 ? -2.934 21.378 20.413 1.00 88.94 288 ALA A CA 1
ATOM 2320 C C . ALA A 1 288 ? -3.694 20.033 20.345 1.00 88.94 288 ALA A C 1
ATOM 2322 O O . ALA A 1 288 ? -4.713 19.948 19.647 1.00 88.94 288 ALA A O 1
ATOM 2323 N N . PRO A 1 289 ? -3.238 18.972 21.041 1.00 89.50 289 PRO A N 1
ATOM 2324 C CA . PRO A 1 289 ? -3.924 17.678 21.050 1.00 89.50 289 PRO A CA 1
ATOM 2325 C C . PRO A 1 289 ? -5.411 17.773 21.409 1.00 89.50 289 PRO A C 1
ATOM 2327 O O . PRO A 1 289 ? -6.218 17.040 20.849 1.00 89.50 289 PRO A O 1
ATOM 2330 N N . GLU A 1 290 ? -5.786 18.709 22.276 1.00 91.25 290 GLU A N 1
ATOM 2331 C CA . GLU A 1 290 ? -7.159 18.953 22.727 1.00 91.25 290 GLU A CA 1
ATOM 2332 C C . GLU A 1 290 ? -8.082 19.418 21.589 1.00 91.25 290 GLU A C 1
ATOM 2334 O O . GLU A 1 290 ? -9.293 19.220 21.658 1.00 91.25 290 GLU A O 1
ATOM 2339 N N . VAL A 1 291 ? -7.517 20.008 20.531 1.00 94.12 291 VAL A N 1
ATOM 2340 C CA . VAL A 1 291 ? -8.245 20.449 19.332 1.00 94.12 291 VAL A CA 1
ATOM 2341 C C . VAL A 1 291 ? -8.300 19.337 18.289 1.00 94.12 291 VAL A C 1
ATOM 2343 O O . VAL A 1 291 ? -9.346 19.085 17.695 1.00 94.12 291 VAL A O 1
ATOM 2346 N N . GLU A 1 292 ? -7.178 18.655 18.055 1.00 96.00 292 GLU A N 1
ATOM 2347 C CA . GLU A 1 292 ? -7.081 17.671 16.975 1.00 96.00 292 GLU A CA 1
ATOM 2348 C C . GLU A 1 292 ? -7.712 16.322 17.346 1.00 96.00 292 GLU A C 1
ATOM 2350 O O . GLU A 1 292 ? -8.362 15.707 16.505 1.00 96.00 292 GLU A O 1
ATOM 2355 N N . ILE A 1 293 ? -7.571 15.855 18.594 1.00 96.19 293 ILE A N 1
ATOM 2356 C CA . ILE A 1 293 ? -8.086 14.544 19.031 1.00 96.19 293 ILE A CA 1
ATOM 2357 C C . ILE A 1 293 ? -9.600 14.394 18.795 1.00 96.19 293 ILE A C 1
ATOM 2359 O O . ILE A 1 293 ? -9.991 13.366 18.229 1.00 96.19 293 ILE A O 1
ATOM 2363 N N . PRO A 1 294 ? -10.458 15.377 19.138 1.00 97.44 294 PRO A N 1
ATOM 2364 C CA . PRO A 1 294 ? -11.884 15.307 18.824 1.00 97.44 294 PRO A CA 1
ATOM 2365 C C . PRO A 1 294 ? -12.176 15.142 17.327 1.00 97.44 294 PRO A C 1
ATOM 2367 O O . PRO A 1 294 ? -13.024 14.328 16.956 1.00 97.44 294 PRO A O 1
ATOM 2370 N N . GLU A 1 295 ? -11.455 15.849 16.452 1.00 98.12 295 GLU A N 1
ATOM 2371 C CA . GLU A 1 295 ? -11.640 15.721 15.002 1.00 98.12 295 GLU A CA 1
ATOM 2372 C C . GLU A 1 295 ? -11.143 14.363 14.479 1.00 98.12 295 GLU A C 1
ATOM 2374 O O . GLU A 1 295 ? -11.812 13.752 13.643 1.00 98.12 295 GLU A O 1
ATOM 2379 N N . ILE A 1 296 ? -10.041 13.821 15.019 1.00 98.12 296 ILE A N 1
ATOM 2380 C CA . ILE A 1 296 ? -9.588 12.459 14.687 1.00 98.12 296 ILE A CA 1
ATOM 2381 C C . ILE A 1 296 ? -10.673 11.436 15.064 1.00 98.12 296 ILE A C 1
ATOM 2383 O O . ILE A 1 296 ? -11.082 10.647 14.208 1.00 98.12 296 ILE A O 1
ATOM 2387 N N . LYS A 1 297 ? -11.187 11.473 16.309 1.00 98.38 297 LYS A N 1
ATOM 2388 C CA . LYS A 1 297 ? -12.257 10.566 16.782 1.00 98.38 297 LYS A CA 1
ATOM 2389 C C . LYS A 1 297 ? -13.504 10.680 15.898 1.00 98.38 297 LYS A C 1
ATOM 2391 O O . LYS A 1 297 ? -14.050 9.667 15.469 1.00 98.38 297 LYS A O 1
ATOM 2396 N N . LYS A 1 298 ? -13.922 11.904 15.561 1.00 98.31 298 LYS A N 1
ATOM 2397 C CA . LYS A 1 298 ? -15.080 12.188 14.696 1.00 98.31 298 LYS A CA 1
ATOM 2398 C C . LYS A 1 298 ? -14.976 11.519 13.327 1.00 98.31 298 LYS A C 1
ATOM 2400 O O . LYS A 1 298 ? -15.942 10.899 12.892 1.00 98.31 298 LYS A O 1
ATOM 2405 N N . TYR A 1 299 ? -13.845 11.642 12.631 1.00 98.56 299 TYR A N 1
ATOM 2406 C CA . TYR A 1 299 ? -13.704 11.033 11.304 1.00 98.56 299 TYR A CA 1
ATOM 2407 C C . TYR A 1 299 ? -13.517 9.513 11.359 1.00 98.56 299 TYR A C 1
ATOM 2409 O O . TYR A 1 299 ? -14.012 8.825 10.468 1.00 98.56 299 TYR A O 1
ATOM 2417 N N . ILE A 1 300 ? -12.882 8.977 12.409 1.00 98.62 300 ILE A N 1
ATOM 2418 C CA . ILE A 1 300 ? -12.855 7.524 12.635 1.00 98.62 300 ILE A CA 1
ATOM 2419 C C . ILE A 1 300 ? -14.279 6.989 12.846 1.00 98.62 300 ILE A C 1
ATOM 2421 O O . ILE A 1 300 ? -14.664 6.026 12.189 1.00 98.62 300 ILE A O 1
ATOM 2425 N N . ASN A 1 301 ? -15.086 7.639 13.689 1.00 98.44 301 ASN A N 1
ATOM 2426 C CA . ASN A 1 301 ? -16.471 7.224 13.919 1.00 98.44 301 ASN A CA 1
ATOM 2427 C C . ASN A 1 301 ? -17.315 7.331 12.647 1.00 98.44 301 ASN A C 1
ATOM 2429 O O . ASN A 1 301 ? -18.011 6.383 12.318 1.00 98.44 301 ASN A O 1
ATOM 2433 N N . LYS A 1 302 ? -17.153 8.395 11.846 1.00 98.00 302 LYS A N 1
ATOM 2434 C CA . LYS A 1 302 ? -17.811 8.477 10.532 1.00 98.00 302 LYS A CA 1
ATOM 2435 C C . LYS A 1 302 ? -17.514 7.285 9.632 1.00 98.00 302 LYS A C 1
ATOM 2437 O O . LYS A 1 302 ? -18.411 6.864 8.925 1.00 98.00 302 LYS A O 1
ATOM 2442 N N . TYR A 1 303 ? -16.281 6.775 9.624 1.00 98.06 303 TYR A N 1
ATOM 2443 C CA . TYR A 1 303 ? -15.944 5.560 8.881 1.00 98.06 303 TYR A CA 1
ATOM 2444 C C . TYR A 1 303 ? -16.620 4.321 9.485 1.00 98.06 303 TYR A C 1
ATOM 2446 O O . TYR A 1 303 ? -17.184 3.521 8.745 1.00 98.06 303 TYR A O 1
ATOM 2454 N N . LEU A 1 304 ? -16.584 4.168 10.812 1.00 97.56 304 LEU A N 1
ATOM 2455 C CA . LEU A 1 304 ? -17.180 3.025 11.512 1.00 97.56 304 LEU A CA 1
ATOM 2456 C C . LEU A 1 304 ? -18.710 2.962 11.357 1.00 97.56 304 LEU A C 1
ATOM 2458 O O . LEU A 1 304 ? -19.247 1.868 11.197 1.00 97.56 304 LEU A O 1
ATOM 2462 N N . ASP A 1 305 ? -19.377 4.118 11.325 1.00 97.19 305 ASP A N 1
ATOM 2463 C CA . ASP A 1 305 ? -20.834 4.261 11.194 1.00 97.19 305 ASP A CA 1
ATOM 2464 C C . ASP A 1 305 ? -21.352 3.955 9.776 1.00 97.19 305 ASP A C 1
ATOM 2466 O O . ASP A 1 305 ? -22.558 3.831 9.563 1.00 97.19 305 ASP A O 1
ATOM 2470 N N . MET A 1 306 ? -20.464 3.829 8.785 1.00 96.00 306 MET A N 1
ATOM 2471 C CA . MET A 1 306 ? -20.855 3.484 7.419 1.00 96.00 306 MET A CA 1
ATOM 2472 C C . MET A 1 306 ? -21.367 2.044 7.332 1.00 96.00 306 MET A C 1
ATOM 2474 O O . MET A 1 306 ? -20.726 1.121 7.832 1.00 96.00 306 MET A O 1
ATOM 2478 N N . GLU A 1 307 ? -22.466 1.819 6.610 1.00 93.12 307 GLU A N 1
ATOM 2479 C CA . GLU A 1 307 ? -23.053 0.479 6.419 1.00 93.12 307 GLU A CA 1
ATOM 2480 C C . GLU A 1 307 ? -22.206 -0.448 5.530 1.00 93.12 307 GLU A C 1
ATOM 2482 O O . GLU A 1 307 ? -22.420 -1.660 5.506 1.00 93.12 307 GLU A O 1
ATOM 2487 N N . GLN A 1 308 ? -21.239 0.098 4.785 1.00 90.75 308 GLN A N 1
ATOM 2488 C CA . GLN A 1 308 ? -20.409 -0.685 3.871 1.00 90.75 308 GLN A CA 1
ATOM 2489 C C . GLN A 1 308 ? -19.588 -1.747 4.615 1.00 90.75 308 GLN A C 1
ATOM 2491 O O . GLN A 1 308 ? -19.206 -1.587 5.782 1.00 90.75 308 GLN A O 1
ATOM 2496 N N . ASN A 1 309 ? -19.282 -2.834 3.900 1.00 87.00 309 ASN A N 1
ATOM 2497 C CA . ASN A 1 309 ? -18.429 -3.900 4.410 1.00 87.00 309 ASN A CA 1
ATOM 2498 C C . ASN A 1 309 ? -17.009 -3.364 4.654 1.00 87.00 309 ASN A C 1
ATOM 2500 O O . ASN A 1 309 ? -16.284 -3.025 3.712 1.00 87.00 309 ASN A O 1
ATOM 2504 N N . LYS A 1 310 ? -16.625 -3.293 5.930 1.00 92.38 310 LYS A N 1
ATOM 2505 C CA . LYS A 1 310 ? -15.335 -2.781 6.385 1.00 92.38 310 LYS A CA 1
ATOM 2506 C C . LYS A 1 310 ? -14.356 -3.947 6.529 1.00 92.38 310 LYS A C 1
ATOM 2508 O O . LYS A 1 310 ? -14.673 -4.926 7.198 1.00 92.38 310 LYS A O 1
ATOM 2513 N N . PRO A 1 311 ? -13.151 -3.868 5.939 1.00 93.88 311 PRO A N 1
ATOM 2514 C CA . PRO A 1 311 ? -12.117 -4.854 6.216 1.00 93.88 311 PRO A CA 1
ATOM 2515 C C . PRO A 1 311 ? -11.799 -4.896 7.719 1.00 93.88 311 PRO A C 1
ATOM 2517 O O . PRO A 1 311 ? -11.486 -3.855 8.304 1.00 93.88 311 PRO A O 1
ATOM 2520 N N . LEU A 1 312 ? -11.838 -6.091 8.323 1.00 93.88 312 LEU A N 1
ATOM 2521 C CA . LEU A 1 312 ? -11.627 -6.298 9.767 1.00 93.88 312 LEU A CA 1
ATOM 2522 C C . LEU A 1 312 ? -10.332 -5.654 10.275 1.00 93.88 312 LEU A C 1
ATOM 2524 O O . LEU A 1 312 ? -10.288 -5.079 11.360 1.00 93.88 312 LEU A O 1
ATOM 2528 N N . ASN A 1 313 ? -9.270 -5.697 9.467 1.00 94.12 313 ASN A N 1
ATOM 2529 C CA . ASN A 1 313 ? -7.988 -5.091 9.809 1.00 94.12 313 ASN A CA 1
ATOM 2530 C C . ASN A 1 313 ? -8.047 -3.560 9.917 1.00 94.12 313 ASN A C 1
ATOM 2532 O O . ASN A 1 313 ? -7.341 -2.991 10.748 1.00 94.12 313 ASN A O 1
ATOM 2536 N N . ILE A 1 314 ? -8.877 -2.895 9.111 1.00 96.44 314 ILE A N 1
ATOM 2537 C CA . ILE A 1 314 ? -9.077 -1.441 9.161 1.00 96.44 314 ILE A CA 1
ATOM 2538 C C . ILE A 1 314 ? -10.022 -1.075 10.311 1.00 96.44 314 ILE A C 1
ATOM 2540 O O . ILE A 1 314 ? -9.782 -0.093 11.009 1.00 96.44 314 ILE A O 1
ATOM 2544 N N . GLU A 1 315 ? -11.063 -1.871 10.548 1.00 97.06 315 GLU A N 1
ATOM 2545 C CA . GLU A 1 315 ? -11.993 -1.671 11.666 1.00 97.06 315 GLU A CA 1
ATOM 2546 C C . GLU A 1 315 ? -11.298 -1.817 13.028 1.00 97.06 315 GLU A C 1
ATOM 2548 O O . GLU A 1 315 ? -11.354 -0.911 13.860 1.00 97.06 315 GLU A O 1
ATOM 2553 N N . ALA A 1 316 ? -10.530 -2.890 13.226 1.00 97.12 316 ALA A N 1
ATOM 2554 C CA . ALA A 1 316 ? -9.741 -3.072 14.440 1.00 97.12 316 ALA A CA 1
ATOM 2555 C C . ALA A 1 316 ? -8.688 -1.968 14.620 1.00 97.12 316 ALA A C 1
ATOM 25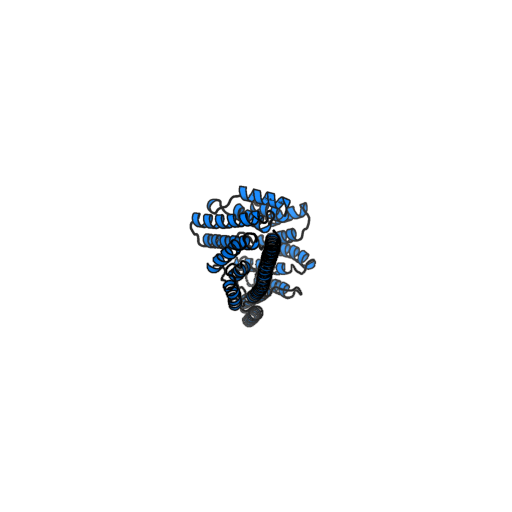57 O O . ALA A 1 316 ? -8.459 -1.496 15.734 1.00 97.12 316 ALA A O 1
ATOM 2558 N N . TRP A 1 317 ? -8.073 -1.510 13.523 1.00 97.38 317 TRP A N 1
ATOM 2559 C CA . TRP A 1 317 ? -7.166 -0.360 13.537 1.00 97.38 317 TRP A CA 1
ATOM 2560 C C . TRP A 1 317 ? -7.870 0.918 14.009 1.00 97.38 317 TRP A C 1
ATOM 2562 O O . TRP A 1 317 ? -7.317 1.639 14.839 1.00 97.38 317 TRP A O 1
ATOM 2572 N N . CYS A 1 318 ? -9.102 1.169 13.555 1.00 98.31 318 CYS A N 1
ATOM 2573 C CA . CYS A 1 318 ? -9.910 2.307 13.992 1.00 98.31 318 CYS A CA 1
ATOM 2574 C C . CYS A 1 318 ? -10.160 2.268 15.503 1.00 98.31 318 CYS A C 1
ATOM 2576 O O . CYS A 1 318 ? -9.856 3.241 16.194 1.00 98.31 318 CYS A O 1
ATOM 2578 N N . TYR A 1 319 ? -10.631 1.135 16.035 1.00 98.56 319 TYR A N 1
ATOM 2579 C CA . TYR A 1 319 ? -10.818 0.972 17.479 1.00 98.56 319 TYR A CA 1
ATOM 2580 C C . TYR A 1 319 ? -9.501 1.119 18.249 1.00 98.56 319 TYR A C 1
ATOM 2582 O O . TYR A 1 319 ? -9.446 1.817 19.259 1.00 98.56 319 TYR A O 1
ATOM 2590 N N . GLY A 1 320 ? -8.402 0.558 17.747 1.00 98.06 320 GLY A N 1
ATOM 2591 C CA . GLY A 1 320 ? -7.088 0.713 18.365 1.00 98.06 320 GLY A CA 1
ATOM 2592 C C . GLY A 1 320 ? -6.629 2.171 18.461 1.00 98.06 320 GLY A C 1
ATOM 2593 O O . GLY A 1 320 ? -6.055 2.578 19.479 1.00 98.06 320 GLY A O 1
ATOM 2594 N N . TRP A 1 321 ? -6.900 2.974 17.429 1.00 97.88 321 TRP A N 1
ATOM 2595 C CA . TRP A 1 321 ? -6.603 4.405 17.442 1.00 97.88 321 TRP A CA 1
ATOM 2596 C C . TRP A 1 321 ? -7.549 5.193 18.342 1.00 97.88 321 TRP A C 1
ATOM 2598 O O . TRP A 1 321 ? -7.058 6.035 19.088 1.00 97.88 321 TRP A O 1
ATOM 2608 N N . LEU A 1 322 ? -8.850 4.887 18.369 1.00 98.44 322 LEU A N 1
ATOM 2609 C CA . LEU A 1 322 ? -9.773 5.487 19.340 1.00 98.44 322 LEU A CA 1
ATOM 2610 C C . LEU A 1 322 ? -9.303 5.233 20.778 1.00 98.44 322 LEU A C 1
ATOM 2612 O O . LEU A 1 322 ? -9.189 6.181 21.550 1.00 98.44 322 LEU A O 1
ATOM 2616 N N . GLY A 1 323 ? -8.903 3.999 21.102 1.00 97.94 323 GLY A N 1
ATOM 2617 C CA . GLY A 1 323 ? -8.359 3.667 22.420 1.00 97.94 323 GLY A CA 1
ATOM 2618 C C . GLY A 1 323 ? -7.079 4.437 22.752 1.00 97.94 323 GLY A C 1
ATOM 2619 O O . GLY A 1 323 ? -6.930 4.990 23.842 1.00 97.94 323 GLY A O 1
ATOM 2620 N N . THR A 1 324 ? -6.171 4.555 21.779 1.00 96.88 324 THR A N 1
ATOM 2621 C CA . THR A 1 324 ? -4.926 5.328 21.927 1.00 96.88 324 THR A CA 1
ATOM 2622 C C . THR A 1 324 ? -5.199 6.811 22.188 1.00 96.88 324 THR A C 1
ATOM 2624 O O . THR A 1 324 ? -4.515 7.432 23.002 1.00 96.88 324 THR A O 1
ATOM 2627 N N . LEU A 1 325 ? -6.185 7.386 21.499 1.00 96.44 325 LEU A N 1
ATOM 2628 C CA . LEU A 1 325 ? -6.547 8.796 21.606 1.00 96.44 325 LEU A CA 1
ATOM 2629 C C . LEU A 1 325 ? -7.259 9.097 22.929 1.00 96.44 325 LEU A C 1
ATOM 2631 O O . LEU A 1 325 ? -6.842 10.024 23.618 1.00 96.44 325 LEU A O 1
ATOM 2635 N N . SER A 1 326 ? -8.246 8.287 23.327 1.00 96.19 326 SER A N 1
ATOM 2636 C CA . SER A 1 326 ? -8.932 8.407 24.625 1.00 96.19 326 SER A CA 1
ATOM 2637 C C . SER A 1 326 ? -7.943 8.298 25.791 1.00 96.19 326 SER A C 1
ATOM 2639 O O . SER A 1 326 ? -7.932 9.135 26.694 1.00 96.19 326 SER A O 1
ATOM 2641 N N . GLY A 1 327 ? -7.002 7.350 25.725 1.00 95.88 327 GLY A N 1
ATOM 2642 C CA . GLY A 1 327 ? -5.963 7.207 26.747 1.00 95.88 327 GLY A CA 1
ATOM 2643 C C . GLY A 1 327 ? -5.059 8.441 26.866 1.00 95.88 327 GLY A C 1
ATOM 2644 O O . GLY A 1 327 ? -4.673 8.816 27.973 1.00 95.88 327 GLY A O 1
ATOM 2645 N N . LYS A 1 328 ? -4.756 9.114 25.745 1.00 93.88 328 LYS A N 1
ATOM 2646 C CA . LYS A 1 328 ? -3.947 10.346 25.730 1.00 93.88 328 LYS A CA 1
ATOM 2647 C C . LYS A 1 328 ? -4.628 11.530 26.418 1.00 93.88 328 LYS A C 1
ATOM 2649 O O . LYS A 1 328 ? -3.913 12.357 26.973 1.00 93.88 328 LYS A O 1
ATOM 2654 N N . ILE A 1 329 ? -5.958 11.604 26.400 1.00 94.12 329 ILE A N 1
ATOM 2655 C CA . ILE A 1 329 ? -6.732 12.666 27.070 1.00 94.12 329 ILE A CA 1
ATOM 2656 C C . ILE A 1 329 ? -7.236 12.260 28.462 1.00 94.12 329 ILE A C 1
ATOM 2658 O O . ILE A 1 329 ? -8.006 12.986 29.081 1.00 94.12 329 ILE A O 1
ATOM 2662 N N . GLY A 1 330 ? -6.770 11.122 28.988 1.00 94.62 330 GLY A N 1
ATOM 2663 C CA . GLY A 1 330 ? -7.087 10.662 30.341 1.00 94.62 330 GLY A CA 1
ATOM 2664 C C . GLY A 1 330 ? -8.402 9.886 30.471 1.00 94.62 330 GLY A C 1
ATOM 2665 O O . GLY A 1 330 ? -8.750 9.480 31.579 1.00 94.62 330 GLY A O 1
ATOM 2666 N N . GLU A 1 331 ? -9.099 9.613 29.367 1.00 96.31 331 GLU A N 1
ATOM 2667 C CA . GLU A 1 331 ? -10.337 8.823 29.312 1.00 96.31 331 GLU A CA 1
ATOM 2668 C C . GLU A 1 331 ? -10.019 7.315 29.387 1.00 96.31 331 GLU A C 1
ATOM 2670 O O . GLU A 1 331 ? -10.134 6.578 28.407 1.00 96.31 331 GLU A O 1
ATOM 2675 N N . LYS A 1 332 ? -9.554 6.846 30.554 1.00 97.44 332 LYS A N 1
ATOM 2676 C CA . LYS A 1 332 ? -9.026 5.477 30.729 1.00 97.44 332 LYS A CA 1
ATOM 2677 C C . LYS A 1 332 ? -10.046 4.374 30.431 1.00 97.44 332 LYS A C 1
ATOM 2679 O O . LYS A 1 332 ? -9.714 3.434 29.719 1.00 97.44 332 LYS A O 1
ATOM 2684 N N . GLU A 1 333 ? -11.270 4.499 30.939 1.00 98.06 333 GLU A N 1
ATOM 2685 C CA . GLU A 1 333 ? -12.322 3.488 30.742 1.00 98.06 333 GLU A CA 1
ATOM 2686 C C . GLU A 1 333 ? -12.714 3.361 29.263 1.00 98.06 333 GLU A C 1
ATOM 2688 O O . GLU A 1 333 ? -12.828 2.257 28.730 1.00 98.06 333 GLU A O 1
ATOM 2693 N N . GLU A 1 334 ? -12.852 4.493 28.564 1.00 97.69 334 GLU A N 1
ATOM 2694 C CA . GLU A 1 334 ? -13.150 4.495 27.130 1.00 97.69 334 GLU A CA 1
ATOM 2695 C C . GLU A 1 334 ? -11.981 3.904 26.325 1.00 97.69 334 GLU A C 1
ATOM 2697 O O . GLU A 1 334 ? -12.188 3.136 25.382 1.00 97.69 334 GLU A O 1
ATOM 2702 N N . ALA A 1 335 ? -10.742 4.202 26.732 1.00 98.25 335 ALA A N 1
ATOM 2703 C CA . ALA A 1 335 ? -9.552 3.632 26.119 1.00 98.25 335 ALA A CA 1
ATOM 2704 C C . ALA A 1 335 ? -9.526 2.100 26.224 1.00 98.25 335 ALA A C 1
ATOM 2706 O O . ALA A 1 335 ? -9.327 1.412 25.221 1.00 98.25 335 ALA A O 1
ATOM 2707 N N . GLU A 1 336 ? -9.764 1.565 27.424 1.00 98.38 336 GLU A N 1
ATOM 2708 C CA . GLU A 1 336 ? -9.828 0.124 27.683 1.00 98.38 336 GLU A CA 1
ATOM 2709 C C . GLU A 1 336 ? -10.946 -0.551 26.882 1.00 98.38 336 GLU A C 1
ATOM 2711 O O . GLU A 1 336 ? -10.704 -1.582 26.249 1.00 98.38 336 GLU A O 1
ATOM 2716 N N . MET A 1 337 ? -12.132 0.065 26.823 1.00 98.44 337 MET A N 1
ATOM 2717 C CA . MET A 1 337 ? -13.241 -0.414 25.997 1.00 98.44 337 MET A CA 1
ATOM 2718 C C . MET A 1 337 ? -12.835 -0.526 24.521 1.00 98.44 337 MET A C 1
ATOM 2720 O O . MET A 1 337 ? -13.070 -1.558 23.891 1.00 98.44 337 MET A O 1
ATOM 2724 N N . TYR A 1 338 ? -12.225 0.512 23.941 1.00 98.62 338 TYR A N 1
ATOM 2725 C CA . TYR A 1 338 ? -11.828 0.476 22.533 1.00 98.62 338 TYR A CA 1
ATOM 2726 C C . TYR A 1 338 ? -10.691 -0.507 22.257 1.00 98.62 338 TYR A C 1
ATOM 2728 O O . TYR A 1 338 ? -10.713 -1.180 21.227 1.00 98.62 338 TYR A O 1
ATOM 2736 N N . PHE A 1 339 ? -9.722 -0.653 23.164 1.00 98.31 339 PHE A N 1
ATOM 2737 C CA . PHE A 1 339 ? -8.693 -1.683 23.019 1.00 98.31 339 PHE A CA 1
ATOM 2738 C C . PHE A 1 339 ? -9.278 -3.095 23.081 1.00 98.31 339 PHE A C 1
ATOM 2740 O O . PHE A 1 339 ? -8.848 -3.959 22.313 1.00 98.31 339 PHE A O 1
ATOM 2747 N N . ALA A 1 340 ? -10.274 -3.327 23.941 1.00 98.12 340 ALA A N 1
ATOM 2748 C CA . ALA A 1 340 ? -11.002 -4.589 23.982 1.00 98.12 340 ALA A CA 1
ATOM 2749 C C . ALA A 1 340 ? -11.725 -4.854 22.651 1.00 98.12 340 ALA A C 1
ATOM 2751 O O . ALA A 1 340 ? -11.505 -5.908 22.059 1.00 98.12 340 ALA A O 1
ATOM 2752 N N . LYS A 1 341 ? -12.467 -3.869 22.120 1.00 98.19 341 LYS A N 1
ATOM 2753 C CA . LYS A 1 341 ? -13.132 -3.967 20.805 1.00 98.19 341 LYS A CA 1
ATOM 2754 C C . LYS A 1 341 ? -12.152 -4.236 19.665 1.00 98.19 341 LYS A C 1
ATOM 2756 O O . LYS A 1 341 ? -12.408 -5.088 18.820 1.00 98.19 341 LYS A O 1
ATOM 2761 N N . ALA A 1 342 ? -11.011 -3.548 19.645 1.00 97.81 342 ALA A N 1
ATOM 2762 C CA . ALA A 1 342 ? -9.978 -3.761 18.635 1.00 97.81 342 ALA A CA 1
ATOM 2763 C C . ALA A 1 342 ? -9.450 -5.202 18.666 1.00 97.81 342 ALA A C 1
ATOM 2765 O O . ALA A 1 342 ? -9.330 -5.837 17.622 1.00 97.81 342 ALA A O 1
ATOM 2766 N N . LYS A 1 343 ? -9.179 -5.732 19.867 1.00 96.31 343 LYS A N 1
ATOM 2767 C CA . LYS A 1 343 ? -8.686 -7.101 20.063 1.00 96.31 343 LYS A CA 1
ATOM 2768 C C . LYS A 1 343 ? -9.745 -8.162 19.752 1.00 96.31 343 LYS A C 1
ATOM 2770 O O . LYS A 1 343 ? -9.393 -9.211 19.227 1.00 96.31 343 LYS A O 1
ATOM 2775 N N . GLU A 1 344 ? -11.009 -7.897 20.069 1.00 96.25 344 GLU A N 1
ATOM 2776 C CA . GLU A 1 344 ? -12.142 -8.752 19.701 1.00 96.25 344 GLU A CA 1
ATOM 2777 C C . GLU A 1 344 ? -12.324 -8.804 18.178 1.00 96.25 344 GLU A C 1
ATOM 2779 O O . GLU A 1 344 ? -12.494 -9.882 17.618 1.00 96.25 344 GLU A O 1
ATOM 2784 N N . THR A 1 345 ? -12.202 -7.654 17.507 1.00 95.44 345 THR A N 1
ATOM 2785 C CA . THR A 1 345 ? -12.303 -7.548 16.042 1.00 95.44 345 THR A CA 1
ATOM 2786 C C . THR A 1 345 ? -11.137 -8.253 15.346 1.00 95.44 345 THR A C 1
ATOM 2788 O O . THR A 1 345 ? -11.329 -8.982 14.375 1.00 95.44 345 THR A O 1
ATOM 2791 N N . LEU A 1 346 ? -9.908 -8.020 15.819 1.00 95.38 346 LEU A N 1
ATOM 2792 C CA . LEU A 1 346 ? -8.695 -8.627 15.282 1.00 95.38 346 LEU A CA 1
ATOM 2793 C C . LEU A 1 346 ? -7.602 -8.672 16.368 1.00 95.38 346 LEU A C 1
ATOM 2795 O O . LEU A 1 346 ? -6.978 -7.644 16.639 1.00 95.38 346 LEU A O 1
ATOM 2799 N N . PRO A 1 347 ? -7.283 -9.841 16.958 1.00 91.06 347 PRO A N 1
ATOM 2800 C CA . PRO A 1 347 ? -6.366 -9.932 18.101 1.00 91.06 347 PRO A CA 1
ATOM 2801 C C . PRO A 1 347 ? -4.982 -9.307 17.878 1.00 91.06 347 PRO A C 1
ATOM 2803 O O . PRO A 1 347 ? -4.400 -8.742 18.804 1.00 91.06 347 PRO A O 1
ATOM 2806 N N . ASN A 1 348 ? -4.482 -9.375 16.642 1.00 87.81 348 ASN A N 1
ATOM 2807 C CA . ASN A 1 348 ? -3.159 -8.900 16.233 1.00 87.81 348 ASN A CA 1
ATOM 2808 C C . ASN A 1 348 ? -3.241 -7.704 15.265 1.00 87.81 348 ASN A C 1
ATOM 2810 O O . ASN A 1 348 ? -2.486 -7.627 14.294 1.00 87.81 348 ASN A O 1
ATOM 2814 N N . TYR A 1 349 ? -4.178 -6.781 15.496 1.00 93.00 349 TYR A N 1
ATOM 2815 C CA . TYR A 1 349 ? -4.345 -5.597 14.650 1.00 93.00 349 TYR A CA 1
ATOM 2816 C C . TYR A 1 349 ? -3.099 -4.691 14.628 1.00 93.00 349 TYR A C 1
ATOM 2818 O O . TYR A 1 349 ? -2.326 -4.600 15.587 1.00 93.00 349 TYR A O 1
ATOM 2826 N N . SER A 1 350 ? -2.905 -3.985 13.511 1.00 89.31 350 SER A N 1
ATOM 2827 C CA . SER A 1 350 ? -1.776 -3.064 13.341 1.00 89.31 350 SER A CA 1
ATOM 2828 C C . SER A 1 350 ? -1.910 -1.843 14.250 1.00 89.31 350 SER A C 1
ATOM 2830 O O . SER A 1 350 ? -2.952 -1.196 14.284 1.00 89.31 350 SER A O 1
ATOM 2832 N N . ARG A 1 351 ? -0.816 -1.467 14.918 1.00 90.75 351 ARG A N 1
ATOM 2833 C CA . ARG A 1 351 ? -0.705 -0.213 15.688 1.00 90.75 351 ARG A CA 1
ATOM 2834 C C . ARG A 1 351 ? 0.038 0.893 14.931 1.00 90.75 351 ARG A C 1
ATOM 2836 O O . ARG A 1 351 ? 0.398 1.910 15.516 1.00 90.75 351 ARG A O 1
ATOM 2843 N N . ALA A 1 352 ? 0.324 0.686 13.644 1.00 90.00 352 ALA A N 1
ATOM 2844 C CA . ALA A 1 352 ? 0.971 1.698 12.816 1.00 90.00 352 ALA A CA 1
ATOM 2845 C C . ALA A 1 352 ? 0.041 2.902 12.588 1.00 90.00 352 ALA A C 1
ATOM 2847 O O . ALA A 1 352 ? -1.181 2.768 12.597 1.00 90.00 352 ALA A O 1
ATOM 2848 N N . SER A 1 353 ? 0.614 4.078 12.332 1.00 88.69 353 SER A N 1
ATOM 2849 C CA . SER A 1 353 ? -0.153 5.278 11.955 1.00 88.69 353 SER A CA 1
ATOM 2850 C C . SER A 1 353 ? -0.655 5.254 10.513 1.00 88.69 353 SER A C 1
ATOM 2852 O O . SER A 1 353 ? -1.587 5.980 10.173 1.00 88.69 353 SER A O 1
ATOM 2854 N N . ALA A 1 354 ? -0.059 4.422 9.658 1.00 91.06 354 ALA A N 1
ATOM 2855 C CA . ALA A 1 354 ? -0.571 4.172 8.319 1.00 91.06 354 ALA A CA 1
ATOM 2856 C C . ALA A 1 354 ? -1.857 3.336 8.391 1.00 91.06 354 ALA A C 1
ATOM 2858 O O . ALA A 1 354 ? -1.921 2.355 9.136 1.00 91.06 354 ALA A O 1
ATOM 2859 N N . ILE A 1 355 ? -2.852 3.711 7.583 1.00 93.81 355 ILE A N 1
ATOM 2860 C CA . ILE A 1 355 ? -4.093 2.947 7.441 1.00 93.81 355 ILE A CA 1
ATOM 2861 C C . ILE A 1 355 ? -3.744 1.588 6.812 1.00 93.81 355 ILE A C 1
ATOM 2863 O O . ILE A 1 355 ? -3.050 1.561 5.787 1.00 93.81 355 ILE A O 1
ATOM 2867 N N . PRO A 1 356 ? -4.201 0.458 7.380 1.00 92.94 356 PRO A N 1
ATOM 2868 C CA . PRO A 1 356 ? -4.026 -0.846 6.759 1.00 92.94 356 PRO A CA 1
ATOM 2869 C C . PRO A 1 356 ? -4.649 -0.880 5.361 1.00 92.94 356 PRO A C 1
ATOM 2871 O O . PRO A 1 356 ? -5.708 -0.306 5.115 1.00 92.94 356 PRO A O 1
ATOM 2874 N N . LYS A 1 357 ? -4.003 -1.575 4.425 1.00 91.38 357 LYS A N 1
ATOM 2875 C CA . LYS A 1 357 ? -4.555 -1.760 3.080 1.00 91.38 357 LYS A CA 1
ATOM 2876 C C . LYS A 1 357 ? -5.600 -2.878 3.100 1.00 91.38 357 LYS A C 1
ATOM 2878 O O . LYS A 1 357 ? -5.441 -3.873 3.808 1.00 91.38 357 LYS A O 1
ATOM 2883 N N . LYS A 1 358 ? -6.641 -2.743 2.276 1.00 91.75 358 LYS A N 1
ATOM 2884 C CA . LYS A 1 358 ? -7.521 -3.866 1.925 1.00 91.75 358 LYS A CA 1
ATOM 2885 C C . LYS A 1 358 ? -6.733 -4.818 1.039 1.00 91.75 358 LYS A C 1
ATOM 2887 O O . LYS A 1 358 ? -6.339 -4.422 -0.049 1.00 91.75 358 LYS A O 1
ATOM 2892 N N . GLU A 1 359 ? -6.480 -6.038 1.479 1.00 92.31 359 GLU A N 1
ATOM 2893 C CA . GLU A 1 359 ? -5.708 -6.999 0.691 1.00 92.31 359 GLU A CA 1
ATOM 2894 C C . GLU A 1 359 ? -6.600 -7.855 -0.207 1.00 92.31 359 GLU A C 1
ATOM 2896 O O . GLU A 1 359 ? -7.724 -8.177 0.167 1.00 92.31 359 GLU A O 1
ATOM 2901 N N . ASN A 1 360 ? -6.082 -8.266 -1.365 1.00 94.00 360 ASN A N 1
ATOM 2902 C CA . ASN A 1 360 ? -6.738 -9.258 -2.216 1.00 94.00 360 ASN A CA 1
ATOM 2903 C C . ASN A 1 360 ? -6.218 -10.673 -1.900 1.00 94.00 360 ASN A C 1
ATOM 2905 O O . ASN A 1 360 ? -5.063 -10.804 -1.477 1.00 94.00 360 ASN A O 1
ATOM 2909 N N . PRO A 1 361 ? -7.037 -11.714 -2.131 1.00 96.06 361 PRO A N 1
ATOM 2910 C CA . PRO A 1 361 ? -6.606 -13.106 -2.090 1.00 96.06 361 PRO A CA 1
ATOM 2911 C C . PRO A 1 361 ? -5.367 -13.375 -2.963 1.00 96.06 361 PRO A C 1
ATOM 2913 O O . PRO A 1 361 ? -5.234 -12.773 -4.033 1.00 96.06 361 PRO A O 1
ATOM 2916 N N . PRO A 1 362 ? -4.481 -14.312 -2.573 1.00 96.38 362 PRO A N 1
ATOM 2917 C CA . PRO A 1 362 ? -3.205 -14.565 -3.255 1.00 96.38 362 PRO A CA 1
ATOM 2918 C C . PRO A 1 362 ? -3.345 -15.156 -4.668 1.00 96.38 362 PRO A C 1
ATOM 2920 O O . PRO A 1 362 ? -2.368 -15.221 -5.411 1.00 96.38 362 PRO A O 1
ATOM 2923 N N . ASN A 1 363 ? -4.553 -15.569 -5.057 1.00 95.81 363 ASN A N 1
ATOM 2924 C CA . ASN A 1 363 ? -4.881 -16.035 -6.403 1.00 95.81 363 ASN A CA 1
ATOM 2925 C C . ASN A 1 363 ? -5.403 -14.925 -7.334 1.00 95.81 363 ASN A C 1
ATOM 2927 O O . ASN A 1 363 ? -5.767 -15.222 -8.472 1.00 95.81 363 ASN A O 1
ATOM 2931 N N . ILE A 1 364 ? -5.510 -13.682 -6.857 1.00 96.44 364 ILE A N 1
ATOM 2932 C CA . ILE A 1 364 ? -5.940 -12.529 -7.651 1.00 96.44 364 ILE A CA 1
ATOM 2933 C C . ILE A 1 364 ? -4.725 -11.646 -7.915 1.00 96.44 364 ILE A C 1
ATOM 2935 O O . ILE A 1 364 ? -4.155 -11.074 -6.991 1.00 96.44 364 ILE A O 1
ATOM 2939 N N . VAL A 1 365 ? -4.365 -11.489 -9.191 1.00 94.31 365 VAL A N 1
ATOM 2940 C CA . VAL A 1 365 ? -3.287 -10.587 -9.617 1.00 94.31 365 VAL A CA 1
ATOM 2941 C C . VAL A 1 365 ? -3.724 -9.143 -9.382 1.00 94.31 365 VAL A C 1
ATOM 2943 O O . VAL A 1 365 ? -4.493 -8.571 -10.158 1.00 94.31 365 VAL A O 1
ATOM 2946 N N . ALA A 1 366 ? -3.218 -8.546 -8.309 1.00 94.25 366 ALA A N 1
ATOM 2947 C CA . ALA A 1 366 ? -3.478 -7.164 -7.943 1.00 94.25 366 ALA A CA 1
ATOM 2948 C C . ALA A 1 366 ? -2.197 -6.480 -7.460 1.00 94.25 366 ALA A C 1
ATOM 2950 O O . ALA A 1 366 ? -1.309 -7.111 -6.894 1.00 94.25 366 ALA A O 1
ATOM 2951 N N . TYR A 1 367 ? -2.123 -5.167 -7.668 1.00 93.19 367 TYR A N 1
ATOM 2952 C CA . TYR A 1 367 ? -0.970 -4.348 -7.306 1.00 93.19 367 TYR A CA 1
ATOM 2953 C C . TYR A 1 367 ? -1.412 -3.270 -6.333 1.00 93.19 367 TYR A C 1
ATOM 2955 O O . TYR A 1 367 ? -2.507 -2.719 -6.451 1.00 93.19 367 TYR A O 1
ATOM 2963 N N . GLN A 1 368 ? -0.550 -2.949 -5.375 1.00 90.81 368 GLN A N 1
ATOM 2964 C CA . GLN A 1 368 ? -0.837 -1.929 -4.373 1.00 90.81 368 GLN A CA 1
ATOM 2965 C C . GLN A 1 368 ? 0.334 -0.979 -4.217 1.00 90.81 368 GLN A C 1
ATOM 2967 O O . GLN A 1 368 ? 1.038 -0.999 -3.206 1.00 90.81 368 GLN A O 1
ATOM 2972 N N . PHE A 1 369 ? 0.510 -0.120 -5.217 1.00 92.12 369 PHE A N 1
ATOM 2973 C CA . PHE A 1 369 ? 1.501 0.940 -5.150 1.00 92.12 369 PHE A CA 1
ATOM 2974 C C . PHE A 1 369 ? 1.197 1.914 -4.002 1.00 92.12 369 PHE A C 1
ATOM 2976 O O . PHE A 1 369 ? 0.065 2.359 -3.794 1.00 92.12 369 PHE A O 1
ATOM 2983 N N . SER A 1 370 ? 2.232 2.256 -3.245 1.00 89.38 370 SER A N 1
ATOM 2984 C CA . SER A 1 370 ? 2.243 3.384 -2.321 1.00 89.38 370 SER A CA 1
ATOM 2985 C C . SER A 1 370 ? 3.612 4.025 -2.394 1.00 89.38 370 SER A C 1
ATOM 2987 O O . SER A 1 370 ? 4.612 3.316 -2.456 1.00 89.38 370 SER A O 1
ATOM 2989 N N . SER A 1 371 ? 3.643 5.352 -2.408 1.00 92.44 371 SER A N 1
ATOM 2990 C CA . SER A 1 371 ? 4.909 6.069 -2.453 1.00 92.44 371 SER A CA 1
ATOM 2991 C C . SER A 1 371 ? 5.646 5.920 -1.124 1.00 92.44 371 SER A C 1
ATOM 2993 O O . SER A 1 371 ? 5.038 5.991 -0.055 1.00 92.44 371 SER A O 1
ATOM 2995 N N . TYR A 1 372 ? 6.965 5.758 -1.198 1.00 92.19 372 TYR A N 1
ATOM 2996 C CA . TYR A 1 372 ? 7.855 5.855 -0.035 1.00 92.19 372 TYR A CA 1
ATOM 2997 C C . TYR A 1 372 ? 8.241 7.312 0.274 1.00 92.19 372 TYR A C 1
ATOM 2999 O O . TYR A 1 372 ? 8.853 7.588 1.307 1.00 92.19 372 TYR A O 1
ATOM 3007 N N . PHE A 1 373 ? 7.880 8.242 -0.615 1.00 91.81 373 PHE A N 1
ATOM 3008 C CA . PHE A 1 373 ? 8.287 9.646 -0.588 1.00 91.81 373 PHE A CA 1
ATOM 3009 C C . PHE A 1 373 ? 7.110 10.609 -0.348 1.00 91.81 373 PHE A C 1
ATOM 3011 O O . PHE A 1 373 ? 7.339 11.772 -0.024 1.00 91.81 373 PHE A O 1
ATOM 3018 N N . SER A 1 374 ? 5.860 10.130 -0.435 1.00 86.00 374 SER A N 1
ATOM 3019 C CA . SER A 1 374 ? 4.637 10.882 -0.103 1.00 86.00 374 SER A CA 1
ATOM 3020 C C . SER A 1 374 ? 3.777 10.141 0.933 1.00 86.00 374 SER A C 1
ATOM 3022 O O . SER A 1 374 ? 3.497 8.957 0.749 1.00 86.00 374 SER A O 1
ATOM 3024 N N . PRO A 1 375 ? 3.293 10.816 1.996 1.00 77.75 375 PRO A N 1
ATOM 3025 C CA . PRO A 1 375 ? 2.455 10.198 3.023 1.00 77.75 375 PRO A CA 1
ATOM 3026 C C . PRO A 1 375 ? 0.977 10.022 2.630 1.00 77.75 375 PRO A C 1
ATOM 3028 O O . PRO A 1 375 ? 0.247 9.382 3.391 1.00 77.75 375 PRO A O 1
ATOM 3031 N N . PHE A 1 376 ? 0.509 10.586 1.507 1.00 77.81 376 PHE A N 1
ATOM 3032 C CA . PHE A 1 376 ? -0.881 10.480 1.023 1.00 77.81 376 PHE A CA 1
ATOM 3033 C C . PHE A 1 376 ? -0.969 9.997 -0.425 1.00 77.81 376 PHE A C 1
ATOM 3035 O O . PHE A 1 376 ? -0.108 10.391 -1.246 1.00 77.81 376 PHE A O 1
#

pLDDT: mean 92.04, std 10.59, range [51.62, 98.75]